Protein AF-A0A0K3CEJ7-F1 (afdb_monomer)

Sequence (654 aa):
MADVEVLADPAAMSTEERTDELLRLITVDDLLGVLLVLYCVQGDEIDGVSRAARQTPLEAAISLPTRHAACRRLIVECLLLRGARFDPVLHDPPRQTLPGFIELLQEWRNGGKEAAREAASLLAMDLEDAESYIAQHGLLPDDTGEHLDPIDTPPIPSTSAHYERSQPSHEQDSRHQHCRPPPPQSGDVALSDAMPAYWTFIGNIPLSISERFIFEKLEEYGIRVADVFLSQASRKDRRFAYVAFHTSQEADSAVSLLHNFWTHGVSLLAKPFTDRETGSPLPRLSEWHPLRRYVGAARQAERPSHLRRIGLFLLHLAHGTTEQYIARFAQQSIPIEVVSHIVARQAGSNVLAFIDCHDEQACRKAILDLDGKILNGAAVRVGWQELSGVRAAAMDIRRDYEARQARLSEADSLNKRRRVEDDRPPALAPPSRRQSLNAKSKGKALATPIPRAEASIDWRQDLHATHNLRQQISPGQHADLQVTASTALPSNGAAVDGSSPHAATHSQLHYSSLSDDLSRLSSLELPSEDVEAVERMWTSFDGPASASADRSVELTAIFGFATQDDAVAALEANRTLPGFPNDQLMQRRYESFLRSQAGMDKEWYMAFLTQLVGFNRTNDLFVSALRNSSPIGLSATMNGHGANSAENGDALAS

Organism: Rhodotorula toruloides (NCBI:txid5286)

Mean predicted aligned error: 21.43 Å

pLDDT: mean 72.64, std 25.53, range [24.91, 98.44]

InterPro domains:
  IPR000504 RNA recognition motif domain [PF00076] (201-262)
  IPR000504 RNA recognition motif domain [PS50102] (198-275)
  IPR000504 RNA recognition motif domain [SM00360] (201-271)
  IPR000504 RNA recognition motif domain [SM00360] (311-383)
  IPR012677 Nucleotide-binding alpha-beta plait domain superfamily [G3DSA:3.30.70.330] (155-280)
  IPR012677 Nucleotide-binding alpha-beta plait domain superfamily [G3DSA:3.30.70.330] (292-395)
  IPR035979 RNA-binding domain superfamily [SSF54928] (201-385)
  IPR050502 Eukaryotic RNA-binding [PTHR48025] (176-388)

Solvent-accessible surface area (backbone atoms only — not comparable to full-atom values): 41508 Å² total; per-residue (Å²): 129,80,81,78,80,74,80,73,64,52,82,78,44,51,72,65,54,46,35,45,48,43,42,54,27,50,67,63,46,30,51,66,58,40,50,58,41,57,75,64,53,55,52,77,52,49,61,36,64,20,86,88,78,71,38,29,46,63,55,46,54,49,45,49,84,69,95,45,66,68,44,45,49,42,49,46,45,38,42,47,74,53,53,39,77,84,64,72,87,85,37,78,72,58,97,60,51,47,73,72,53,57,54,50,56,52,42,42,71,74,60,30,69,75,70,42,50,67,31,55,49,50,76,70,45,56,72,68,58,35,49,52,49,33,56,77,69,70,43,56,56,79,84,68,82,69,74,82,71,81,90,77,81,86,84,84,85,83,87,82,90,80,90,80,92,82,86,83,88,82,89,80,82,91,82,92,74,92,72,79,82,75,77,86,74,85,66,79,74,74,67,69,89,65,78,60,78,26,38,28,33,35,33,64,32,49,40,63,58,25,57,53,56,57,48,52,59,37,44,75,73,70,36,66,66,61,27,39,46,71,47,76,45,96,88,50,87,30,25,34,32,45,38,27,10,79,41,62,68,45,40,54,50,48,27,65,59,39,35,64,37,73,53,98,92,38,51,27,44,35,38,79,35,58,35,88,89,77,66,36,52,61,78,94,66,62,94,67,43,86,82,60,60,42,62,49,56,75,58,51,32,52,76,63,88,84,53,87,60,49,32,34,30,39,40,56,35,32,73,88,66,46,57,68,57,50,50,61,59,46,50,77,52,31,62,68,88,44,53,76,48,73,46,65,42,80,56,87,84,34,27,36,36,41,36,39,36,79,48,64,67,42,51,30,48,27,23,59,71,45,39,36,40,71,45,87,73,12,12,22,44,45,37,69,36,76,56,80,74,51,50,59,61,51,52,48,54,48,53,56,46,54,54,49,50,54,51,51,55,49,51,52,53,51,53,55,51,50,52,58,58,72,68,49,76,82,77,77,79,80,82,90,76,80,89,81,90,83,88,82,90,84,87,84,89,82,90,85,84,88,86,85,89,84,83,92,78,87,92,83,87,90,89,85,87,89,84,89,87,87,85,85,88,87,87,88,83,90,78,93,75,91,78,92,76,91,77,82,84,84,89,83,89,82,92,79,89,83,92,82,90,80,81,86,80,76,80,80,78,81,76,80,52,72,67,58,54,50,54,53,51,59,70,66,71,56,58,66,68,59,55,50,49,52,46,61,73,63,54,78,74,98,60,85,82,62,99,74,76,82,82,84,84,88,86,84,86,86,81,88,84,57,54,43,68,55,14,46,53,48,52,56,48,36,74,77,50,56,90,39,81,90,36,72,66,61,33,51,52,52,51,52,51,30,34,33,42,42,69,75,38,73,62,63,62,51,52,50,52,51,50,51,52,48,50,53,53,51,49,54,53,48,57,50,51,61,71,68,64,65,83,80,80,82,80,81,82,83,86,86,84,87,83,87,80,87,86,84,84,84,89,81,91,133

Nearest PDB structures (foldseek):
  5d77-assembly1_A  TM=8.696E-01  e=1.377E-03  Saccharomyces cerevisiae S288C
  5o2v-assembly1_A  TM=8.249E-01  e=1.532E-03  Homo sapiens
  5d78-assembly1_A  TM=8.554E-01  e=5.214E-03  Saccharomyces cerevisiae S288C
  2n82-assembly1_B  TM=6.922E-01  e=1.797E-03  Homo sapiens
  2cq3-assembly1_A  TM=6.756E-01  e=4.943E-03  Homo sapiens

Foldseek 3Di:
DPPPPPDDQLLPDDLQRLFVQLLVCLLLLALLSNLNSLVNDALVSQQDQHPVPRHGSLLSLQQHDDPDVVSSLLSNLLSVLSNHDDDCPVDPNPPRGDVVVVVVVVCVVVVCNVVSVVSVVLNVDDSVVNVVVCVVQVSHRPPPPPDPDDDDDDDDDDDDDDDDDDDDDDDDDDDDDDDDDDPPPPPPPPVPLAFFDWKKKKWFAALLFAQQNLCVVLVVVVQAWPFKDKDDDQPDSIIMIMTGHNDVVSLVVSQVDQQQPADPRDRMHMDTDADPPPRDSDDPDPPCVSVVGCRHLLVLLDDDPPAPFFKKKKWSAQPPCDQVLVLVLLVVQAPNVQWDDKDWDDDNRIIMMMTGGDDSVSLSRSSNVQASDDGPRGGMHMGGDDDPVCSVVSVVVVVVSVVVVVVVVVVVVVVVVVVVVVPPPPDDDDDDDDDDDDDDDDDDDDDDDDDDDDDDDDDDDDDDDDDDDDDDDDDDDDDDDDDDDDDDDDDDDDDDDDDDDDDDDDPPDDDDDPVNVLVVVVVVVPPPVVSVVVVVVPPDDPDDDDPPDDDDDDDDDDDDADALVRLVVVLVVCVVPNPCPPDPVVSVVSNVVSCCNVVNDVVPVVVVVVVVVVVVVVVVVVVVVVVPPDPPDPPDDDDDDDDDDDDDDDDDDD

Secondary structure (DSSP, 8-state):
-----PPP-TTTS-HHHHHHHHHHHHHTT-HHHHHHHHHH--TTTTTPPPTTT-S-HHHHHHHS--S-HHHHHHHHHHHHHTT----TTT-PPPTT--HHHHHHHHHHHTTGGGT-HHHHHHTTS-HHHHHHHHHHTT-S-----------PPPPPPPP-------------------PPPPP----------PPPSEEEEEEEEETT--HHHHHHHHHTTTPPEEEEEEEE-TTSSEEEEEEEESSHHHHHHHHHHHTT-EETTEE-EEEE---TTT--SS----TTGGGS----HHHHTSPPTT--S-EEEEEEEPTT--HHHHHHHHTTTS-GGGEEEEEEEEETTEEEEEEEES-HHHHHHHHHHHTT-EETTEEPEEEE---TTHHHHHHHHHHHHHHHHHHHHHHHHHHHHHHHHHTSPPPPPPP------------------PPP-------------------------PPP------------------------------PPPHHHHHHHHHTTT--HHHHHHHHHHHSPPSS---TT---------------HHHHHHHHHHHHHS-SSTT-HHHHHHHHHHHHHHTTS--HHHHHHHHHHHHHHHHHHHHHHHHHH--------------------------

Radius of gyration: 39.84 Å; Cα contacts (8 Å, |Δi|>4): 616; chains: 1; bounding box: 147×102×112 Å

Structure (mmCIF, N/CA/C/O backbone):
data_AF-A0A0K3CEJ7-F1
#
_entry.id   AF-A0A0K3CEJ7-F1
#
loop_
_atom_site.group_PDB
_atom_site.id
_atom_site.type_symbol
_atom_site.label_atom_id
_atom_site.label_alt_id
_atom_site.label_comp_id
_atom_site.label_asym_id
_atom_site.label_entity_id
_atom_site.label_seq_id
_atom_site.pdbx_PDB_ins_code
_atom_site.Cartn_x
_atom_site.Cartn_y
_atom_site.Cartn_z
_atom_site.occupancy
_atom_site.B_iso_or_equiv
_atom_site.auth_seq_id
_atom_site.auth_comp_id
_atom_site.auth_asym_id
_atom_site.auth_atom_id
_atom_site.pdbx_PDB_model_num
ATOM 1 N N . MET A 1 1 ? 3.883 35.705 15.358 1.00 40.50 1 MET A N 1
ATOM 2 C CA . MET A 1 1 ? 4.314 35.283 14.015 1.00 40.50 1 MET A CA 1
ATOM 3 C C . MET A 1 1 ? 5.820 35.319 14.084 1.00 40.50 1 MET A C 1
ATOM 5 O O . MET A 1 1 ? 6.339 36.400 14.314 1.00 40.50 1 MET A O 1
ATOM 9 N N . ALA A 1 2 ? 6.481 34.161 14.119 1.00 41.53 2 ALA A N 1
ATOM 10 C CA . ALA A 1 2 ? 7.935 34.149 14.007 1.00 41.53 2 ALA A CA 1
ATOM 11 C C . ALA A 1 2 ? 8.271 34.741 12.634 1.00 41.53 2 ALA A C 1
ATOM 13 O O . ALA A 1 2 ? 7.585 34.411 11.664 1.00 41.53 2 ALA A O 1
ATOM 14 N N . ASP A 1 3 ? 9.222 35.669 12.584 1.00 49.41 3 ASP A N 1
ATOM 15 C CA . ASP A 1 3 ? 9.688 36.232 11.323 1.00 49.41 3 ASP A CA 1
ATOM 16 C C . ASP A 1 3 ? 10.221 35.069 10.483 1.00 49.41 3 ASP A C 1
ATOM 18 O O . ASP A 1 3 ? 11.187 34.412 10.870 1.00 49.41 3 ASP A O 1
ATOM 22 N N . VAL A 1 4 ? 9.525 34.752 9.387 1.00 61.50 4 VAL A N 1
ATOM 23 C CA . VAL A 1 4 ? 10.012 33.789 8.399 1.00 61.50 4 VAL A CA 1
ATOM 24 C C . VAL A 1 4 ? 11.265 34.424 7.823 1.00 61.50 4 VAL A C 1
ATOM 26 O O . VAL A 1 4 ? 11.185 35.424 7.109 1.00 61.50 4 VAL A O 1
ATOM 29 N N . GLU A 1 5 ? 12.418 33.910 8.237 1.00 76.75 5 GLU A N 1
ATOM 30 C CA . GLU A 1 5 ? 13.718 34.402 7.810 1.00 76.75 5 GLU A CA 1
ATOM 31 C C . GLU A 1 5 ? 13.833 34.144 6.306 1.00 76.75 5 GLU A C 1
ATOM 33 O O . GLU A 1 5 ? 14.026 33.016 5.857 1.00 76.75 5 GLU A O 1
ATOM 38 N N . VAL A 1 6 ? 13.589 35.193 5.518 1.00 83.44 6 VAL A N 1
ATOM 39 C CA . VAL A 1 6 ? 13.650 35.128 4.060 1.00 83.44 6 VAL A CA 1
ATOM 40 C C . VAL A 1 6 ? 15.097 34.852 3.679 1.00 83.44 6 VAL A C 1
ATOM 42 O O . VAL A 1 6 ? 15.986 35.635 4.015 1.00 83.44 6 VAL A O 1
ATOM 45 N N . LEU A 1 7 ? 15.314 33.741 2.980 1.00 87.38 7 LEU A N 1
ATOM 46 C CA . LEU A 1 7 ? 16.617 33.364 2.452 1.00 87.38 7 LEU A CA 1
ATOM 47 C C . LEU A 1 7 ? 17.177 34.515 1.602 1.00 87.38 7 LEU A C 1
ATOM 49 O O . LEU A 1 7 ? 16.515 34.992 0.677 1.00 87.38 7 LEU A O 1
ATOM 53 N N . ALA A 1 8 ? 18.376 34.987 1.944 1.00 89.81 8 ALA A N 1
ATOM 54 C CA . ALA A 1 8 ? 19.062 36.006 1.158 1.00 89.81 8 ALA A CA 1
ATOM 55 C C . ALA A 1 8 ? 19.360 35.469 -0.251 1.00 89.81 8 ALA A C 1
ATOM 57 O O . ALA A 1 8 ? 19.643 34.284 -0.406 1.00 89.81 8 ALA A O 1
ATOM 58 N N . ASP A 1 9 ? 19.306 36.333 -1.270 1.00 94.50 9 ASP A N 1
ATOM 59 C CA . ASP A 1 9 ? 19.587 35.952 -2.659 1.00 94.50 9 ASP A CA 1
ATOM 60 C C . ASP A 1 9 ? 21.013 35.370 -2.786 1.00 94.50 9 ASP A C 1
ATOM 62 O O . ASP A 1 9 ? 21.986 36.126 -2.658 1.00 94.50 9 ASP A O 1
ATOM 66 N N . PRO A 1 10 ? 21.176 34.061 -3.075 1.00 94.38 10 PRO A N 1
ATOM 67 C CA . PRO A 1 10 ? 22.492 33.427 -3.115 1.00 94.38 10 PRO A CA 1
ATOM 68 C C . PRO A 1 10 ? 23.411 33.984 -4.206 1.00 94.38 10 PRO A C 1
ATOM 70 O O . PRO A 1 10 ? 24.636 33.868 -4.101 1.00 94.38 10 PRO A O 1
ATOM 73 N N . ALA A 1 11 ? 22.854 34.612 -5.247 1.00 94.81 11 ALA A N 1
ATOM 74 C CA . ALA A 1 11 ? 23.643 35.259 -6.291 1.00 94.81 11 ALA A CA 1
ATOM 75 C C . ALA A 1 11 ? 24.340 36.539 -5.794 1.00 94.81 11 ALA A C 1
ATOM 77 O O . ALA A 1 11 ? 25.390 36.911 -6.322 1.00 94.81 11 ALA A O 1
ATOM 78 N N . ALA A 1 12 ? 23.785 37.194 -4.769 1.00 95.88 12 ALA A N 1
ATOM 79 C CA . ALA A 1 12 ? 24.346 38.399 -4.159 1.00 95.88 12 ALA A CA 1
ATOM 80 C C . ALA A 1 12 ? 25.324 38.101 -3.007 1.00 95.88 12 ALA A C 1
ATOM 82 O O . ALA A 1 12 ? 26.051 38.997 -2.577 1.00 95.88 12 ALA A O 1
ATOM 83 N N . MET A 1 13 ? 25.346 36.861 -2.512 1.00 96.62 13 MET A N 1
ATOM 84 C CA . MET A 1 13 ? 26.208 36.427 -1.413 1.00 96.62 13 MET A CA 1
ATOM 85 C C . MET A 1 13 ? 27.651 36.220 -1.883 1.00 96.62 13 MET A C 1
ATOM 87 O O . MET A 1 13 ? 27.912 35.719 -2.981 1.00 96.62 13 MET A O 1
ATOM 91 N N . SER A 1 14 ? 28.607 36.567 -1.027 1.00 96.12 14 SER A N 1
ATOM 92 C CA . SER A 1 14 ? 30.003 36.167 -1.205 1.00 96.12 14 SER A CA 1
ATOM 93 C C . SER A 1 14 ? 30.161 34.645 -1.096 1.00 96.12 14 SER A C 1
ATOM 95 O O . SER A 1 14 ? 29.327 33.955 -0.513 1.00 96.12 14 SER A O 1
ATOM 97 N N . THR A 1 15 ? 31.258 34.100 -1.625 1.00 95.44 15 THR A N 1
ATOM 98 C CA . THR A 1 15 ? 31.570 32.661 -1.549 1.00 95.44 15 THR A CA 1
ATOM 99 C C . THR A 1 15 ? 31.561 32.130 -0.109 1.00 95.44 15 THR A C 1
ATOM 101 O O . THR A 1 15 ? 31.082 31.027 0.155 1.00 95.44 15 THR A O 1
ATOM 104 N N . GLU A 1 16 ? 32.057 32.927 0.842 1.00 94.69 16 GLU A N 1
ATOM 105 C CA . GLU A 1 16 ? 32.061 32.564 2.263 1.00 94.69 16 GLU A CA 1
ATOM 106 C C . GLU A 1 16 ? 30.644 32.552 2.844 1.00 94.69 16 GLU A C 1
ATOM 108 O O . GLU A 1 16 ? 30.266 31.584 3.499 1.00 94.69 16 GLU A O 1
ATOM 113 N N . GLU A 1 17 ? 29.836 33.574 2.546 1.00 95.25 17 GLU A N 1
ATOM 114 C CA . GLU A 1 17 ? 28.437 33.637 2.984 1.00 95.25 17 GLU A CA 1
ATOM 115 C C . GLU A 1 17 ? 27.618 32.482 2.401 1.00 95.25 17 GLU A C 1
ATOM 117 O O . GLU A 1 17 ? 26.851 31.861 3.130 1.00 95.25 17 GLU A O 1
ATOM 122 N N . ARG A 1 18 ? 27.815 32.131 1.120 1.00 95.88 18 ARG A N 1
ATOM 123 C CA . ARG A 1 18 ? 27.167 30.961 0.504 1.00 95.88 18 ARG A CA 1
ATOM 124 C C . ARG A 1 18 ? 27.539 29.662 1.210 1.00 95.88 18 ARG A C 1
ATOM 126 O O . ARG A 1 18 ? 26.676 28.813 1.403 1.00 95.88 18 ARG A O 1
ATOM 133 N N . THR A 1 19 ? 28.804 29.509 1.598 1.00 95.88 19 THR A N 1
ATOM 134 C CA . THR A 1 19 ? 29.272 28.326 2.332 1.00 95.88 19 THR A CA 1
ATOM 135 C C . THR A 1 19 ? 28.598 28.245 3.702 1.00 95.88 19 THR A C 1
ATOM 137 O O . THR A 1 19 ? 28.044 27.204 4.051 1.00 95.88 19 THR A O 1
ATOM 140 N N . ASP A 1 20 ? 28.598 29.341 4.464 1.00 94.75 20 ASP A N 1
ATOM 141 C CA . ASP A 1 20 ? 27.969 29.394 5.787 1.00 94.75 20 ASP A CA 1
ATOM 142 C C . ASP A 1 20 ? 26.448 29.151 5.707 1.00 94.75 20 ASP A C 1
ATOM 144 O O . ASP A 1 20 ? 25.893 28.412 6.525 1.00 94.75 20 ASP A O 1
ATOM 148 N N . GLU A 1 21 ? 25.785 29.688 4.682 1.00 95.88 21 GLU A N 1
ATOM 149 C CA . GLU A 1 21 ? 24.356 29.477 4.443 1.00 95.88 21 GLU A CA 1
ATOM 150 C C . GLU A 1 21 ? 24.037 28.037 4.041 1.00 95.88 21 GLU A C 1
ATOM 152 O O . GLU A 1 21 ? 23.091 27.439 4.554 1.00 95.88 21 GLU A O 1
ATOM 157 N N . LEU A 1 22 ? 24.872 27.424 3.199 1.00 96.44 22 LEU A N 1
ATOM 158 C CA . LEU A 1 22 ? 24.741 26.016 2.843 1.00 96.44 22 LEU A CA 1
ATOM 159 C C . LEU A 1 22 ? 24.832 25.126 4.093 1.00 96.44 22 LEU A C 1
ATOM 161 O O . LEU A 1 22 ? 24.023 24.215 4.254 1.00 96.44 22 LEU A O 1
ATOM 165 N N . LEU A 1 23 ? 25.747 25.416 5.027 1.00 95.88 23 LEU A N 1
ATOM 166 C CA . LEU A 1 23 ? 25.826 24.700 6.308 1.00 95.88 23 LEU A CA 1
ATOM 167 C C . LEU A 1 23 ? 24.580 24.911 7.180 1.00 95.88 23 LEU A C 1
ATOM 169 O O . LEU A 1 23 ? 24.118 23.962 7.825 1.00 95.88 23 LEU A O 1
ATOM 173 N N . ARG A 1 24 ? 24.023 26.128 7.209 1.00 95.75 24 ARG A N 1
ATOM 174 C CA . ARG A 1 24 ? 22.783 26.431 7.941 1.00 95.75 24 ARG A CA 1
ATOM 175 C C . ARG A 1 24 ? 21.617 25.597 7.406 1.00 95.75 24 ARG A C 1
ATOM 177 O O . ARG A 1 24 ? 20.947 24.924 8.188 1.00 95.75 24 ARG A O 1
ATOM 184 N N . LEU A 1 25 ? 21.436 25.575 6.086 1.00 96.38 25 LEU A N 1
ATOM 185 C CA . LEU A 1 25 ? 20.383 24.825 5.390 1.00 96.38 25 LEU A CA 1
ATOM 186 C C . LEU A 1 25 ? 20.540 23.311 5.563 1.00 96.38 25 LEU A C 1
ATOM 188 O O . LEU A 1 25 ? 19.574 22.607 5.857 1.00 96.38 25 LEU A O 1
ATOM 192 N N . ILE A 1 26 ? 21.777 22.810 5.490 1.00 96.50 26 ILE A N 1
ATOM 193 C CA . ILE A 1 26 ? 22.104 21.425 5.833 1.00 96.50 26 ILE A CA 1
ATOM 194 C C . ILE A 1 26 ? 21.671 21.148 7.276 1.00 96.50 26 ILE A C 1
ATOM 196 O O . ILE A 1 26 ? 20.939 20.194 7.515 1.00 96.50 26 ILE A O 1
ATOM 200 N N . THR A 1 27 ? 22.022 21.987 8.247 1.00 95.12 27 THR A N 1
ATOM 201 C CA . THR A 1 27 ? 21.677 21.761 9.664 1.00 95.12 27 THR A CA 1
ATOM 202 C C . THR A 1 27 ? 20.171 21.577 9.899 1.00 95.12 27 THR A C 1
ATOM 204 O O . THR A 1 27 ? 19.788 20.786 10.762 1.00 95.12 27 THR A O 1
ATOM 207 N N . VAL A 1 28 ? 19.321 22.248 9.117 1.00 95.50 28 VAL A N 1
ATOM 208 C CA . VAL A 1 28 ? 17.854 22.159 9.225 1.00 95.50 28 VAL A CA 1
ATOM 209 C C . VAL A 1 28 ? 17.203 21.157 8.258 1.00 95.50 28 VAL A C 1
ATOM 211 O O . VAL A 1 28 ? 15.981 21.063 8.231 1.00 95.50 28 VAL A O 1
ATOM 214 N N . ASP A 1 29 ? 17.998 20.378 7.515 1.00 96.00 29 ASP A N 1
ATOM 215 C CA . ASP A 1 29 ? 17.535 19.429 6.487 1.00 96.00 29 ASP A CA 1
ATOM 216 C C . ASP A 1 29 ? 16.666 20.091 5.386 1.00 96.00 29 ASP A C 1
ATOM 218 O O . ASP A 1 29 ? 15.739 19.469 4.865 1.00 96.00 29 ASP A O 1
ATOM 222 N N . ASP A 1 30 ? 16.962 21.341 5.008 1.00 96.56 30 ASP A N 1
ATOM 223 C CA . ASP A 1 30 ? 16.237 22.072 3.956 1.00 96.56 30 ASP A CA 1
ATOM 224 C C . ASP A 1 30 ? 16.850 21.819 2.568 1.00 96.56 30 ASP A C 1
ATOM 226 O O . ASP A 1 30 ? 17.751 22.526 2.108 1.00 96.56 30 ASP A O 1
ATOM 230 N N . LEU A 1 31 ? 16.360 20.774 1.895 1.00 97.50 31 LEU A N 1
ATOM 231 C CA . LEU A 1 31 ? 16.830 20.381 0.563 1.00 97.50 31 LEU A CA 1
ATOM 232 C C . LEU A 1 31 ? 16.562 21.450 -0.503 1.00 97.50 31 LEU A C 1
ATOM 234 O O . LEU A 1 31 ? 17.398 21.623 -1.388 1.00 97.50 31 LEU A O 1
ATOM 238 N N . LEU A 1 32 ? 15.438 22.169 -0.433 1.00 97.12 32 LEU A N 1
ATOM 239 C CA . LEU A 1 32 ? 15.100 23.177 -1.440 1.00 97.12 32 LEU A CA 1
ATOM 240 C C . LEU A 1 32 ? 16.050 24.373 -1.340 1.00 97.12 32 LEU A C 1
ATOM 242 O O . LEU A 1 32 ? 16.604 24.804 -2.353 1.00 97.12 32 LEU A O 1
ATOM 246 N N . GLY A 1 33 ? 16.314 24.844 -0.119 1.00 96.94 33 GLY A N 1
ATOM 247 C CA . GLY A 1 33 ? 17.319 25.876 0.114 1.00 96.94 33 GLY A CA 1
ATOM 248 C C . GLY A 1 33 ? 18.715 25.432 -0.331 1.00 96.94 33 GLY A C 1
ATOM 249 O O . GLY A 1 33 ? 19.421 26.194 -0.993 1.00 96.94 33 GLY A O 1
ATOM 250 N N . VAL A 1 34 ? 19.114 24.187 -0.031 1.00 97.88 34 VAL A N 1
ATOM 251 C CA . VAL A 1 34 ? 20.399 23.626 -0.495 1.00 97.88 34 VAL A CA 1
ATOM 252 C C . VAL A 1 34 ? 20.495 23.657 -2.022 1.00 97.88 34 VAL A C 1
ATOM 254 O O . VAL A 1 34 ? 21.518 24.088 -2.554 1.00 97.88 34 VAL A O 1
ATOM 257 N N . LEU A 1 35 ? 19.447 23.234 -2.738 1.00 97.69 35 LEU A N 1
ATOM 258 C CA . LEU A 1 35 ? 19.418 23.272 -4.202 1.00 97.69 35 LEU A CA 1
ATOM 259 C C . LEU A 1 35 ? 19.555 24.703 -4.727 1.00 97.69 35 LEU A C 1
ATOM 261 O O . LEU A 1 35 ? 20.373 24.933 -5.617 1.00 97.69 35 LEU A O 1
ATOM 265 N N . LEU A 1 36 ? 18.826 25.663 -4.145 1.00 97.00 36 LEU A N 1
ATOM 266 C CA . LEU A 1 36 ? 18.907 27.073 -4.531 1.00 97.00 36 LEU A CA 1
ATOM 267 C C . LEU A 1 36 ? 20.342 27.607 -4.424 1.00 97.00 36 LEU A C 1
ATOM 269 O O . LEU A 1 36 ? 20.838 28.234 -5.358 1.00 97.00 36 LEU A O 1
ATOM 273 N N . VAL A 1 37 ? 21.034 27.325 -3.316 1.00 97.19 37 VAL A N 1
ATOM 274 C CA . VAL A 1 37 ? 22.431 27.744 -3.146 1.00 97.19 37 VAL A CA 1
ATOM 275 C C . VAL A 1 37 ? 23.334 27.021 -4.152 1.00 97.19 37 VAL A C 1
ATOM 277 O O . VAL A 1 37 ? 24.136 27.670 -4.819 1.00 97.19 37 VAL A O 1
ATOM 280 N N . LEU A 1 38 ? 23.171 25.708 -4.348 1.00 96.94 38 LEU A N 1
ATOM 281 C CA . LEU A 1 38 ? 23.982 24.927 -5.295 1.00 96.94 38 LEU A CA 1
ATOM 282 C C . LEU A 1 38 ? 23.822 25.345 -6.765 1.00 96.94 38 LEU A C 1
ATOM 284 O O . LEU A 1 38 ? 24.731 25.089 -7.556 1.00 96.94 38 LEU A O 1
ATOM 288 N N . TYR A 1 39 ? 22.724 26.003 -7.146 1.00 96.19 39 TYR A N 1
ATOM 289 C CA . TYR A 1 39 ? 22.584 26.602 -8.479 1.00 96.19 39 TYR A CA 1
ATOM 290 C C . TYR A 1 39 ? 23.512 27.803 -8.705 1.00 96.19 39 TYR A C 1
ATOM 292 O O . TYR A 1 39 ? 23.887 28.073 -9.847 1.00 96.19 39 TYR A O 1
ATOM 300 N N . CYS A 1 40 ? 23.916 28.489 -7.636 1.00 95.88 40 CYS A N 1
ATOM 301 C CA . CYS A 1 40 ? 24.750 29.691 -7.690 1.00 95.88 40 CYS A CA 1
ATOM 302 C C . CYS A 1 40 ? 26.234 29.432 -7.374 1.00 95.88 40 CYS A C 1
ATOM 304 O O . CYS A 1 40 ? 27.061 30.320 -7.578 1.00 95.88 40 CYS A O 1
ATOM 306 N N . VAL A 1 41 ? 26.578 28.245 -6.866 1.00 93.81 41 VAL A N 1
ATOM 307 C CA . VAL A 1 41 ? 27.926 27.895 -6.390 1.00 93.81 41 VAL A CA 1
ATOM 308 C C . VAL A 1 41 ? 28.751 27.227 -7.501 1.00 93.81 41 VAL A C 1
ATOM 310 O O . VAL A 1 41 ? 28.273 26.326 -8.195 1.00 93.81 41 VAL A O 1
ATOM 313 N N . GLN A 1 42 ? 30.008 27.651 -7.673 1.00 90.38 42 GLN A N 1
ATOM 314 C CA . GLN A 1 42 ? 30.958 26.993 -8.587 1.00 90.38 42 GLN A CA 1
ATOM 315 C C . GLN A 1 42 ? 31.628 25.783 -7.913 1.00 90.38 42 GLN A C 1
ATOM 317 O O . GLN A 1 42 ? 31.728 25.717 -6.694 1.00 90.38 42 GLN A O 1
ATOM 322 N N . GLY A 1 43 ? 32.064 24.783 -8.687 1.00 85.06 43 GLY A N 1
ATOM 323 C CA . GLY A 1 43 ? 32.488 23.486 -8.130 1.00 85.06 43 GLY A CA 1
ATOM 324 C C . GLY A 1 43 ? 33.656 23.544 -7.133 1.00 85.06 43 GLY A C 1
ATOM 325 O O . GLY A 1 43 ? 33.762 22.678 -6.273 1.00 85.06 43 GLY A O 1
ATOM 326 N N . ASP A 1 44 ? 34.517 24.558 -7.217 1.00 87.25 44 ASP A N 1
ATOM 327 C CA . ASP A 1 44 ? 35.617 24.818 -6.283 1.00 87.25 44 ASP A CA 1
ATOM 328 C C . ASP A 1 44 ? 35.171 25.490 -4.974 1.00 87.25 44 ASP A C 1
ATOM 330 O O . ASP A 1 44 ? 35.823 25.327 -3.945 1.00 87.25 44 ASP A O 1
ATOM 334 N N . GLU A 1 45 ? 34.041 26.194 -4.986 1.00 90.62 45 GLU A N 1
ATOM 335 C CA . GLU A 1 45 ? 33.464 26.845 -3.807 1.00 90.62 45 GLU A CA 1
ATOM 336 C C . GLU A 1 45 ? 32.799 25.845 -2.842 1.00 90.62 45 GLU A C 1
ATOM 338 O O . GLU A 1 45 ? 32.682 26.120 -1.651 1.00 90.62 45 GLU A O 1
ATOM 343 N N . ILE A 1 46 ? 32.390 24.668 -3.329 1.00 93.94 46 ILE A N 1
ATOM 344 C CA . ILE A 1 46 ? 31.666 23.650 -2.539 1.00 93.94 46 ILE A CA 1
ATOM 345 C C . ILE A 1 46 ? 32.548 23.018 -1.463 1.00 93.94 46 ILE A C 1
ATOM 347 O O . ILE A 1 46 ? 32.053 22.629 -0.407 1.00 93.94 46 ILE A O 1
ATOM 351 N N . ASP A 1 47 ? 33.854 22.954 -1.711 1.00 94.75 47 ASP A N 1
ATOM 352 C CA . ASP A 1 47 ? 34.844 22.486 -0.740 1.00 94.75 47 ASP A CA 1
ATOM 353 C C . ASP A 1 47 ? 35.299 23.608 0.215 1.00 94.75 47 ASP A C 1
ATOM 355 O O . ASP A 1 47 ? 36.231 23.425 1.004 1.00 94.75 47 ASP A O 1
ATOM 359 N N . GLY A 1 48 ? 34.653 24.780 0.159 1.00 93.19 48 GLY A N 1
ATOM 360 C CA . GLY A 1 48 ? 34.878 25.885 1.080 1.00 93.19 48 GLY A CA 1
ATOM 361 C C . GLY A 1 48 ? 34.665 25.459 2.533 1.00 93.19 48 GLY A C 1
ATOM 362 O O . GLY A 1 48 ? 33.694 24.786 2.879 1.00 93.19 48 GLY A O 1
ATOM 363 N N . VAL A 1 49 ? 35.583 25.859 3.413 1.00 92.69 49 VAL A N 1
ATOM 364 C CA . VAL A 1 49 ? 35.466 25.600 4.852 1.00 92.69 49 VAL A CA 1
ATOM 365 C C . VAL A 1 49 ? 34.748 26.777 5.499 1.00 92.69 49 VAL A C 1
ATOM 367 O O . VAL A 1 49 ? 35.251 27.902 5.470 1.00 92.69 49 VAL A O 1
ATOM 370 N N . SER A 1 50 ? 33.603 26.514 6.131 1.00 91.94 50 SER A N 1
ATOM 371 C CA . SER A 1 50 ? 32.879 27.528 6.903 1.00 91.94 50 SER A CA 1
ATOM 372 C C . SER A 1 50 ? 33.774 28.122 7.991 1.00 91.94 50 SER A C 1
ATOM 374 O O . SER A 1 50 ? 34.401 27.389 8.767 1.00 91.94 50 SER A O 1
ATOM 376 N N . ARG A 1 51 ? 33.804 29.456 8.113 1.00 87.75 51 ARG A N 1
ATOM 377 C CA . ARG A 1 51 ? 34.572 30.128 9.178 1.00 87.75 51 ARG A CA 1
ATOM 378 C C . ARG A 1 51 ? 34.016 29.812 10.563 1.00 87.75 51 ARG A C 1
ATOM 380 O O . ARG A 1 51 ? 34.790 29.704 11.517 1.00 87.75 51 ARG A O 1
ATOM 387 N N . ALA A 1 52 ? 32.695 29.677 10.666 1.00 87.88 52 ALA A N 1
ATOM 388 C CA . ALA A 1 52 ? 32.001 29.435 11.923 1.00 87.88 52 ALA A CA 1
ATOM 389 C C . ALA A 1 52 ? 32.170 27.985 12.397 1.00 87.88 52 ALA A C 1
ATOM 391 O O . ALA A 1 52 ? 32.565 27.754 13.541 1.00 87.88 52 ALA A O 1
ATOM 392 N N . ALA A 1 53 ? 31.911 27.014 11.518 1.00 89.56 53 ALA A N 1
ATOM 393 C CA . ALA A 1 53 ? 31.900 25.597 11.883 1.00 89.56 53 ALA A CA 1
ATOM 394 C C . ALA A 1 53 ? 33.255 24.897 11.698 1.00 89.56 53 ALA A C 1
ATOM 396 O O . ALA A 1 53 ? 33.480 23.843 12.291 1.00 89.56 53 ALA A O 1
ATOM 397 N N . ARG A 1 54 ? 34.167 25.474 10.898 1.00 94.25 54 ARG A N 1
ATOM 398 C CA . ARG A 1 54 ? 35.429 24.843 10.462 1.00 94.25 54 ARG A CA 1
ATOM 399 C C . ARG A 1 54 ? 35.219 23.475 9.806 1.00 94.25 54 ARG A C 1
ATOM 401 O O . ARG A 1 54 ? 36.031 22.572 9.992 1.00 94.25 54 ARG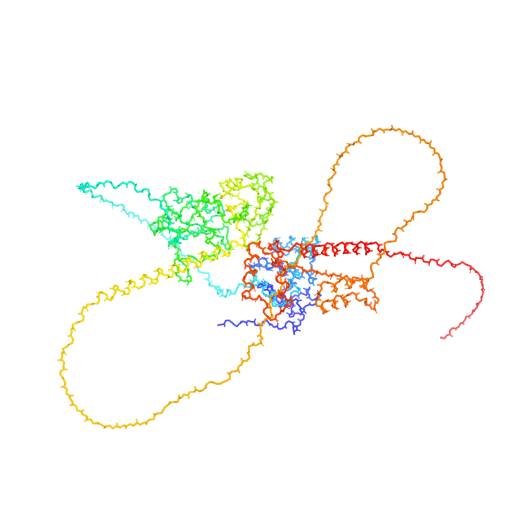 A O 1
ATOM 408 N N . GLN A 1 55 ? 34.121 23.337 9.072 1.00 93.62 55 GLN A N 1
ATOM 409 C CA . GLN A 1 55 ? 33.751 22.134 8.335 1.00 93.62 55 GLN A CA 1
ATOM 410 C C . GLN A 1 55 ? 33.349 22.513 6.914 1.00 93.62 55 GLN A C 1
ATOM 412 O O . GLN A 1 55 ? 32.874 23.632 6.679 1.00 93.62 55 GLN A O 1
ATOM 417 N N . THR A 1 56 ? 33.534 21.585 5.983 1.00 95.44 56 THR A N 1
ATOM 418 C CA . THR A 1 56 ? 32.951 21.699 4.642 1.00 95.44 56 THR A CA 1
ATOM 419 C C . THR A 1 56 ? 31.455 21.350 4.676 1.00 95.44 56 THR A C 1
ATOM 421 O O . THR A 1 56 ? 31.003 20.634 5.579 1.00 95.44 56 THR A O 1
ATOM 424 N N . PRO A 1 57 ? 30.656 21.800 3.693 1.00 96.88 57 PRO A N 1
ATOM 425 C CA . PRO A 1 57 ? 29.257 21.398 3.556 1.00 96.88 57 PRO A CA 1
ATOM 426 C C . PRO A 1 57 ? 29.063 19.874 3.549 1.00 96.88 57 PRO A C 1
ATOM 428 O O . PRO A 1 57 ? 28.151 19.354 4.190 1.00 96.88 57 PRO A O 1
ATOM 431 N N . LEU A 1 58 ? 29.952 19.138 2.874 1.00 96.31 58 LEU A N 1
ATOM 432 C CA . LEU A 1 58 ? 29.887 17.679 2.812 1.00 96.31 58 LEU A CA 1
ATOM 433 C C . LEU A 1 58 ? 30.150 17.037 4.182 1.00 96.31 58 LEU A C 1
ATOM 435 O O . LEU A 1 58 ? 29.401 16.155 4.602 1.00 96.31 58 LEU A O 1
ATOM 439 N N . GLU A 1 59 ? 31.164 17.509 4.912 1.00 94.69 59 GLU A N 1
ATOM 440 C CA . GLU A 1 59 ? 31.440 17.054 6.280 1.00 94.69 59 GLU A CA 1
ATOM 441 C C . GLU A 1 59 ? 30.266 17.330 7.222 1.00 94.69 59 GLU A C 1
ATOM 443 O O . GLU A 1 59 ? 29.890 16.457 8.010 1.00 94.69 59 GLU A O 1
ATOM 448 N N . ALA A 1 60 ? 29.656 18.514 7.125 1.00 95.50 60 ALA A N 1
ATOM 449 C CA . ALA A 1 60 ? 28.487 18.881 7.915 1.00 95.50 60 ALA A CA 1
ATOM 450 C C . ALA A 1 60 ? 27.301 17.952 7.610 1.00 95.50 60 ALA A C 1
ATOM 452 O O . ALA A 1 60 ? 26.684 17.417 8.530 1.00 95.50 60 ALA A O 1
ATOM 453 N N . ALA A 1 61 ? 27.023 17.673 6.334 1.00 96.44 61 ALA A N 1
ATOM 454 C CA . ALA A 1 61 ? 25.937 16.780 5.938 1.00 96.44 61 ALA A CA 1
ATOM 455 C C . ALA A 1 61 ? 26.124 15.345 6.476 1.00 96.44 61 ALA A C 1
ATOM 457 O O . ALA A 1 61 ? 25.168 14.706 6.909 1.00 96.44 61 ALA A O 1
ATOM 458 N N . ILE A 1 62 ? 27.357 14.841 6.502 1.00 95.25 62 ILE A N 1
ATOM 459 C CA . ILE A 1 62 ? 27.655 13.474 6.954 1.00 95.25 62 ILE A CA 1
ATOM 460 C C . ILE A 1 62 ? 27.702 13.355 8.492 1.00 95.25 62 ILE A C 1
ATOM 462 O O . ILE A 1 62 ? 27.423 12.284 9.044 1.00 95.25 62 ILE A O 1
ATOM 466 N N . SER A 1 63 ? 28.091 14.426 9.191 1.00 93.12 63 SER A N 1
ATOM 467 C CA . SER A 1 63 ? 28.351 14.398 10.638 1.00 93.12 63 SER A CA 1
ATOM 468 C C . SER A 1 63 ? 27.213 14.940 11.500 1.00 93.12 63 SER A C 1
ATOM 470 O O . SER A 1 63 ? 27.067 14.503 12.644 1.00 93.12 63 SER A O 1
ATOM 472 N N . LEU A 1 64 ? 26.404 15.871 10.989 1.00 92.88 64 LEU A N 1
ATOM 473 C CA . LEU A 1 64 ? 25.316 16.458 11.761 1.00 92.88 64 LEU A CA 1
ATOM 474 C C . LEU A 1 64 ? 24.139 15.479 11.893 1.00 92.88 64 LEU A C 1
ATOM 476 O O . LEU A 1 64 ? 23.790 14.783 10.932 1.00 92.88 64 LEU A O 1
ATOM 480 N N . PRO A 1 65 ? 23.474 15.438 13.063 1.00 90.88 65 PRO A N 1
ATOM 481 C CA . PRO A 1 65 ? 22.241 14.681 13.215 1.00 90.88 65 PRO A CA 1
ATOM 482 C C . PRO A 1 65 ? 21.193 15.197 12.223 1.00 90.88 65 PRO A C 1
ATOM 484 O O . PRO A 1 65 ? 21.053 16.400 12.017 1.00 90.88 65 PRO A O 1
ATOM 487 N N . THR A 1 66 ? 20.453 14.277 11.615 1.00 92.81 66 THR A N 1
ATOM 488 C CA . THR A 1 66 ? 19.385 14.585 10.659 1.00 92.81 66 THR A CA 1
ATOM 489 C C . THR A 1 66 ? 18.052 14.075 11.188 1.00 92.81 66 THR A C 1
ATOM 491 O O . THR A 1 66 ? 17.979 13.007 11.805 1.00 92.81 66 THR A O 1
ATOM 494 N N . ARG A 1 67 ? 16.990 14.848 10.965 1.00 90.31 67 ARG A N 1
ATOM 495 C CA . ARG A 1 67 ? 15.604 14.444 11.236 1.00 90.31 67 ARG A CA 1
ATOM 496 C C . ARG A 1 67 ? 15.035 13.630 10.079 1.00 90.31 67 ARG A C 1
ATOM 498 O O . ARG A 1 67 ? 14.122 12.831 10.288 1.00 90.31 67 ARG A O 1
ATOM 505 N N . HIS A 1 68 ? 15.591 13.807 8.879 1.00 92.75 68 HIS A N 1
ATOM 506 C CA . HIS A 1 68 ? 15.098 13.217 7.642 1.00 92.75 68 HIS A CA 1
ATOM 507 C C . HIS A 1 68 ? 16.239 12.576 6.848 1.00 92.75 68 HIS A C 1
ATOM 509 O O . HIS A 1 68 ? 16.848 13.179 5.968 1.00 92.75 68 HIS A O 1
ATOM 515 N N . ALA A 1 69 ? 16.531 11.312 7.162 1.00 93.12 69 ALA A N 1
ATOM 516 C CA . ALA A 1 69 ? 17.663 10.589 6.579 1.00 93.12 69 ALA A CA 1
ATOM 517 C C . ALA A 1 69 ? 17.622 10.509 5.040 1.00 93.12 69 ALA A C 1
ATOM 519 O O . ALA A 1 69 ? 18.678 10.516 4.410 1.00 93.12 69 ALA A O 1
ATOM 520 N N . ALA A 1 70 ? 16.429 10.463 4.431 1.00 94.38 70 ALA A N 1
ATOM 521 C CA . ALA A 1 70 ? 16.288 10.458 2.974 1.00 94.38 70 ALA A CA 1
ATOM 522 C C . ALA A 1 70 ? 16.609 11.835 2.368 1.00 94.38 70 ALA A C 1
ATOM 524 O O . ALA A 1 70 ? 17.361 11.909 1.399 1.00 94.38 70 ALA A O 1
ATOM 525 N N . CYS A 1 71 ? 16.127 12.920 2.985 1.00 96.12 71 CYS A N 1
ATOM 526 C CA . CYS A 1 71 ? 16.508 14.284 2.616 1.00 96.12 71 CYS A CA 1
ATOM 527 C C . CYS A 1 71 ? 18.029 14.477 2.724 1.00 96.12 71 CYS A C 1
ATOM 529 O O . CYS A 1 71 ? 18.683 14.890 1.767 1.00 96.12 71 CYS A O 1
ATOM 531 N N . ARG A 1 72 ? 18.626 14.075 3.855 1.00 96.56 72 ARG A N 1
ATOM 532 C CA . ARG A 1 72 ? 20.073 14.184 4.061 1.00 96.56 72 ARG A CA 1
ATOM 533 C C . ARG A 1 72 ? 20.876 13.377 3.046 1.00 96.56 72 ARG A C 1
ATOM 535 O O . ARG A 1 72 ? 21.907 13.855 2.578 1.00 96.56 72 ARG A O 1
ATOM 542 N N . ARG A 1 73 ? 20.415 12.176 2.689 1.00 95.69 73 ARG A N 1
ATOM 543 C CA . ARG A 1 73 ? 21.021 11.368 1.623 1.00 95.69 73 ARG A CA 1
ATOM 544 C C . ARG A 1 73 ? 21.057 12.131 0.297 1.00 95.69 73 ARG A C 1
ATOM 546 O O . ARG A 1 73 ? 22.127 12.226 -0.296 1.00 95.69 73 ARG A O 1
ATOM 553 N N . LEU A 1 74 ? 19.936 12.724 -0.118 1.00 96.94 74 LEU A N 1
ATOM 554 C CA . LEU A 1 74 ? 19.864 13.518 -1.350 1.00 96.94 74 LEU A CA 1
ATOM 555 C C . LEU A 1 74 ? 20.768 14.754 -1.296 1.00 96.94 74 LEU A C 1
ATOM 557 O O . LEU A 1 74 ? 21.460 15.031 -2.268 1.00 96.94 74 LEU A O 1
ATOM 561 N N . ILE A 1 75 ? 20.839 15.448 -0.155 1.00 97.69 75 ILE A N 1
ATOM 562 C CA . ILE A 1 75 ? 21.775 16.566 0.052 1.00 97.69 75 ILE A CA 1
ATOM 563 C C . ILE A 1 75 ? 23.223 16.114 -0.193 1.00 97.69 75 ILE A C 1
ATOM 565 O O . ILE A 1 75 ? 23.952 16.766 -0.940 1.00 97.69 75 ILE A O 1
ATOM 569 N N . VAL A 1 76 ? 23.643 14.992 0.403 1.00 97.00 76 VAL A N 1
ATOM 570 C CA . VAL A 1 76 ? 25.005 14.456 0.232 1.00 97.00 76 VAL A CA 1
ATOM 571 C C . VAL A 1 76 ? 25.272 14.086 -1.228 1.00 97.00 76 VAL A C 1
ATOM 573 O O . VAL A 1 76 ? 26.309 14.460 -1.773 1.00 97.00 76 VAL A O 1
ATOM 576 N N . GLU A 1 77 ? 24.337 13.402 -1.886 1.00 96.94 77 GLU A N 1
ATOM 577 C CA . GLU A 1 77 ? 24.458 13.044 -3.303 1.00 96.94 77 GLU A CA 1
ATOM 578 C C . GLU A 1 77 ? 24.525 14.291 -4.209 1.00 96.94 77 GLU A C 1
ATOM 580 O O . GLU A 1 77 ? 25.367 14.343 -5.107 1.00 96.94 77 GLU A O 1
ATOM 585 N N . CYS A 1 78 ? 23.728 15.333 -3.943 1.00 97.50 78 CYS A N 1
ATOM 586 C CA . CYS A 1 78 ? 23.775 16.609 -4.667 1.00 97.50 78 CYS A CA 1
ATOM 587 C C . CYS A 1 78 ? 25.133 17.313 -4.520 1.00 97.50 78 CYS A C 1
ATOM 589 O O . CYS A 1 78 ? 25.692 17.785 -5.513 1.00 97.50 78 CYS A O 1
ATOM 591 N N . LEU A 1 79 ? 25.689 17.354 -3.304 1.00 97.19 79 LEU A N 1
ATOM 592 C CA . LEU A 1 79 ? 27.016 17.925 -3.043 1.00 97.19 79 LEU A CA 1
ATOM 593 C C . LEU A 1 79 ? 28.103 17.173 -3.822 1.00 97.19 79 LEU A C 1
ATOM 595 O O . LEU A 1 79 ? 28.926 17.787 -4.505 1.00 97.19 79 LEU A O 1
ATOM 599 N N . LEU A 1 80 ? 28.072 15.840 -3.780 1.00 95.88 80 LEU A N 1
ATOM 600 C CA . LEU A 1 80 ? 29.024 14.991 -4.497 1.00 95.88 80 LEU A CA 1
ATOM 601 C C . LEU A 1 80 ? 28.903 15.139 -6.024 1.00 95.88 80 LEU A C 1
ATOM 603 O O . LEU A 1 80 ? 29.921 15.201 -6.717 1.00 95.88 80 LEU A O 1
ATOM 607 N N . LEU A 1 81 ? 27.682 15.244 -6.566 1.00 95.75 81 LEU A N 1
ATOM 608 C CA . LEU A 1 81 ? 27.445 15.498 -7.995 1.00 95.75 81 LEU A CA 1
ATOM 609 C C . LEU A 1 81 ? 28.004 16.843 -8.454 1.00 95.75 81 LEU A C 1
ATOM 611 O O . LEU A 1 81 ? 28.481 16.948 -9.587 1.00 95.75 81 LEU A O 1
ATOM 615 N N . ARG A 1 82 ? 27.966 17.851 -7.581 1.00 95.81 82 ARG A N 1
ATOM 616 C CA . ARG A 1 82 ? 28.502 19.187 -7.852 1.00 95.81 82 ARG A CA 1
ATOM 617 C C . ARG A 1 82 ? 30.013 19.306 -7.629 1.00 95.81 82 ARG A C 1
ATOM 619 O O . ARG A 1 82 ? 30.585 20.344 -7.945 1.00 95.81 82 ARG A O 1
ATOM 626 N N . GLY A 1 83 ? 30.669 18.228 -7.200 1.00 95.19 83 GLY A N 1
ATOM 627 C CA . GLY A 1 83 ? 32.127 18.129 -7.148 1.00 95.19 83 GLY A CA 1
ATOM 628 C C . GLY A 1 83 ? 32.731 18.181 -5.750 1.00 95.19 83 GLY A C 1
ATOM 629 O O . GLY A 1 83 ? 33.958 18.215 -5.667 1.00 95.19 83 GLY A O 1
ATOM 630 N N . ALA A 1 84 ? 31.915 18.134 -4.689 1.00 95.56 84 ALA A N 1
ATOM 631 C CA . ALA A 1 84 ? 32.413 18.068 -3.319 1.00 95.56 84 ALA A CA 1
ATOM 632 C C . ALA A 1 84 ? 33.389 16.894 -3.148 1.00 95.56 84 ALA A C 1
ATOM 634 O O . ALA A 1 84 ? 33.087 15.747 -3.507 1.00 95.56 84 ALA A O 1
ATOM 635 N N . ARG A 1 85 ? 34.569 17.166 -2.597 1.00 93.62 85 ARG A N 1
ATOM 636 C CA . ARG A 1 85 ? 35.625 16.173 -2.408 1.00 93.62 85 ARG A CA 1
ATOM 637 C C . ARG A 1 85 ? 35.529 15.563 -1.021 1.00 93.62 85 ARG A C 1
ATOM 639 O O . ARG A 1 85 ? 35.511 16.252 -0.009 1.00 93.62 85 ARG A O 1
ATOM 646 N N . PHE A 1 86 ? 35.551 14.234 -0.976 1.00 87.25 86 PHE A N 1
ATOM 647 C CA . PHE A 1 86 ? 35.673 13.481 0.268 1.00 87.25 86 PHE A CA 1
ATOM 648 C C . PHE A 1 86 ? 37.043 12.801 0.341 1.00 87.25 86 PHE A C 1
ATOM 650 O O . PHE A 1 86 ? 37.243 11.740 -0.267 1.00 87.25 86 PHE A O 1
ATOM 657 N N . ASP A 1 87 ? 37.980 13.403 1.081 1.00 83.38 87 ASP A N 1
ATOM 658 C CA . ASP A 1 87 ? 39.293 12.810 1.353 1.00 83.38 87 ASP A CA 1
ATOM 659 C C . ASP A 1 87 ? 39.228 11.920 2.612 1.00 83.38 87 ASP A C 1
ATOM 661 O O . ASP A 1 87 ? 39.134 12.424 3.732 1.00 83.38 87 ASP A O 1
ATOM 665 N N . PRO A 1 88 ? 39.275 10.583 2.464 1.00 69.81 88 PRO A N 1
ATOM 666 C CA . PRO A 1 88 ? 39.201 9.658 3.592 1.00 69.81 88 PRO A CA 1
ATOM 667 C C . PRO A 1 88 ? 40.534 9.542 4.339 1.00 69.81 88 PRO A C 1
ATOM 669 O O . PRO A 1 88 ? 40.572 8.941 5.405 1.00 69.81 88 PRO A O 1
ATOM 672 N N . VAL A 1 89 ? 41.641 9.998 3.739 1.00 68.50 89 VAL A N 1
ATOM 673 C CA . VAL A 1 89 ? 42.998 9.815 4.266 1.00 68.50 89 VAL A CA 1
ATOM 674 C C . VAL A 1 89 ? 43.341 10.949 5.224 1.00 68.50 89 VAL A C 1
ATOM 676 O O . VAL A 1 89 ? 44.062 10.736 6.196 1.00 68.50 89 VAL A O 1
ATOM 679 N N . LEU A 1 90 ? 42.808 12.146 4.967 1.00 61.09 90 LEU A N 1
ATOM 680 C CA . LEU A 1 90 ? 43.009 13.317 5.821 1.00 61.09 90 LEU A CA 1
ATOM 681 C C . LEU A 1 90 ? 42.093 13.346 7.048 1.00 61.09 90 LEU A C 1
ATOM 683 O O . LEU A 1 90 ? 42.445 13.966 8.051 1.00 61.09 90 LEU A O 1
ATOM 687 N N . HIS A 1 91 ? 40.958 12.653 6.997 1.00 60.47 91 HIS A N 1
ATOM 688 C CA . HIS A 1 91 ? 39.972 12.670 8.064 1.00 60.47 91 HIS A CA 1
ATOM 689 C C . HIS A 1 91 ? 39.757 11.255 8.594 1.00 60.47 91 HIS A C 1
ATOM 691 O O . HIS A 1 91 ? 39.110 10.434 7.945 1.00 60.47 91 HIS A O 1
ATOM 697 N N . ASP A 1 92 ? 40.241 10.986 9.815 1.00 63.91 92 ASP A N 1
ATOM 698 C CA . ASP A 1 92 ? 39.581 9.982 10.654 1.00 63.91 92 ASP A CA 1
ATOM 699 C C . ASP A 1 92 ? 38.088 10.331 10.605 1.00 63.91 92 ASP A C 1
ATOM 701 O O . ASP A 1 92 ? 37.757 11.484 10.924 1.00 63.91 92 ASP A O 1
ATOM 705 N N . PRO A 1 93 ? 37.201 9.417 10.153 1.00 61.28 93 PRO A N 1
ATOM 706 C CA . PRO A 1 93 ? 35.788 9.732 10.020 1.00 61.28 93 PRO A CA 1
ATOM 707 C C . PRO A 1 93 ? 35.359 10.344 11.348 1.00 61.28 93 PRO A C 1
ATOM 709 O O . PRO A 1 93 ? 35.678 9.758 12.396 1.00 61.28 93 PRO A O 1
ATOM 712 N N . PRO A 1 94 ? 34.736 11.542 11.345 1.00 62.78 94 PRO A N 1
ATOM 713 C CA . PRO A 1 94 ? 34.375 12.204 12.585 1.00 62.78 94 PRO A CA 1
ATOM 714 C C . PRO A 1 94 ? 33.688 11.159 13.453 1.00 62.78 94 PRO A C 1
ATOM 716 O O . PRO A 1 94 ? 32.870 10.391 12.946 1.00 62.78 94 PRO A O 1
ATOM 719 N N . ARG A 1 95 ? 34.061 11.054 14.736 1.00 67.19 95 ARG A N 1
ATOM 720 C CA . ARG A 1 95 ? 33.608 9.959 15.625 1.00 67.19 95 ARG A CA 1
ATOM 721 C C . ARG A 1 95 ? 32.077 9.792 15.681 1.00 67.19 95 ARG A C 1
ATOM 723 O O . ARG A 1 95 ? 31.591 8.825 16.252 1.00 67.19 95 ARG A O 1
ATOM 730 N N . GLN A 1 96 ? 31.344 10.752 15.125 1.00 72.19 96 GLN A N 1
ATOM 731 C CA . GLN A 1 96 ? 29.895 10.851 15.034 1.00 72.19 96 GLN A CA 1
ATOM 732 C C . GLN A 1 96 ? 29.348 10.617 13.612 1.00 72.19 96 GLN A C 1
ATOM 734 O O . GLN A 1 96 ? 28.187 10.913 13.360 1.00 72.19 96 GLN A O 1
ATOM 739 N N . THR A 1 97 ? 30.149 10.090 12.682 1.00 77.19 97 THR A N 1
ATOM 740 C CA . THR A 1 97 ? 29.683 9.758 11.330 1.00 77.19 97 THR A CA 1
ATOM 741 C C . THR A 1 97 ? 28.547 8.749 11.426 1.00 77.19 97 THR A C 1
ATOM 743 O O . THR A 1 97 ? 28.714 7.663 11.987 1.00 77.19 97 THR A O 1
ATOM 746 N N . LEU A 1 98 ? 27.387 9.103 10.881 1.00 78.88 98 LEU A N 1
ATOM 747 C CA . LEU A 1 98 ? 26.226 8.225 10.876 1.00 78.88 98 LEU A CA 1
ATOM 748 C C . LEU A 1 98 ? 26.526 6.982 10.004 1.00 78.88 98 LEU A C 1
ATOM 750 O O . LEU A 1 98 ? 26.934 7.147 8.851 1.00 78.88 98 LEU A O 1
ATOM 754 N N . PRO A 1 99 ? 26.326 5.741 10.504 1.00 78.44 99 PRO A N 1
ATOM 755 C CA . PRO A 1 99 ? 26.778 4.513 9.836 1.00 78.44 99 PRO A CA 1
ATOM 756 C C . PRO A 1 99 ? 26.363 4.374 8.362 1.00 78.44 99 PRO A C 1
ATOM 758 O O . PRO A 1 99 ? 27.165 3.928 7.547 1.00 78.44 99 PRO A O 1
ATOM 761 N N . GLY A 1 100 ? 25.157 4.824 7.997 1.00 84.31 100 GLY A N 1
ATOM 762 C CA . GLY A 1 100 ? 24.650 4.730 6.621 1.00 84.31 100 GLY A CA 1
ATOM 763 C C . GLY A 1 100 ? 25.368 5.624 5.601 1.00 84.31 100 GLY A C 1
ATOM 764 O O . GLY A 1 100 ? 25.336 5.337 4.409 1.00 84.31 100 GLY A O 1
ATOM 765 N N . PHE A 1 101 ? 26.056 6.685 6.035 1.00 88.12 101 PHE A N 1
ATOM 766 C CA . PHE A 1 101 ? 26.758 7.585 5.111 1.00 88.12 101 PHE A CA 1
ATOM 767 C C . PHE A 1 101 ? 28.143 7.069 4.724 1.00 88.12 101 PHE A C 1
ATOM 769 O O . PHE A 1 101 ? 28.635 7.392 3.646 1.00 88.12 101 PHE A O 1
ATOM 776 N N . ILE A 1 102 ? 28.758 6.221 5.554 1.00 86.62 102 ILE A N 1
ATOM 777 C CA . ILE A 1 102 ? 30.015 5.550 5.196 1.00 86.62 102 ILE A CA 1
ATOM 778 C C . ILE A 1 102 ? 29.775 4.612 4.012 1.00 86.62 102 ILE A C 1
ATOM 780 O O . ILE A 1 102 ? 30.550 4.626 3.057 1.00 86.62 102 ILE A O 1
ATOM 784 N N . GLU A 1 103 ? 28.688 3.841 4.059 1.00 88.88 103 GLU A N 1
ATOM 785 C CA . GLU A 1 103 ? 28.273 2.961 2.964 1.00 88.88 103 GLU A CA 1
ATOM 786 C C . GLU A 1 103 ? 27.996 3.772 1.696 1.00 88.88 103 GLU A C 1
ATOM 788 O O . GLU A 1 103 ? 28.554 3.464 0.647 1.00 88.88 103 GLU A O 1
ATOM 793 N N . LEU A 1 104 ? 27.257 4.881 1.807 1.00 90.81 104 LEU A N 1
ATOM 794 C CA . LEU A 1 104 ? 26.979 5.771 0.678 1.00 90.81 104 LEU A CA 1
ATOM 795 C C . LEU A 1 104 ? 28.252 6.334 0.022 1.00 90.81 104 LEU A C 1
ATOM 797 O O . LEU A 1 104 ? 28.362 6.364 -1.201 1.00 90.81 104 LEU A O 1
ATOM 801 N N . LEU A 1 105 ? 29.247 6.753 0.808 1.00 91.19 105 LEU A N 1
ATOM 802 C CA . LEU A 1 105 ? 30.516 7.263 0.269 1.00 91.19 105 LEU A CA 1
ATOM 803 C C . LEU A 1 105 ? 31.359 6.154 -0.374 1.00 91.19 105 LEU A C 1
ATOM 805 O O . LEU A 1 105 ? 32.091 6.406 -1.335 1.00 91.19 105 LEU A O 1
ATOM 809 N N . GLN A 1 106 ? 31.267 4.925 0.135 1.00 88.56 106 GLN A N 1
ATOM 810 C CA . GLN A 1 106 ? 31.890 3.758 -0.489 1.00 88.56 106 GLN A CA 1
ATOM 811 C C . GLN A 1 106 ? 31.194 3.393 -1.806 1.00 88.56 106 GLN A C 1
ATOM 813 O O . GLN A 1 106 ? 31.880 3.177 -2.805 1.00 88.56 106 GLN A O 1
ATOM 818 N N . GLU A 1 107 ? 29.858 3.391 -1.840 1.00 88.56 107 GLU A N 1
ATOM 819 C CA . GLU A 1 107 ? 29.063 3.225 -3.062 1.00 88.56 107 GLU A CA 1
ATOM 820 C C . GLU A 1 107 ? 29.451 4.279 -4.098 1.00 88.56 107 GLU A C 1
ATOM 822 O O . GLU A 1 107 ? 29.753 3.935 -5.241 1.00 88.56 107 GLU A O 1
ATOM 827 N N . TRP A 1 108 ? 29.549 5.547 -3.685 1.00 91.69 108 TRP A N 1
ATOM 828 C CA . TRP A 1 108 ? 29.947 6.654 -4.552 1.00 91.69 108 TRP A CA 1
ATOM 829 C C . TRP A 1 108 ? 31.296 6.410 -5.238 1.00 91.69 108 TRP A C 1
ATOM 831 O O . TRP A 1 108 ? 31.423 6.586 -6.452 1.00 91.69 108 TRP A O 1
ATOM 841 N N . ARG A 1 109 ? 32.301 5.936 -4.487 1.00 87.44 109 ARG A N 1
ATOM 842 C CA . ARG A 1 109 ? 33.628 5.588 -5.032 1.00 87.44 109 ARG A CA 1
ATOM 843 C C . ARG A 1 109 ? 33.597 4.424 -6.008 1.00 87.44 109 ARG A C 1
ATOM 845 O O . ARG A 1 109 ? 34.380 4.409 -6.952 1.00 87.44 109 ARG A O 1
ATOM 852 N N . ASN A 1 110 ? 32.694 3.475 -5.799 1.00 88.19 110 ASN A N 1
ATOM 853 C CA . ASN A 1 110 ? 32.567 2.275 -6.619 1.00 88.19 110 ASN A CA 1
ATOM 854 C C . ASN A 1 110 ? 31.707 2.499 -7.879 1.00 88.19 110 ASN A C 1
ATOM 856 O O . ASN A 1 110 ? 31.167 1.544 -8.429 1.00 88.19 110 ASN A O 1
ATOM 860 N N . GLY A 1 111 ? 31.570 3.748 -8.344 1.00 84.31 111 GLY A N 1
ATOM 861 C CA . GLY A 1 111 ? 30.746 4.098 -9.505 1.00 84.31 111 GLY A CA 1
ATOM 862 C C . GLY A 1 111 ? 29.303 4.482 -9.161 1.00 84.31 111 GLY A C 1
ATOM 863 O O . GLY A 1 111 ? 28.488 4.661 -10.063 1.00 84.31 111 GLY A O 1
ATOM 864 N N . GLY A 1 112 ? 28.983 4.682 -7.878 1.00 84.50 112 GLY A N 1
ATOM 865 C CA . GLY A 1 112 ? 27.653 5.071 -7.391 1.00 84.50 112 GLY A CA 1
ATOM 866 C C . GLY A 1 112 ? 27.131 6.414 -7.909 1.00 84.50 112 GLY A C 1
ATOM 867 O O . GLY A 1 112 ? 25.967 6.735 -7.685 1.00 84.50 112 GLY A O 1
ATOM 868 N N . LYS A 1 113 ? 27.930 7.169 -8.677 1.00 85.50 113 LYS A N 1
ATOM 869 C CA . LYS A 1 113 ? 27.453 8.344 -9.419 1.00 85.50 113 LYS A CA 1
ATOM 870 C C . LYS A 1 113 ? 26.245 8.015 -10.307 1.00 85.50 113 LYS A C 1
ATOM 872 O O . LYS A 1 113 ? 25.341 8.833 -10.424 1.00 85.50 113 LYS A O 1
ATOM 877 N N . GLU A 1 114 ? 26.197 6.816 -10.893 1.00 83.06 114 GLU A N 1
ATOM 878 C CA . GLU A 1 114 ? 25.055 6.366 -11.706 1.00 83.06 114 GLU A CA 1
ATOM 879 C C . GLU A 1 114 ? 23.825 5.962 -10.877 1.00 83.06 114 GLU A C 1
ATOM 881 O O . GLU A 1 114 ? 22.716 5.885 -11.417 1.00 83.06 114 GLU A O 1
ATOM 886 N N . ALA A 1 115 ? 24.011 5.690 -9.580 1.00 84.81 115 ALA A N 1
ATOM 887 C CA . ALA A 1 115 ? 22.945 5.325 -8.652 1.00 84.81 115 ALA A CA 1
ATOM 888 C C . ALA A 1 115 ? 22.214 6.557 -8.091 1.00 84.81 115 ALA A C 1
ATOM 890 O O . ALA A 1 115 ? 21.021 6.474 -7.812 1.00 84.81 115 ALA A O 1
ATOM 891 N N . ALA A 1 116 ? 22.879 7.716 -8.021 1.00 92.00 116 ALA A N 1
ATOM 892 C CA . ALA A 1 116 ? 22.309 8.986 -7.558 1.00 92.00 116 ALA A CA 1
ATOM 893 C C . ALA A 1 116 ? 21.435 9.689 -8.614 1.00 92.00 116 ALA A C 1
ATOM 895 O O . ALA A 1 116 ? 21.574 10.881 -8.896 1.00 92.00 116 ALA A O 1
ATOM 896 N N . ARG A 1 117 ? 20.527 8.927 -9.234 1.00 93.38 117 ARG A N 1
ATOM 897 C CA . ARG A 1 117 ? 19.650 9.407 -10.313 1.00 93.38 117 ARG A CA 1
ATOM 898 C C . ARG A 1 117 ? 18.672 10.465 -9.828 1.00 93.38 117 ARG A C 1
ATOM 900 O O . ARG A 1 117 ? 18.412 11.417 -10.552 1.00 93.38 117 ARG A O 1
ATOM 907 N N . GLU A 1 118 ? 18.156 10.305 -8.613 1.00 94.56 118 GLU A N 1
ATOM 908 C CA . GLU A 1 118 ? 17.212 11.255 -8.020 1.00 94.56 118 GLU A CA 1
ATOM 909 C C . GLU A 1 118 ? 17.882 12.606 -7.759 1.00 94.56 118 GLU A C 1
ATOM 911 O O . GLU A 1 118 ? 17.384 13.630 -8.220 1.00 94.56 118 GLU A O 1
ATOM 916 N N . ALA A 1 119 ? 19.060 12.611 -7.126 1.00 96.56 119 ALA A N 1
ATOM 917 C CA . ALA A 1 119 ? 19.846 13.825 -6.913 1.00 96.56 119 ALA A CA 1
ATOM 918 C C . ALA A 1 119 ? 20.260 14.492 -8.239 1.00 96.56 119 ALA A C 1
ATOM 920 O O . ALA A 1 119 ? 20.174 15.711 -8.379 1.00 96.56 119 ALA A O 1
ATOM 921 N N . ALA A 1 120 ? 20.654 13.703 -9.247 1.00 96.44 120 ALA A N 1
ATOM 922 C CA . ALA A 1 120 ? 20.976 14.225 -10.575 1.00 96.44 120 ALA A CA 1
ATOM 923 C C . ALA A 1 120 ? 19.759 14.849 -11.267 1.00 96.44 120 ALA A C 1
ATOM 925 O O . ALA A 1 120 ? 19.891 15.895 -11.897 1.00 96.44 120 ALA A O 1
ATOM 926 N N . SER A 1 121 ? 18.581 14.236 -11.121 1.00 96.19 121 SER A N 1
ATOM 927 C CA . SER A 1 121 ? 17.332 14.785 -11.642 1.00 96.19 121 SER A CA 1
ATOM 928 C C . SER A 1 121 ? 16.969 16.091 -10.938 1.00 96.19 121 SER A C 1
ATOM 930 O O . SER A 1 121 ? 16.641 17.056 -11.616 1.00 96.19 121 SER A O 1
ATOM 932 N N . LEU A 1 122 ? 17.084 16.153 -9.607 1.00 97.06 122 LEU A N 1
ATOM 933 C CA . LEU A 1 122 ? 16.805 17.361 -8.822 1.00 97.06 122 LEU A CA 1
ATOM 934 C C . LEU A 1 122 ? 17.711 18.539 -9.202 1.00 97.06 122 LEU A C 1
ATOM 936 O O . LEU A 1 122 ? 17.240 19.666 -9.284 1.00 97.06 122 LEU A O 1
ATOM 940 N N . LEU A 1 123 ? 18.993 18.281 -9.478 1.00 96.69 123 LEU A N 1
ATOM 941 C CA . LEU A 1 123 ? 19.944 19.301 -9.940 1.00 96.69 123 LEU A CA 1
ATOM 942 C C . LEU A 1 123 ? 19.725 19.763 -11.392 1.00 96.69 123 LEU A C 1
ATOM 944 O O . LEU A 1 123 ? 20.393 20.708 -11.821 1.00 96.69 123 LEU A O 1
ATOM 948 N N . ALA A 1 124 ? 18.875 19.067 -12.151 1.00 96.38 124 ALA A N 1
ATOM 949 C CA . ALA A 1 124 ? 18.545 19.379 -13.541 1.00 96.38 124 ALA A CA 1
ATOM 950 C C . ALA A 1 124 ? 17.142 19.992 -13.714 1.00 96.38 124 ALA A C 1
ATOM 952 O O . ALA A 1 124 ? 16.865 20.551 -14.773 1.00 96.38 124 ALA A O 1
ATOM 953 N N . MET A 1 125 ? 16.269 19.867 -12.709 1.00 97.38 125 MET A N 1
ATOM 954 C CA . MET A 1 125 ? 14.942 20.491 -12.675 1.00 97.38 125 MET A CA 1
ATOM 955 C C . MET A 1 125 ? 15.053 22.002 -12.472 1.00 97.38 125 MET A C 1
ATOM 957 O O . MET A 1 125 ? 16.014 22.484 -11.875 1.00 97.38 125 MET A O 1
ATOM 961 N N . ASP A 1 126 ? 14.050 22.762 -12.905 1.00 97.06 126 ASP A N 1
ATOM 962 C CA . ASP A 1 126 ? 13.904 24.116 -12.377 1.00 97.06 126 ASP A CA 1
ATOM 963 C C . ASP A 1 126 ? 13.489 24.078 -10.891 1.00 97.06 126 ASP A C 1
ATOM 965 O O . ASP A 1 126 ? 13.207 23.023 -10.313 1.00 97.06 126 ASP A O 1
ATOM 969 N N . LEU A 1 127 ? 13.531 25.234 -10.229 1.00 94.62 127 LEU A N 1
ATOM 970 C CA . LEU A 1 127 ? 13.285 25.300 -8.791 1.00 94.62 127 LEU A CA 1
ATOM 971 C C . LEU A 1 127 ? 11.818 24.992 -8.428 1.00 94.62 127 LEU A C 1
ATOM 973 O O . LEU A 1 127 ? 11.569 24.446 -7.356 1.00 94.62 127 LEU A O 1
ATOM 977 N N . GLU A 1 128 ? 10.868 25.308 -9.313 1.00 95.31 128 GLU A N 1
ATOM 978 C CA . GLU A 1 128 ? 9.427 25.091 -9.104 1.00 95.31 128 GLU A CA 1
ATOM 979 C C . GLU A 1 128 ? 9.074 23.596 -9.209 1.00 95.31 128 GLU A C 1
ATOM 981 O O . GLU A 1 128 ? 8.353 23.041 -8.368 1.00 95.31 128 GLU A O 1
ATOM 986 N N . ASP A 1 129 ? 9.664 22.907 -10.185 1.00 95.56 129 ASP A N 1
ATOM 987 C CA . ASP A 1 129 ? 9.589 21.458 -10.343 1.00 95.56 129 ASP A CA 1
ATOM 988 C C . ASP A 1 129 ? 10.277 20.736 -9.177 1.00 95.56 129 ASP A C 1
ATOM 990 O O . ASP A 1 129 ? 9.741 19.757 -8.644 1.00 95.56 129 ASP A O 1
ATOM 994 N N . ALA A 1 130 ? 11.438 21.231 -8.735 1.00 96.12 130 ALA A N 1
ATOM 995 C CA . ALA A 1 130 ? 12.144 20.680 -7.582 1.00 96.12 130 ALA A CA 1
ATOM 996 C C . ALA A 1 130 ? 11.323 20.826 -6.288 1.00 96.12 130 ALA A C 1
ATOM 998 O O . ALA A 1 130 ? 11.207 19.862 -5.529 1.00 96.12 130 ALA A O 1
ATOM 999 N N . GLU A 1 131 ? 10.700 21.983 -6.049 1.00 96.44 131 GLU A N 1
ATOM 1000 C CA . GLU A 1 131 ? 9.788 22.197 -4.918 1.00 96.44 131 GLU A CA 1
ATOM 1001 C C . GLU A 1 131 ? 8.601 21.225 -4.969 1.00 96.44 131 GLU A C 1
ATOM 1003 O O . GLU A 1 131 ? 8.307 20.536 -3.986 1.00 96.44 131 GLU A O 1
ATOM 1008 N N . SER A 1 132 ? 7.971 21.090 -6.139 1.00 94.56 132 SER A N 1
ATOM 1009 C CA . SER A 1 132 ? 6.868 20.151 -6.361 1.00 94.56 132 SER A CA 1
ATOM 1010 C C . SER A 1 132 ? 7.284 18.702 -6.095 1.00 94.56 132 SER A C 1
ATOM 1012 O O . SER A 1 132 ? 6.543 17.950 -5.451 1.00 94.56 132 SER A O 1
ATOM 1014 N N . TYR A 1 133 ? 8.479 18.300 -6.535 1.00 96.06 133 TYR A N 1
ATOM 1015 C CA . TYR A 1 133 ? 9.037 16.975 -6.266 1.00 96.06 133 TYR A CA 1
ATOM 1016 C C . TYR A 1 133 ? 9.255 16.752 -4.765 1.00 96.06 133 TYR A C 1
ATOM 1018 O O . TYR A 1 133 ? 8.828 15.725 -4.226 1.00 96.06 133 TYR A O 1
ATOM 1026 N N . ILE A 1 134 ? 9.884 17.710 -4.080 1.00 96.06 134 ILE A N 1
ATOM 1027 C CA . ILE A 1 134 ? 10.179 17.656 -2.640 1.00 96.06 134 ILE A CA 1
ATOM 1028 C C . ILE A 1 134 ? 8.878 17.546 -1.835 1.00 96.06 134 ILE A C 1
ATOM 1030 O O . ILE A 1 134 ? 8.774 16.698 -0.942 1.00 96.06 134 ILE A O 1
ATOM 1034 N N . ALA A 1 135 ? 7.855 18.326 -2.189 1.00 93.75 135 ALA A N 1
ATOM 1035 C CA . ALA A 1 135 ? 6.539 18.271 -1.563 1.00 93.75 135 ALA A CA 1
ATOM 1036 C C . ALA A 1 135 ? 5.856 16.908 -1.767 1.00 93.75 135 ALA A C 1
ATOM 1038 O O . ALA A 1 135 ? 5.381 16.300 -0.805 1.00 93.75 135 ALA A O 1
ATOM 1039 N N . GLN A 1 136 ? 5.852 16.383 -2.998 1.00 95.25 136 GLN A N 1
ATOM 1040 C CA . GLN A 1 136 ? 5.234 15.090 -3.324 1.00 95.25 136 GLN A CA 1
ATOM 1041 C C . GLN A 1 136 ? 5.887 13.909 -2.596 1.00 95.25 136 GLN A C 1
ATOM 1043 O O . GLN A 1 136 ? 5.201 12.944 -2.252 1.00 95.25 136 GLN A O 1
ATOM 1048 N N . HIS A 1 137 ? 7.192 13.988 -2.333 1.00 94.31 137 HIS A N 1
ATOM 1049 C CA . HIS A 1 137 ? 7.947 12.936 -1.650 1.00 94.31 137 HIS A CA 1
ATOM 1050 C C . HIS A 1 137 ? 8.027 13.132 -0.127 1.00 94.31 137 HIS A C 1
ATOM 1052 O O . HIS A 1 137 ? 8.647 12.319 0.560 1.00 94.31 137 HIS A O 1
ATOM 1058 N N . GLY A 1 138 ? 7.385 14.171 0.423 1.00 94.06 138 GLY A N 1
ATOM 1059 C CA . GLY A 1 138 ? 7.409 14.456 1.859 1.00 94.06 138 GLY A CA 1
ATOM 1060 C C . GLY A 1 138 ? 8.815 14.779 2.371 1.00 94.06 138 GLY A C 1
ATOM 1061 O O . GLY A 1 138 ? 9.198 14.322 3.448 1.00 94.06 138 GLY A O 1
ATOM 1062 N N . LEU A 1 139 ? 9.595 15.503 1.565 1.00 95.00 139 LEU A N 1
ATOM 1063 C CA . LEU A 1 139 ? 10.964 15.940 1.856 1.00 95.00 139 LEU A CA 1
ATOM 1064 C C . LEU A 1 139 ? 11.032 17.403 2.333 1.00 95.00 139 LEU A C 1
ATOM 1066 O O . LEU A 1 139 ? 12.128 17.915 2.544 1.00 95.00 139 LEU A O 1
ATOM 1070 N N . LEU A 1 140 ? 9.886 18.078 2.482 1.00 91.94 140 LEU A N 1
ATOM 1071 C CA . LEU A 1 140 ? 9.829 19.436 3.024 1.00 91.94 140 LEU A CA 1
ATOM 1072 C C . LEU A 1 140 ? 10.305 19.453 4.488 1.00 91.94 140 LEU A C 1
ATOM 1074 O O . LEU A 1 140 ? 10.070 18.474 5.208 1.00 91.94 140 LEU A O 1
ATOM 1078 N N . PRO A 1 141 ? 10.932 20.552 4.948 1.00 87.38 141 PRO A N 1
ATOM 1079 C CA . PRO A 1 141 ? 11.214 20.746 6.364 1.00 87.38 141 PRO A CA 1
ATOM 1080 C C . PRO A 1 141 ? 9.919 20.574 7.168 1.00 87.38 141 PRO A C 1
ATOM 1082 O O . PRO A 1 141 ? 8.873 21.092 6.774 1.00 87.38 141 PRO A O 1
ATOM 1085 N N . ASP A 1 142 ? 9.965 19.833 8.281 1.00 81.50 142 ASP A N 1
ATOM 1086 C CA . ASP A 1 142 ? 8.820 19.734 9.192 1.00 81.50 142 ASP A CA 1
ATOM 1087 C C . ASP A 1 142 ? 8.542 21.157 9.724 1.00 81.50 142 ASP A C 1
ATOM 1089 O O . ASP A 1 142 ? 9.209 21.625 10.647 1.00 81.50 142 ASP A O 1
ATOM 1093 N N . ASP A 1 143 ? 7.541 21.837 9.154 1.00 65.50 143 ASP A N 1
ATOM 1094 C CA . ASP A 1 143 ? 7.105 23.207 9.494 1.00 65.50 143 ASP A CA 1
ATOM 1095 C C . ASP A 1 143 ? 6.455 23.289 10.895 1.00 65.50 143 ASP A C 1
ATOM 1097 O O . ASP A 1 143 ? 5.754 24.231 11.276 1.00 65.50 143 ASP A O 1
ATOM 1101 N N . THR A 1 144 ? 6.668 22.250 11.702 1.00 50.53 144 THR A N 1
ATOM 1102 C CA . THR A 1 144 ? 6.296 22.204 13.100 1.00 50.53 144 THR A CA 1
ATOM 1103 C C . THR A 1 144 ? 7.192 23.177 13.850 1.00 50.53 144 THR A C 1
ATOM 1105 O O . THR A 1 144 ? 8.252 22.813 14.363 1.00 50.53 144 THR A O 1
ATOM 1108 N N . GLY A 1 145 ? 6.726 24.420 13.963 1.00 46.06 145 GLY A N 1
ATOM 1109 C CA . GLY A 1 145 ? 7.099 25.356 15.019 1.00 46.06 145 GLY A CA 1
ATOM 1110 C C . GLY A 1 145 ? 6.717 24.825 16.406 1.00 46.06 145 GLY A C 1
ATOM 1111 O O . GLY A 1 145 ? 6.055 25.516 17.180 1.00 46.06 145 GLY A O 1
ATOM 1112 N N . GLU A 1 146 ? 7.094 23.584 16.722 1.00 42.16 146 GLU A N 1
ATOM 1113 C CA . GLU A 1 146 ? 7.015 23.034 18.063 1.00 42.16 146 GLU A CA 1
ATOM 1114 C C . GLU A 1 146 ? 8.081 23.725 18.907 1.00 42.16 146 GLU A C 1
ATOM 1116 O O . GLU A 1 146 ? 9.268 23.395 18.915 1.00 42.16 146 GLU A O 1
ATOM 1121 N N . HIS A 1 147 ? 7.597 24.750 19.602 1.00 41.69 147 HIS A N 1
ATOM 1122 C CA . HIS A 1 147 ? 8.117 25.235 20.862 1.00 41.69 147 HIS A CA 1
ATOM 1123 C C . HIS A 1 147 ? 8.542 24.020 21.703 1.00 41.69 147 HIS A C 1
ATOM 1125 O O . HIS A 1 147 ? 7.706 23.228 22.131 1.00 41.69 147 HIS A O 1
ATOM 1131 N N . LEU A 1 148 ? 9.849 23.842 21.904 1.00 36.41 148 LEU A N 1
ATOM 1132 C CA . LEU A 1 148 ? 10.364 22.894 22.887 1.00 36.41 148 LEU A CA 1
ATOM 1133 C C . LEU A 1 148 ? 9.892 23.383 24.262 1.00 36.41 148 LEU A C 1
ATOM 1135 O O . LEU A 1 148 ? 10.460 24.329 24.811 1.00 36.41 148 LEU A O 1
ATOM 1139 N N . ASP A 1 149 ? 8.816 22.797 24.780 1.00 34.88 149 ASP A N 1
ATOM 1140 C CA . ASP A 1 149 ? 8.404 23.001 26.164 1.00 34.88 149 ASP A CA 1
ATOM 1141 C C . ASP A 1 149 ? 9.490 22.442 27.106 1.00 34.88 149 ASP A C 1
ATOM 1143 O O . ASP A 1 149 ? 10.095 21.399 26.820 1.00 34.88 149 ASP A O 1
ATOM 1147 N N . PRO A 1 150 ? 9.785 23.127 28.225 1.00 38.72 150 PRO A N 1
ATOM 1148 C CA . PRO A 1 150 ? 10.782 22.674 29.180 1.00 38.72 150 PRO A CA 1
ATOM 1149 C C . PRO A 1 150 ? 10.356 21.346 29.817 1.00 38.72 150 PRO A C 1
ATOM 1151 O O . PRO A 1 150 ? 9.208 21.145 30.201 1.00 38.72 150 PRO A O 1
ATOM 1154 N N . ILE A 1 151 ? 11.329 20.443 29.926 1.00 35.34 151 ILE A N 1
ATOM 1155 C CA . ILE A 1 151 ? 11.227 19.109 30.519 1.00 35.34 151 ILE A CA 1
ATOM 1156 C C . ILE A 1 151 ? 10.669 19.217 31.946 1.00 35.34 151 ILE A C 1
ATOM 1158 O O . ILE A 1 151 ? 11.398 19.586 32.867 1.00 35.34 151 ILE A O 1
ATOM 1162 N N . ASP A 1 152 ? 9.398 18.854 32.128 1.00 33.84 152 ASP A N 1
ATOM 1163 C CA . ASP A 1 152 ? 8.785 18.691 33.444 1.00 33.84 152 ASP A CA 1
ATOM 1164 C C . ASP A 1 152 ? 8.925 17.247 33.948 1.00 33.84 152 ASP A C 1
ATOM 1166 O O . ASP A 1 152 ? 8.693 16.253 33.256 1.00 33.84 152 ASP A O 1
ATOM 1170 N N . THR A 1 153 ? 9.356 17.165 35.201 1.00 36.41 153 THR A N 1
ATOM 1171 C CA . THR A 1 153 ? 9.729 15.958 35.948 1.00 36.41 153 THR A CA 1
ATOM 1172 C C . THR A 1 153 ? 8.482 15.128 36.303 1.00 36.41 153 THR A C 1
ATOM 1174 O O . THR A 1 153 ? 7.482 15.711 36.726 1.00 36.41 153 THR A O 1
ATOM 1177 N N . PRO A 1 154 ? 8.488 13.782 36.215 1.00 37.88 154 PRO A N 1
ATOM 1178 C CA . PRO A 1 154 ? 7.304 12.989 36.550 1.00 37.88 154 PRO A CA 1
ATOM 1179 C C . PRO A 1 154 ? 7.087 12.886 38.073 1.00 37.88 154 PRO A C 1
ATOM 1181 O O . PRO A 1 154 ? 8.049 12.632 38.807 1.00 37.88 154 PRO A O 1
ATOM 1184 N N . PRO A 1 155 ? 5.841 13.000 38.579 1.00 39.84 155 PRO A N 1
ATOM 1185 C CA . PRO A 1 155 ? 5.541 12.702 39.969 1.00 39.84 155 PRO A CA 1
ATOM 1186 C C . PRO A 1 155 ? 5.352 11.194 40.195 1.00 39.84 155 PRO A C 1
ATOM 1188 O O . PRO A 1 155 ? 4.776 10.460 39.392 1.00 39.84 155 PRO A O 1
ATOM 1191 N N . ILE A 1 156 ? 5.849 10.762 41.348 1.00 36.69 156 ILE A N 1
ATOM 1192 C CA . ILE A 1 156 ? 5.783 9.417 41.926 1.00 36.69 156 ILE A CA 1
ATOM 1193 C C . ILE A 1 156 ? 4.319 9.039 42.231 1.00 36.69 156 ILE A C 1
ATOM 1195 O O . ILE A 1 156 ? 3.636 9.828 42.887 1.00 36.69 156 ILE A O 1
ATOM 1199 N N . PRO A 1 157 ? 3.830 7.833 41.877 1.00 36.44 157 PRO A N 1
ATOM 1200 C CA . PRO A 1 157 ? 2.574 7.334 42.414 1.00 36.44 157 PRO A CA 1
ATOM 1201 C C . PRO A 1 157 ? 2.815 6.530 43.698 1.00 36.44 157 PRO A C 1
ATOM 1203 O O . PRO A 1 157 ? 3.461 5.481 43.701 1.00 36.44 157 PRO A O 1
ATOM 1206 N N . SER A 1 158 ? 2.253 7.040 44.792 1.00 32.69 158 SER A N 1
ATOM 1207 C CA . SER A 1 158 ? 2.154 6.349 46.073 1.00 32.69 158 SER A CA 1
ATOM 1208 C C . SER A 1 158 ? 1.056 5.283 46.060 1.00 32.69 158 SER A C 1
ATOM 1210 O O . SER A 1 158 ? -0.029 5.445 45.508 1.00 32.69 158 SER A O 1
ATOM 1212 N N . THR A 1 159 ? 1.402 4.192 46.725 1.00 32.09 159 THR A N 1
ATOM 1213 C CA . THR A 1 159 ? 0.707 2.938 47.021 1.00 32.09 159 THR A CA 1
ATOM 1214 C C . THR A 1 159 ? -0.614 3.031 47.797 1.00 32.09 159 THR A C 1
ATOM 1216 O O . THR A 1 159 ? -0.764 3.899 48.657 1.00 32.09 159 THR A O 1
ATOM 1219 N N . SER A 1 160 ? -1.405 1.948 47.653 1.00 31.53 160 SER A N 1
ATOM 1220 C CA . SER A 1 160 ? -2.299 1.267 48.637 1.00 31.53 160 SER A CA 1
ATOM 1221 C C . SER A 1 160 ? -3.799 1.339 48.284 1.00 31.53 160 SER A C 1
ATOM 1223 O O . SER A 1 160 ? -4.349 2.426 48.200 1.00 31.53 160 SER A O 1
ATOM 1225 N N . ALA A 1 161 ? -4.431 0.216 47.889 1.00 32.53 161 ALA A N 1
ATOM 1226 C CA . ALA A 1 161 ? -5.139 -0.773 48.745 1.00 32.53 161 ALA A CA 1
ATOM 1227 C C . ALA A 1 161 ? -6.541 -0.267 49.178 1.00 32.53 161 ALA A C 1
ATOM 1229 O O . ALA A 1 161 ? -6.682 0.907 49.467 1.00 32.53 161 ALA A O 1
ATOM 1230 N N . HIS A 1 162 ? -7.639 -1.016 49.314 1.00 31.61 162 HIS A N 1
ATOM 1231 C CA . HIS A 1 162 ? -8.031 -2.429 49.228 1.00 31.61 162 HIS A CA 1
ATOM 1232 C C . HIS A 1 162 ? -9.588 -2.439 49.382 1.00 31.61 162 HIS A C 1
ATOM 1234 O O . HIS A 1 162 ? -10.130 -1.440 49.850 1.00 31.61 162 HIS A O 1
ATOM 1240 N N . TYR A 1 163 ? -10.251 -3.586 49.131 1.00 32.06 163 TYR A N 1
ATOM 1241 C CA . TYR A 1 163 ? -11.634 -3.969 49.556 1.00 32.06 163 TYR A CA 1
ATOM 1242 C C . TYR A 1 163 ? -12.832 -3.349 48.770 1.00 32.06 163 TYR A C 1
ATOM 1244 O O . TYR A 1 163 ? -12.757 -2.212 48.339 1.00 32.06 163 TYR A O 1
ATOM 1252 N N . GLU A 1 164 ? -13.986 -3.984 48.491 1.00 28.12 164 GLU A N 1
ATOM 1253 C CA . GLU A 1 164 ? -14.586 -5.289 48.822 1.00 28.12 164 GLU A CA 1
ATOM 1254 C C . GLU A 1 164 ? -15.835 -5.523 47.936 1.00 28.12 164 GLU A C 1
ATOM 1256 O O . GLU A 1 164 ? -16.766 -4.726 47.900 1.00 28.12 164 GLU A O 1
ATOM 1261 N N . ARG A 1 165 ? -15.842 -6.632 47.196 1.00 29.58 165 ARG A N 1
ATOM 1262 C CA . ARG A 1 165 ? -16.916 -7.636 47.119 1.00 29.58 165 ARG A CA 1
ATOM 1263 C C . ARG A 1 165 ? -18.248 -7.304 47.831 1.00 29.58 165 ARG A C 1
ATOM 1265 O O . ARG A 1 165 ? -18.271 -7.263 49.054 1.00 29.58 165 ARG A O 1
ATOM 1272 N N . SER A 1 166 ? -19.364 -7.279 47.086 1.00 32.84 166 SER A N 1
ATOM 1273 C CA . SER A 1 166 ? -20.658 -7.907 47.453 1.00 32.84 166 SER A CA 1
ATOM 1274 C C . SER A 1 166 ? -21.687 -7.812 46.313 1.00 32.84 166 SER A C 1
ATOM 1276 O O . SER A 1 166 ? -22.122 -6.727 45.945 1.00 32.84 166 SER A O 1
ATOM 1278 N N . GLN A 1 167 ? -22.096 -8.970 45.785 1.00 35.69 167 GLN A N 1
ATOM 1279 C CA . GLN A 1 167 ? -23.440 -9.200 45.231 1.00 35.69 167 GLN A CA 1
ATOM 1280 C C . GLN A 1 167 ? -24.363 -9.631 46.390 1.00 35.69 167 GLN A C 1
ATOM 1282 O O . GLN A 1 167 ? -23.855 -10.133 47.398 1.00 35.69 167 GLN A O 1
ATOM 1287 N N . PRO A 1 168 ? -25.695 -9.505 46.251 1.00 49.59 168 PRO A N 1
ATOM 1288 C CA . PRO A 1 168 ? -26.438 -10.731 45.957 1.00 49.59 168 PRO A CA 1
ATOM 1289 C C . PRO A 1 168 ? -27.624 -10.587 44.985 1.00 49.59 168 PRO A C 1
ATOM 1291 O O . PRO A 1 168 ? -28.297 -9.566 44.878 1.00 49.59 168 PRO A O 1
ATOM 1294 N N . SER A 1 169 ? -27.831 -11.714 44.313 1.00 34.16 169 SER A N 1
ATOM 1295 C CA . SER A 1 169 ? -29.020 -12.310 43.700 1.00 34.16 169 SER A CA 1
ATOM 1296 C C . SER A 1 169 ? -30.411 -11.829 44.140 1.00 34.16 169 SER A C 1
ATOM 1298 O O . SER A 1 169 ? -30.715 -11.775 45.329 1.00 34.16 169 SER A O 1
ATOM 1300 N N . HIS A 1 170 ? -31.301 -11.698 43.149 1.00 40.00 170 HIS A N 1
ATOM 1301 C CA . HIS A 1 170 ? -32.730 -11.961 43.308 1.00 40.00 170 HIS A CA 1
ATOM 1302 C C . HIS A 1 170 ? -33.246 -12.792 42.121 1.00 40.00 170 HIS A C 1
ATOM 1304 O O . HIS A 1 170 ? -33.341 -12.311 40.993 1.00 40.00 170 HIS A O 1
ATOM 1310 N N . GLU A 1 171 ? -33.548 -14.059 42.403 1.00 36.22 171 GLU A N 1
ATOM 1311 C CA . GLU A 1 171 ? -34.443 -14.916 41.624 1.00 36.22 171 GLU A CA 1
ATOM 1312 C C . GLU A 1 171 ? -35.883 -14.408 41.777 1.00 36.22 171 GLU A C 1
ATOM 1314 O O . GLU A 1 171 ? -36.302 -14.093 42.894 1.00 36.22 171 GLU A O 1
ATOM 1319 N N . GLN A 1 172 ? -36.647 -14.373 40.680 1.00 37.97 172 GLN A N 1
ATOM 1320 C CA . GLN A 1 172 ? -38.102 -14.545 40.716 1.00 37.97 172 GLN A CA 1
ATOM 1321 C C . GLN A 1 172 ? -38.667 -14.950 39.342 1.00 37.97 172 GLN A C 1
ATOM 1323 O O . GLN A 1 172 ? -38.714 -14.172 38.395 1.00 37.97 172 GLN A O 1
ATOM 1328 N N . ASP A 1 173 ? -39.055 -16.222 39.289 1.00 34.25 173 ASP A N 1
ATOM 1329 C CA . ASP A 1 173 ? -40.215 -16.840 38.637 1.00 34.25 173 ASP A CA 1
ATOM 1330 C C . ASP A 1 173 ? -40.883 -16.225 37.388 1.00 34.25 173 ASP A C 1
ATOM 1332 O O . ASP A 1 173 ? -41.697 -15.304 37.437 1.00 34.25 173 ASP A O 1
ATOM 1336 N N . SER A 1 174 ? -40.679 -16.933 36.273 1.00 38.03 174 SER A N 1
ATOM 1337 C CA . SER A 1 174 ? -41.689 -17.775 35.608 1.00 38.03 174 SER A CA 1
ATOM 1338 C C . SER A 1 174 ? -43.138 -17.265 35.504 1.00 38.03 174 SER A C 1
ATOM 1340 O O . SER A 1 174 ? -43.982 -17.549 36.354 1.00 38.03 174 SER A O 1
ATOM 1342 N N . ARG A 1 175 ? -43.503 -16.726 34.329 1.00 37.78 175 ARG A N 1
ATOM 1343 C CA . ARG A 1 175 ? -44.828 -16.969 33.726 1.00 37.78 175 ARG A CA 1
ATOM 1344 C C . ARG A 1 175 ? -44.721 -17.267 32.234 1.00 37.78 175 ARG A C 1
ATOM 1346 O O . ARG A 1 175 ? -44.365 -16.418 31.425 1.00 37.78 175 ARG A O 1
ATOM 1353 N N . HIS A 1 176 ? -45.080 -18.503 31.905 1.00 38.66 176 HIS A N 1
ATOM 1354 C CA . HIS A 1 176 ? -45.267 -19.032 30.564 1.00 38.66 176 HIS A CA 1
ATOM 1355 C C . HIS A 1 176 ? -46.357 -18.276 29.794 1.00 38.66 176 HIS A C 1
ATOM 1357 O O . HIS A 1 176 ? -47.511 -18.232 30.221 1.00 38.66 176 HIS A O 1
ATOM 1363 N N . GLN A 1 177 ? -46.019 -17.788 28.601 1.00 37.06 177 GLN A N 1
ATOM 1364 C CA . GLN A 1 177 ? -46.975 -17.636 27.508 1.00 37.06 177 GLN A CA 1
ATOM 1365 C C . GLN A 1 177 ? -46.438 -18.368 26.279 1.00 37.06 177 GLN A C 1
ATOM 1367 O O . GLN A 1 177 ? -45.367 -18.069 25.755 1.00 37.06 177 GLN A O 1
ATOM 1372 N N . HIS A 1 178 ? -47.197 -19.379 25.862 1.00 39.66 178 HIS A N 1
ATOM 1373 C CA . HIS A 1 178 ? -47.004 -20.130 24.634 1.00 39.66 178 HIS A CA 1
ATOM 1374 C C . HIS A 1 178 ? -47.215 -19.221 23.417 1.00 39.66 178 HIS A C 1
ATOM 1376 O O . HIS A 1 178 ? -48.349 -18.996 23.000 1.00 39.66 178 HIS A O 1
ATOM 1382 N N . CYS A 1 179 ? -46.124 -18.764 22.805 1.00 33.59 179 CYS A N 1
ATOM 1383 C CA . CYS A 1 179 ? -46.139 -18.287 21.426 1.00 33.59 179 CYS A CA 1
ATOM 1384 C C . CYS A 1 179 ? -45.676 -19.417 20.503 1.00 33.59 179 CYS A C 1
ATOM 1386 O O . CYS A 1 179 ? -44.583 -19.961 20.655 1.00 33.59 179 CYS A O 1
ATOM 1388 N N . ARG A 1 180 ? -46.550 -19.780 19.558 1.00 36.66 180 ARG A N 1
ATOM 1389 C CA . ARG A 1 180 ? -46.248 -20.662 18.424 1.00 36.66 180 ARG A CA 1
ATOM 1390 C C . ARG A 1 180 ? -44.960 -20.196 17.727 1.00 36.66 180 ARG A C 1
ATOM 1392 O O . ARG A 1 180 ? -44.862 -19.001 17.448 1.00 36.66 180 ARG A O 1
ATOM 1399 N N . PRO A 1 181 ? -44.027 -21.100 17.378 1.00 38.50 181 PRO A N 1
ATOM 1400 C CA . PRO A 1 181 ? -42.912 -20.732 16.520 1.00 38.50 181 PRO A CA 1
ATOM 1401 C C . PRO A 1 181 ? -43.461 -20.369 15.129 1.00 38.50 181 PRO A C 1
ATOM 1403 O O . PRO A 1 181 ? -44.223 -21.159 14.558 1.00 38.50 181 PRO A O 1
ATOM 1406 N N . PRO A 1 182 ? -43.139 -19.187 14.575 1.00 44.47 182 PRO A N 1
ATOM 1407 C CA . PRO A 1 182 ? -43.377 -18.938 13.163 1.00 44.47 182 PRO A CA 1
ATOM 1408 C C . PRO A 1 182 ? -42.532 -19.920 12.332 1.00 44.47 182 PRO A C 1
ATOM 1410 O O . PRO A 1 182 ? -41.470 -20.355 12.789 1.00 44.47 182 PRO A O 1
ATOM 1413 N N . PRO A 1 183 ? -42.998 -20.311 11.133 1.00 44.09 183 PRO A N 1
ATOM 1414 C CA . PRO A 1 183 ? -42.230 -21.181 10.250 1.00 44.09 183 PRO A CA 1
ATOM 1415 C C . PRO A 1 183 ? -40.856 -20.554 9.967 1.00 44.09 183 PRO A C 1
ATOM 1417 O O . PRO A 1 183 ? -40.772 -19.323 9.904 1.00 44.09 183 PRO A O 1
ATOM 1420 N N . PRO A 1 184 ? -39.794 -21.365 9.798 1.00 39.97 184 PRO A N 1
ATOM 1421 C CA . PRO A 1 184 ? -38.476 -20.863 9.443 1.00 39.97 184 PRO A CA 1
ATOM 1422 C C . PRO A 1 184 ? -38.599 -20.134 8.109 1.00 39.97 184 PRO A C 1
ATOM 1424 O O . PRO A 1 184 ? -38.717 -20.744 7.048 1.00 39.97 184 PRO A O 1
ATOM 1427 N N . GLN A 1 185 ? -38.637 -18.806 8.176 1.00 36.62 185 GLN A N 1
ATOM 1428 C CA . GLN A 1 185 ? -38.454 -17.978 7.007 1.00 36.62 185 GLN A CA 1
ATOM 1429 C C . GLN A 1 185 ? -37.004 -18.189 6.600 1.00 36.62 185 GLN A C 1
ATOM 1431 O O . GLN A 1 185 ? -36.085 -17.695 7.251 1.00 36.62 185 GLN A O 1
ATOM 1436 N N . SER A 1 186 ? -36.810 -18.961 5.536 1.00 38.03 186 SER A N 1
ATOM 1437 C CA . SER A 1 186 ? -35.629 -18.911 4.683 1.00 38.03 186 SER A CA 1
ATOM 1438 C C . SER A 1 186 ? -35.571 -17.511 4.072 1.00 38.03 186 SER A C 1
ATOM 1440 O O . SER A 1 186 ? -35.887 -17.301 2.906 1.00 38.03 186 SER A O 1
ATOM 1442 N N . GLY A 1 187 ? -35.290 -16.518 4.912 1.00 36.66 187 GLY A N 1
ATOM 1443 C CA . GLY A 1 187 ? -34.907 -15.202 4.469 1.00 36.66 187 GLY A CA 1
ATOM 1444 C C . GLY A 1 187 ? -33.536 -15.375 3.858 1.00 36.66 187 GLY A C 1
ATOM 1445 O O . GLY A 1 187 ? -32.547 -15.416 4.585 1.00 36.66 187 GLY A O 1
ATOM 1446 N N . ASP A 1 188 ? -33.494 -15.503 2.535 1.00 35.66 188 ASP A N 1
ATOM 1447 C CA . ASP A 1 188 ? -32.359 -15.018 1.770 1.00 35.66 188 ASP A CA 1
ATOM 1448 C C . ASP A 1 188 ? -32.160 -13.575 2.214 1.00 35.66 188 ASP A C 1
ATOM 1450 O O . ASP A 1 188 ? -32.879 -12.653 1.818 1.00 35.66 188 ASP A O 1
ATOM 1454 N N . VAL A 1 189 ? -31.238 -13.406 3.159 1.00 40.34 189 VAL A N 1
ATOM 1455 C CA . VAL A 1 189 ? -30.767 -12.112 3.599 1.00 40.34 189 VAL A CA 1
ATOM 1456 C C . VAL A 1 189 ? -29.995 -11.574 2.404 1.00 40.34 189 VAL A C 1
ATOM 1458 O O . VAL A 1 189 ? -28.776 -11.706 2.318 1.00 40.34 189 VAL A O 1
ATOM 1461 N N . ALA A 1 190 ? -30.716 -10.961 1.468 1.00 39.28 190 ALA A N 1
ATOM 1462 C CA . ALA A 1 190 ? -30.184 -9.889 0.656 1.00 39.28 190 ALA A CA 1
ATOM 1463 C C . ALA A 1 190 ? -29.789 -8.790 1.650 1.00 39.28 190 ALA A C 1
ATOM 1465 O O . ALA A 1 190 ? -30.542 -7.848 1.893 1.00 39.28 190 ALA A O 1
ATOM 1466 N N . LEU A 1 191 ? -28.652 -9.001 2.329 1.00 45.94 191 LEU A N 1
ATOM 1467 C CA . LEU A 1 191 ? -27.942 -8.015 3.122 1.00 45.94 191 LEU A CA 1
ATOM 1468 C C . LEU A 1 191 ? -27.852 -6.830 2.185 1.00 45.94 191 LEU A C 1
ATOM 1470 O O . LEU A 1 191 ? -27.137 -6.896 1.185 1.00 45.94 191 LEU A O 1
ATOM 1474 N N . SER A 1 192 ? -28.676 -5.811 2.435 1.00 46.53 192 SER A N 1
ATOM 1475 C CA . SER A 1 192 ? -28.629 -4.612 1.625 1.00 46.53 192 SER A CA 1
ATOM 1476 C C . SER A 1 192 ? -27.177 -4.179 1.642 1.00 46.53 192 SER A C 1
ATOM 1478 O O . SER A 1 192 ? -26.605 -4.050 2.728 1.00 46.53 192 SER A O 1
ATOM 1480 N N . ASP A 1 193 ? -26.598 -3.969 0.469 1.00 57.66 193 ASP A N 1
ATOM 1481 C CA . ASP A 1 193 ? -25.217 -3.525 0.272 1.00 57.66 193 ASP A CA 1
ATOM 1482 C C . ASP A 1 193 ? -25.004 -2.075 0.773 1.00 57.66 193 ASP A C 1
ATOM 1484 O O . ASP A 1 193 ? -24.190 -1.308 0.268 1.00 57.66 193 ASP A O 1
ATOM 1488 N N . ALA A 1 194 ? -25.814 -1.659 1.751 1.00 66.12 194 ALA A N 1
ATOM 1489 C CA . ALA A 1 194 ? -25.704 -0.421 2.473 1.00 66.12 194 ALA A CA 1
ATOM 1490 C C . ALA A 1 194 ? -24.389 -0.423 3.249 1.00 66.12 194 ALA A C 1
ATOM 1492 O O . ALA A 1 194 ? -24.071 -1.370 3.976 1.00 66.12 194 ALA A O 1
ATOM 1493 N N . MET A 1 195 ? -23.621 0.649 3.075 1.00 67.31 195 MET A N 1
ATOM 1494 C CA . MET A 1 195 ? -22.346 0.826 3.751 1.00 67.31 195 MET A CA 1
ATOM 1495 C C . MET A 1 195 ? -22.571 0.774 5.271 1.00 67.31 195 MET A C 1
ATOM 1497 O O . MET A 1 195 ? -23.549 1.341 5.769 1.00 67.31 195 MET A O 1
ATOM 1501 N N . PRO A 1 196 ? -21.695 0.086 6.012 1.00 77.56 196 PRO A N 1
ATOM 1502 C CA . PRO A 1 196 ? -21.824 -0.060 7.455 1.00 77.56 196 PRO A CA 1
ATOM 1503 C C . PRO A 1 196 ? -21.841 1.293 8.175 1.00 77.56 196 PRO A C 1
ATOM 1505 O O . PRO A 1 196 ? -21.070 2.201 7.853 1.00 77.56 196 PRO A O 1
ATOM 1508 N N . ALA A 1 197 ? -22.732 1.406 9.161 1.00 84.00 197 ALA A N 1
ATOM 1509 C CA . ALA A 1 197 ? -22.988 2.648 9.887 1.00 84.00 197 ALA A CA 1
ATOM 1510 C C . ALA A 1 197 ? -22.080 2.841 11.113 1.00 84.00 197 ALA A C 1
ATOM 1512 O O . ALA A 1 197 ? -21.931 3.967 11.583 1.00 84.00 197 ALA A O 1
ATOM 1513 N N . TYR A 1 198 ? -21.469 1.770 11.632 1.00 95.88 198 TYR A N 1
ATOM 1514 C CA . TYR A 1 198 ? -20.715 1.801 12.887 1.00 95.88 198 TYR A CA 1
ATOM 1515 C C . TYR A 1 198 ? -19.273 1.369 12.661 1.00 95.88 198 TYR A C 1
ATOM 1517 O O . TYR A 1 198 ? -19.029 0.283 12.142 1.00 95.88 198 TYR A O 1
ATOM 1525 N N . TRP A 1 199 ? -18.327 2.215 13.064 1.00 97.06 199 TRP A N 1
ATOM 1526 C CA . TRP A 1 199 ? -16.901 1.991 12.856 1.00 97.06 199 TRP A CA 1
ATOM 1527 C C . TRP A 1 199 ? -16.137 1.991 14.179 1.00 97.06 199 TRP A C 1
ATOM 1529 O O . TRP A 1 199 ? -16.403 2.787 15.080 1.00 97.06 199 TRP A O 1
ATOM 1539 N N . THR A 1 200 ? -15.134 1.125 14.259 1.00 98.12 200 THR A N 1
ATOM 1540 C CA . THR A 1 200 ? -14.204 0.993 15.383 1.00 98.12 200 THR A CA 1
ATOM 1541 C C . THR A 1 200 ? -12.782 1.198 14.884 1.00 98.12 200 THR A C 1
ATOM 1543 O O . THR A 1 200 ? -12.401 0.683 13.835 1.00 98.12 200 THR A O 1
ATOM 1546 N N . PHE A 1 201 ? -11.981 1.935 15.647 1.00 98.00 201 PHE A N 1
ATOM 1547 C CA . PHE A 1 201 ? -10.542 2.044 15.449 1.00 98.00 201 PHE A CA 1
ATOM 1548 C C . PHE A 1 201 ? -9.820 0.985 16.274 1.00 98.00 201 PHE A C 1
ATOM 1550 O O . PHE A 1 201 ? -10.074 0.859 17.472 1.00 98.00 201 PHE A O 1
ATOM 1557 N N . ILE A 1 202 ? -8.866 0.293 15.660 1.00 98.12 202 ILE A N 1
ATOM 1558 C CA . ILE A 1 202 ? -7.947 -0.620 16.337 1.00 98.12 202 ILE A CA 1
ATOM 1559 C C . ILE A 1 202 ? -6.521 -0.136 16.074 1.00 98.12 202 ILE A C 1
ATOM 1561 O O . ILE A 1 202 ? -6.074 -0.103 14.936 1.00 98.12 202 ILE A O 1
ATOM 1565 N N . GLY A 1 203 ? -5.793 0.252 17.113 1.00 97.19 203 GLY A N 1
ATOM 1566 C CA . GLY A 1 203 ? -4.404 0.695 17.040 1.00 97.19 203 GLY A CA 1
ATOM 1567 C C . GLY A 1 203 ? -3.430 -0.291 17.680 1.00 97.19 203 GLY A C 1
ATOM 1568 O O . GLY A 1 203 ? -3.826 -1.285 18.288 1.00 97.19 203 GLY A O 1
ATOM 1569 N N . ASN A 1 204 ? -2.139 0.037 17.575 1.00 96.31 204 ASN A N 1
ATOM 1570 C CA . ASN A 1 204 ? -1.024 -0.758 18.106 1.00 96.31 204 ASN A CA 1
ATOM 1571 C C . ASN A 1 204 ? -0.959 -2.192 17.545 1.00 96.31 204 ASN A C 1
ATOM 1573 O O . ASN A 1 204 ? -0.562 -3.127 18.235 1.00 96.31 204 ASN A O 1
ATOM 1577 N N . ILE A 1 205 ? -1.345 -2.368 16.281 1.00 97.19 205 ILE A N 1
ATOM 1578 C CA . ILE A 1 205 ? -1.367 -3.673 15.620 1.00 97.19 205 ILE A CA 1
ATOM 1579 C C . ILE A 1 205 ? 0.053 -3.997 15.113 1.00 97.19 205 ILE A C 1
ATOM 1581 O O . ILE A 1 205 ? 0.630 -3.178 14.404 1.00 97.19 205 ILE A O 1
ATOM 1585 N N . PRO A 1 206 ? 0.667 -5.144 15.439 1.00 96.38 206 PRO A N 1
ATOM 1586 C CA . PRO A 1 206 ? 1.943 -5.563 14.852 1.00 96.38 206 PRO A CA 1
ATOM 1587 C C . PRO A 1 206 ? 1.872 -5.763 13.337 1.00 96.38 206 PRO A C 1
ATOM 1589 O O . PRO A 1 206 ? 0.828 -6.135 12.807 1.00 96.38 206 PRO A O 1
ATOM 1592 N N . LEU A 1 207 ? 3.010 -5.624 12.646 1.00 95.62 207 LEU A N 1
ATOM 1593 C CA . LEU A 1 207 ? 3.099 -5.947 11.215 1.00 95.62 207 LEU A CA 1
ATOM 1594 C C . LEU A 1 207 ? 2.723 -7.405 10.910 1.00 95.62 207 LEU A C 1
ATOM 1596 O O . LEU A 1 207 ? 2.250 -7.679 9.816 1.00 95.62 207 LEU A O 1
ATOM 1600 N N . SER A 1 208 ? 2.872 -8.324 11.869 1.00 96.50 208 SER A N 1
ATOM 1601 C CA . SER A 1 208 ? 2.508 -9.740 11.734 1.00 96.50 208 SER A CA 1
ATOM 1602 C C . SER A 1 208 ? 1.002 -10.022 11.781 1.00 96.50 208 SER A C 1
ATOM 1604 O O . SER A 1 208 ? 0.614 -11.177 11.636 1.00 96.50 208 SER A O 1
ATOM 1606 N N . ILE A 1 209 ? 0.157 -9.010 12.004 1.00 97.50 209 ILE A N 1
ATOM 1607 C CA . ILE A 1 209 ? -1.302 -9.150 12.029 1.00 97.50 209 ILE A CA 1
ATOM 1608 C C . ILE A 1 209 ? -1.904 -8.556 10.747 1.00 97.50 209 ILE A C 1
ATOM 1610 O O . ILE A 1 209 ? -1.575 -7.436 10.345 1.00 97.50 209 ILE A O 1
ATOM 1614 N N . SER A 1 210 ? -2.793 -9.322 10.113 1.00 97.06 210 SER A N 1
ATOM 1615 C CA . SER A 1 210 ? -3.537 -8.968 8.895 1.00 97.06 210 SER A CA 1
ATOM 1616 C C . SER A 1 210 ? -5.006 -8.648 9.178 1.00 97.06 210 SER A C 1
ATOM 1618 O O . SER A 1 210 ? -5.523 -8.918 10.266 1.00 97.06 210 SER A O 1
ATOM 1620 N N . GLU A 1 211 ? -5.709 -8.139 8.164 1.00 97.56 211 GLU A N 1
ATOM 1621 C CA . GLU A 1 211 ? -7.171 -8.035 8.162 1.00 97.56 211 GLU A CA 1
ATOM 1622 C C . GLU A 1 211 ? -7.841 -9.377 8.465 1.00 97.56 211 GLU A C 1
ATOM 1624 O O . GLU A 1 211 ? -8.791 -9.424 9.247 1.00 97.56 211 GLU A O 1
ATOM 1629 N N . ARG A 1 212 ? -7.305 -10.471 7.904 1.00 97.69 212 ARG A N 1
ATOM 1630 C CA . ARG A 1 212 ? -7.802 -11.832 8.122 1.00 97.69 212 ARG A CA 1
ATOM 1631 C C . ARG A 1 212 ? -7.845 -12.210 9.589 1.00 97.69 212 ARG A C 1
ATOM 1633 O O . ARG A 1 212 ? -8.881 -12.668 10.054 1.00 97.69 212 ARG A O 1
ATOM 1640 N N . PHE A 1 213 ? -6.757 -11.966 10.316 1.00 97.94 213 PHE A N 1
ATOM 1641 C CA . PHE A 1 213 ? -6.694 -12.265 11.743 1.00 97.94 213 PHE A CA 1
ATOM 1642 C C . PHE A 1 213 ? -7.774 -11.507 12.522 1.00 97.94 213 PHE A C 1
ATOM 1644 O O . PHE A 1 213 ? -8.460 -12.096 13.350 1.00 97.94 213 PHE A O 1
ATOM 1651 N N . ILE A 1 214 ? -7.947 -10.208 12.252 1.00 98.19 214 ILE A N 1
ATOM 1652 C CA . ILE A 1 214 ? -8.948 -9.378 12.941 1.00 98.19 214 ILE A CA 1
ATOM 1653 C C . ILE A 1 214 ? -10.362 -9.877 12.626 1.00 98.19 214 ILE A C 1
ATOM 1655 O O . ILE A 1 214 ? -11.183 -10.001 13.533 1.00 98.19 214 ILE A O 1
ATOM 1659 N N . PHE A 1 215 ? -10.632 -10.180 11.355 1.00 98.19 215 PHE A N 1
ATOM 1660 C CA . PHE A 1 215 ? -11.921 -10.687 10.896 1.00 98.19 215 PHE A CA 1
ATOM 1661 C C . PHE A 1 215 ? -12.261 -12.036 11.539 1.00 98.19 215 PHE A C 1
ATOM 1663 O O . PHE A 1 215 ? -13.289 -12.147 12.200 1.00 98.19 215 PHE A O 1
ATOM 1670 N N . GLU A 1 216 ? -11.379 -13.033 11.403 1.00 97.56 216 GLU A N 1
ATOM 1671 C CA . GLU A 1 216 ? -11.583 -14.380 11.951 1.00 97.56 216 GLU A CA 1
ATOM 1672 C C . GLU A 1 216 ? -11.711 -14.334 13.475 1.00 97.56 216 GLU A C 1
ATOM 1674 O O . GLU A 1 216 ? -12.557 -15.019 14.047 1.00 97.56 216 GLU A O 1
ATOM 1679 N N . LYS A 1 217 ? -10.936 -13.469 14.146 1.00 98.06 217 LYS A N 1
ATOM 1680 C CA . LYS A 1 217 ? -11.027 -13.315 15.597 1.00 98.06 217 LYS A CA 1
ATOM 1681 C C . LYS A 1 217 ? -12.357 -12.723 16.041 1.00 98.06 217 LYS A C 1
ATOM 1683 O O . LYS A 1 217 ? -12.830 -13.101 17.098 1.00 98.06 217 LYS A O 1
ATOM 1688 N N . LEU A 1 218 ? -12.963 -11.808 15.289 1.00 98.12 218 LEU A N 1
ATOM 1689 C CA . LEU A 1 218 ? -14.291 -11.271 15.612 1.00 98.12 218 LEU A CA 1
ATOM 1690 C C . LEU A 1 218 ? -15.404 -12.275 15.281 1.00 98.12 218 LEU A C 1
ATOM 1692 O O . LEU A 1 218 ? -16.340 -12.442 16.067 1.00 98.12 218 LEU A O 1
ATOM 1696 N N . GLU A 1 219 ? -15.266 -12.985 14.162 1.00 97.12 219 GLU A N 1
ATOM 1697 C CA . GLU A 1 219 ? -16.198 -14.027 13.730 1.00 97.12 219 GLU A CA 1
ATOM 1698 C C . GLU A 1 219 ? -16.248 -15.205 14.719 1.00 97.12 219 GLU A C 1
ATOM 1700 O O . GLU A 1 219 ? -17.333 -15.706 15.011 1.00 97.12 219 GLU A O 1
ATOM 1705 N N . GLU A 1 220 ? -15.113 -15.579 15.325 1.00 97.50 220 GLU A N 1
ATOM 1706 C CA . GLU A 1 220 ? -15.022 -16.598 16.387 1.00 97.50 220 GLU A CA 1
ATOM 1707 C C . GLU A 1 220 ? -15.963 -16.304 17.575 1.00 97.50 220 GLU A C 1
ATOM 1709 O O . GLU A 1 220 ? -16.491 -17.227 18.193 1.00 97.50 220 GLU A O 1
ATOM 1714 N N . TYR A 1 221 ? -16.229 -15.026 17.870 1.00 97.81 221 TYR A N 1
ATOM 1715 C CA . TYR A 1 221 ? -17.133 -14.595 18.949 1.00 97.81 221 TYR A CA 1
ATOM 1716 C C . TYR A 1 221 ? -18.554 -14.296 18.451 1.00 97.81 221 TYR A C 1
ATOM 1718 O O . TYR A 1 221 ? -19.371 -13.750 19.194 1.00 97.81 221 TYR A O 1
ATOM 1726 N N . GLY A 1 222 ? -18.866 -14.633 17.197 1.00 97.38 222 GLY A N 1
ATOM 1727 C CA . GLY A 1 222 ? -20.167 -14.382 16.582 1.00 97.38 222 GLY A CA 1
ATOM 1728 C C . GLY A 1 222 ? -20.429 -12.908 16.259 1.00 97.38 222 GLY A C 1
ATOM 1729 O O . GLY A 1 222 ? -21.581 -12.530 16.039 1.00 97.38 222 GLY A O 1
ATOM 1730 N N . ILE A 1 223 ? -19.392 -12.065 16.231 1.00 97.88 223 ILE A N 1
ATOM 1731 C CA . ILE A 1 223 ? -19.518 -10.654 15.861 1.00 97.88 223 ILE A CA 1
ATOM 1732 C C . ILE A 1 223 ? -19.426 -10.553 14.339 1.00 97.88 223 ILE A C 1
ATOM 1734 O O . ILE A 1 223 ? -18.397 -10.867 13.743 1.00 97.88 223 ILE A O 1
ATOM 1738 N N . ARG A 1 224 ? -20.502 -10.096 13.693 1.00 96.19 224 ARG A N 1
ATOM 1739 C CA . ARG A 1 224 ? -20.533 -9.958 12.232 1.00 96.19 224 ARG A CA 1
ATOM 1740 C C . ARG A 1 224 ? -19.792 -8.699 11.805 1.00 96.19 224 ARG A C 1
ATOM 1742 O O . ARG A 1 224 ? -20.185 -7.586 12.150 1.00 96.19 224 ARG A O 1
ATOM 1749 N N . VAL A 1 225 ? -18.742 -8.890 11.018 1.00 96.38 225 VAL A N 1
ATOM 1750 C CA . VAL A 1 225 ? -17.914 -7.809 10.486 1.00 96.38 225 VAL A CA 1
ATOM 1751 C C . VAL A 1 225 ? -18.372 -7.465 9.075 1.00 96.38 225 VAL A C 1
ATOM 1753 O O . VAL A 1 225 ? -18.466 -8.336 8.213 1.00 96.38 225 VAL A O 1
ATOM 1756 N N . ALA A 1 226 ? -18.658 -6.188 8.837 1.00 95.00 226 ALA A N 1
ATOM 1757 C CA . ALA A 1 226 ? -19.037 -5.693 7.519 1.00 95.00 226 ALA A CA 1
ATOM 1758 C C . ALA A 1 226 ? -17.811 -5.340 6.667 1.00 95.00 226 ALA A C 1
ATOM 1760 O O . ALA A 1 226 ? -17.872 -5.440 5.440 1.00 95.00 226 ALA A O 1
ATOM 1761 N N . ASP A 1 227 ? -16.728 -4.875 7.294 1.00 95.56 227 ASP A N 1
ATOM 1762 C CA . ASP A 1 227 ? -15.485 -4.522 6.610 1.00 95.56 227 ASP A CA 1
ATOM 1763 C C . ASP A 1 227 ? -14.294 -4.443 7.574 1.00 95.56 227 ASP A C 1
ATOM 1765 O O . ASP A 1 227 ? -14.465 -4.103 8.747 1.00 95.56 227 ASP A O 1
ATOM 1769 N N . VAL A 1 228 ? -13.088 -4.688 7.062 1.00 96.44 228 VAL A N 1
ATOM 1770 C CA . VAL A 1 228 ? -11.820 -4.443 7.756 1.00 96.44 228 VAL A CA 1
ATOM 1771 C C . VAL A 1 228 ? -10.867 -3.732 6.806 1.00 96.44 228 VAL A C 1
ATOM 1773 O O . VAL A 1 228 ? -10.547 -4.225 5.724 1.00 96.44 228 VAL A O 1
ATOM 1776 N N . PHE A 1 229 ? -10.351 -2.595 7.249 1.00 95.12 229 PHE A N 1
ATOM 1777 C CA . PHE A 1 229 ? -9.326 -1.849 6.541 1.00 95.12 229 PHE A CA 1
ATOM 1778 C C . PHE A 1 229 ? -8.124 -1.647 7.427 1.00 95.12 229 PHE A C 1
ATOM 1780 O O . PHE A 1 229 ? -8.224 -0.998 8.463 1.00 95.12 229 PHE A O 1
ATOM 1787 N N . LEU A 1 230 ? -6.988 -2.187 7.007 1.00 95.12 230 LEU A N 1
ATOM 1788 C CA . LEU A 1 230 ? -5.719 -2.044 7.698 1.00 95.12 230 LEU A CA 1
ATOM 1789 C C . LEU A 1 230 ? -4.859 -1.014 6.967 1.00 95.12 230 LEU A C 1
ATOM 1791 O O . LEU A 1 230 ? -4.824 -0.978 5.740 1.00 95.12 230 LEU A O 1
ATOM 1795 N N . SER A 1 231 ? -4.148 -0.187 7.724 1.00 92.50 231 SER A N 1
ATOM 1796 C CA . SER A 1 231 ? -3.173 0.763 7.202 1.00 92.50 231 SER A CA 1
ATOM 1797 C C . SER A 1 231 ? -1.933 0.802 8.090 1.00 92.50 231 SER A C 1
ATOM 1799 O O . SER A 1 231 ? -1.978 0.481 9.283 1.00 92.50 231 SER A O 1
ATOM 1801 N N . GLN A 1 232 ? -0.802 1.178 7.502 1.00 91.06 232 GLN A N 1
ATOM 1802 C CA . GLN A 1 232 ? 0.462 1.317 8.213 1.00 91.06 232 GLN A CA 1
ATOM 1803 C C . GLN A 1 232 ? 0.589 2.726 8.801 1.00 91.06 232 GLN A C 1
ATOM 1805 O O . GLN A 1 232 ? 0.280 3.717 8.143 1.00 91.06 232 GLN A O 1
ATOM 1810 N N . ALA A 1 233 ? 1.057 2.827 10.047 1.00 87.69 233 ALA A N 1
ATOM 1811 C CA . ALA A 1 233 ? 1.370 4.120 10.643 1.00 87.69 233 ALA A CA 1
ATOM 1812 C C . ALA A 1 233 ? 2.692 4.665 10.075 1.00 87.69 233 ALA A C 1
ATOM 1814 O O . ALA A 1 233 ? 3.663 3.923 9.947 1.00 87.69 233 ALA A O 1
ATOM 1815 N N . SER A 1 234 ? 2.762 5.969 9.802 1.00 78.88 234 SER A N 1
ATOM 1816 C CA . SER A 1 234 ? 3.875 6.607 9.077 1.00 78.88 234 SER A CA 1
ATOM 1817 C C . SER A 1 234 ? 5.254 6.453 9.728 1.00 78.88 234 SER A C 1
ATOM 1819 O O . SER A 1 234 ? 6.263 6.568 9.046 1.00 78.88 234 SER A O 1
ATOM 1821 N N . ARG A 1 235 ? 5.321 6.236 11.049 1.00 64.38 235 ARG A N 1
ATOM 1822 C CA . ARG A 1 235 ? 6.583 6.282 11.814 1.00 64.38 235 ARG A CA 1
ATOM 1823 C C . ARG A 1 235 ? 6.791 5.097 12.774 1.00 64.38 235 ARG A C 1
ATOM 1825 O O . ARG A 1 235 ? 7.560 5.224 13.720 1.00 64.38 235 ARG A O 1
ATOM 1832 N N . LYS A 1 236 ? 6.082 3.968 12.617 1.00 68.69 236 LYS A N 1
ATOM 1833 C CA . LYS A 1 236 ? 6.184 2.823 13.554 1.00 68.69 236 LYS A CA 1
ATOM 1834 C C . LYS A 1 236 ? 6.046 1.477 12.835 1.00 68.69 236 LYS A C 1
ATOM 1836 O O . LYS A 1 236 ? 5.253 1.372 11.904 1.00 68.69 236 LYS A O 1
ATOM 1841 N N . ASP A 1 237 ? 6.693 0.429 13.359 1.00 89.00 237 ASP A N 1
ATOM 1842 C CA . ASP A 1 237 ? 6.455 -1.002 13.040 1.00 89.00 237 ASP A CA 1
ATOM 1843 C C . ASP A 1 237 ? 5.075 -1.486 13.532 1.00 89.00 237 ASP A C 1
ATOM 1845 O O . ASP A 1 237 ? 4.893 -2.564 14.112 1.00 89.00 237 ASP A O 1
ATOM 1849 N N . ARG A 1 238 ? 4.080 -0.613 13.386 1.00 94.50 238 ARG A N 1
ATOM 1850 C CA . ARG A 1 238 ? 2.726 -0.743 13.884 1.00 94.50 238 ARG A CA 1
ATOM 1851 C C . ARG A 1 238 ? 1.759 -0.314 12.792 1.00 94.50 238 ARG A C 1
ATOM 1853 O O . ARG A 1 238 ? 1.998 0.612 12.019 1.00 94.50 238 ARG A O 1
ATOM 1860 N N . ARG A 1 239 ? 0.627 -0.989 12.783 1.00 95.69 239 ARG A N 1
ATOM 1861 C CA . ARG A 1 239 ? -0.522 -0.745 11.931 1.00 95.69 239 ARG A CA 1
ATOM 1862 C C . ARG A 1 239 ? -1.676 -0.252 12.790 1.00 95.69 239 ARG A C 1
ATOM 1864 O O . ARG A 1 239 ? -1.665 -0.340 14.026 1.00 95.69 239 ARG A O 1
ATOM 1871 N N . PHE A 1 240 ? -2.682 0.253 12.110 1.00 96.62 240 PHE A N 1
ATOM 1872 C CA . PHE A 1 240 ? -3.993 0.496 12.675 1.00 96.62 240 PHE A CA 1
ATOM 1873 C C . PHE A 1 240 ? -5.049 0.012 11.689 1.00 96.62 240 PHE A C 1
ATOM 1875 O O . PHE A 1 240 ? -4.793 -0.068 10.489 1.00 96.62 240 PHE A O 1
ATOM 1882 N N . ALA A 1 241 ? -6.225 -0.326 12.199 1.00 97.00 241 ALA A N 1
ATOM 1883 C CA . ALA A 1 241 ? -7.350 -0.765 11.404 1.00 97.00 241 ALA A CA 1
ATOM 1884 C C . ALA A 1 241 ? -8.603 0.052 11.708 1.00 97.00 241 ALA A C 1
ATOM 1886 O O . ALA A 1 241 ? -8.819 0.491 12.841 1.00 97.00 241 ALA A O 1
ATOM 1887 N N . TYR A 1 242 ? -9.446 0.192 10.695 1.00 97.38 242 TYR A N 1
ATOM 1888 C CA . TYR A 1 242 ? -10.845 0.554 10.838 1.00 97.38 242 TYR A CA 1
ATOM 1889 C C . TYR A 1 242 ? -11.683 -0.692 10.581 1.00 97.38 242 TYR A C 1
ATOM 1891 O O . TYR A 1 242 ? -11.501 -1.367 9.568 1.00 97.38 242 TYR A O 1
ATOM 1899 N N . VAL A 1 243 ? -12.580 -1.007 11.508 1.00 97.50 243 VAL A N 1
ATOM 1900 C CA . VAL A 1 243 ? -13.483 -2.154 11.393 1.00 97.50 243 VAL A CA 1
ATOM 1901 C C . VAL A 1 243 ? -14.906 -1.652 11.397 1.00 97.50 243 VAL A C 1
ATOM 1903 O O . VAL A 1 243 ? -15.285 -0.876 12.273 1.00 97.50 243 VAL A O 1
ATOM 1906 N N . ALA A 1 244 ? -15.673 -2.091 10.412 1.00 96.56 244 ALA A N 1
ATOM 1907 C CA . ALA A 1 244 ? -17.037 -1.661 10.212 1.00 96.56 244 ALA A CA 1
ATOM 1908 C C . ALA A 1 244 ? -18.027 -2.758 10.611 1.00 96.56 244 ALA A C 1
ATOM 1910 O O . ALA A 1 244 ? -17.805 -3.941 10.344 1.00 96.56 244 ALA A O 1
ATOM 1911 N N . PHE A 1 245 ? -19.150 -2.353 11.197 1.00 96.75 245 PHE A N 1
ATOM 1912 C CA . PHE A 1 245 ? -20.193 -3.232 11.718 1.00 96.75 245 PHE A CA 1
ATOM 1913 C C . PHE A 1 245 ? -21.575 -2.791 11.239 1.00 96.75 245 PHE A C 1
ATOM 1915 O O . PHE A 1 245 ? -21.807 -1.625 10.899 1.00 96.75 245 PHE A O 1
ATOM 1922 N N . HIS A 1 246 ? -22.516 -3.735 11.232 1.00 94.25 246 HIS A N 1
ATOM 1923 C CA . HIS A 1 246 ? -23.902 -3.458 10.858 1.00 94.25 246 HIS A CA 1
ATOM 1924 C C . HIS A 1 246 ? -24.700 -2.839 12.007 1.00 94.25 246 HIS A C 1
ATOM 1926 O O . HIS A 1 246 ? -25.635 -2.079 11.760 1.00 94.25 246 HIS A O 1
ATOM 1932 N N . THR A 1 247 ? -24.330 -3.135 13.255 1.00 95.94 247 THR A N 1
ATOM 1933 C CA . THR A 1 247 ? -25.016 -2.636 14.452 1.00 95.94 247 THR A CA 1
ATOM 1934 C C . THR A 1 247 ? -24.040 -2.008 15.448 1.00 95.94 247 THR A C 1
ATOM 1936 O O . THR A 1 247 ? -22.873 -2.396 15.520 1.00 95.94 247 THR A O 1
ATOM 1939 N N . SER A 1 248 ? -24.518 -1.055 16.254 1.00 96.00 248 SER A N 1
ATOM 1940 C CA . SER A 1 248 ? -23.708 -0.457 17.325 1.00 96.00 248 SER A CA 1
ATOM 1941 C C . SER A 1 248 ? -23.307 -1.494 18.373 1.00 96.00 248 SER A C 1
ATOM 1943 O O . SER A 1 248 ? -22.179 -1.482 18.845 1.00 96.00 248 SER A O 1
ATOM 1945 N N . GLN A 1 249 ? -24.200 -2.440 18.680 1.00 97.25 249 GLN A N 1
ATOM 1946 C CA . GLN A 1 249 ? -23.944 -3.511 19.642 1.00 97.25 249 GLN A CA 1
ATOM 1947 C C . GLN A 1 249 ? -22.760 -4.396 19.223 1.00 97.25 249 GLN A C 1
ATOM 1949 O O . GLN A 1 249 ? -21.942 -4.762 20.067 1.00 97.25 249 GLN A O 1
ATOM 1954 N N . GLU A 1 250 ? -22.651 -4.738 17.934 1.00 97.94 250 GLU A N 1
ATOM 1955 C CA . GLU A 1 250 ? -21.502 -5.477 17.394 1.00 97.94 250 GLU A CA 1
ATOM 1956 C C . GLU A 1 250 ? -20.208 -4.660 17.533 1.00 97.94 250 GLU A C 1
ATOM 1958 O O . GLU A 1 250 ? -19.192 -5.205 17.964 1.00 97.94 250 GLU A O 1
ATOM 1963 N N . ALA A 1 251 ? -20.255 -3.352 17.255 1.00 97.94 251 ALA A N 1
ATOM 1964 C CA . ALA A 1 251 ? -19.105 -2.460 17.408 1.00 97.94 251 ALA A CA 1
ATOM 1965 C C . ALA A 1 251 ? -18.641 -2.341 18.873 1.00 97.94 251 ALA A C 1
ATOM 1967 O O . ALA A 1 251 ? -17.446 -2.468 19.148 1.00 97.94 251 ALA A O 1
ATOM 1968 N N . ASP A 1 252 ? -19.569 -2.175 19.819 1.00 97.88 252 ASP A N 1
ATOM 1969 C CA . ASP A 1 252 ? -19.277 -2.097 21.258 1.00 97.88 252 ASP A CA 1
ATOM 1970 C C . ASP A 1 252 ? -18.710 -3.420 21.797 1.00 97.88 252 ASP A C 1
ATOM 1972 O O . ASP A 1 252 ? -17.759 -3.438 22.590 1.00 97.88 252 ASP A O 1
ATOM 1976 N N . SER A 1 253 ? -19.254 -4.545 21.321 1.00 98.31 253 SER A N 1
ATOM 1977 C CA . SER A 1 253 ? -18.759 -5.887 21.648 1.00 98.31 253 SER A CA 1
ATOM 1978 C C . SER A 1 253 ? -17.342 -6.092 21.111 1.00 98.31 253 SER A C 1
ATOM 1980 O O . SER A 1 253 ? -16.477 -6.592 21.829 1.00 98.31 253 SER A O 1
ATOM 1982 N N . ALA A 1 254 ? -17.071 -5.642 19.882 1.00 98.31 254 ALA A N 1
ATOM 1983 C CA . ALA A 1 254 ? -15.748 -5.712 19.274 1.00 98.31 254 ALA A CA 1
ATOM 1984 C C . ALA A 1 254 ? -14.718 -4.852 20.018 1.00 98.31 254 ALA A C 1
ATOM 1986 O O . ALA A 1 254 ? -13.594 -5.304 20.235 1.00 98.31 254 ALA A O 1
ATOM 1987 N N . VAL A 1 255 ? -15.091 -3.640 20.450 1.00 98.44 255 VAL A N 1
ATOM 1988 C CA . VAL A 1 255 ? -14.230 -2.791 21.291 1.00 98.44 255 VAL A CA 1
ATOM 1989 C C . VAL A 1 255 ? -13.910 -3.499 22.602 1.00 98.44 255 VAL A C 1
ATOM 1991 O O . VAL A 1 255 ? -12.741 -3.603 22.959 1.00 98.44 255 VAL A O 1
ATOM 1994 N N . SER A 1 256 ? -14.926 -4.024 23.286 1.00 98.19 256 SER A N 1
ATOM 1995 C CA . SER A 1 256 ? -14.758 -4.716 24.570 1.00 98.19 256 SER A CA 1
ATOM 1996 C C . SER A 1 256 ? -13.865 -5.954 24.455 1.00 98.19 256 SER A C 1
ATOM 1998 O O . SER A 1 256 ? -13.089 -6.237 25.362 1.00 98.19 256 SER A O 1
ATOM 2000 N N . LEU A 1 257 ? -13.958 -6.675 23.334 1.00 98.19 257 LEU A N 1
ATOM 2001 C CA . LEU A 1 257 ? -13.168 -7.874 23.069 1.00 98.19 257 LEU A CA 1
ATOM 2002 C C . LEU A 1 257 ? -11.714 -7.559 22.692 1.00 98.19 257 LEU A C 1
ATOM 2004 O O . LEU A 1 257 ? -10.793 -8.214 23.178 1.00 98.19 257 LEU A O 1
ATOM 2008 N N . LEU A 1 258 ? -11.505 -6.606 21.780 1.00 98.19 258 LEU A N 1
ATOM 2009 C CA . LEU A 1 258 ? -10.190 -6.342 21.192 1.00 98.19 258 LEU A CA 1
ATOM 2010 C C . LEU A 1 258 ? -9.361 -5.341 22.000 1.00 98.19 258 LEU A C 1
ATOM 2012 O O . LEU A 1 258 ? -8.138 -5.318 21.868 1.00 98.19 258 LEU A O 1
ATOM 2016 N N . HIS A 1 259 ? -9.980 -4.514 22.841 1.00 98.12 259 HIS A N 1
ATOM 2017 C CA . HIS A 1 259 ? -9.244 -3.598 23.704 1.00 98.12 259 HIS A CA 1
ATOM 2018 C C . HIS A 1 259 ? -8.449 -4.381 24.758 1.00 98.12 259 HIS A C 1
ATOM 2020 O O . HIS A 1 259 ? -9.004 -5.189 25.495 1.00 98.12 259 HIS A O 1
ATOM 2026 N N . ASN A 1 260 ? -7.138 -4.141 24.834 1.00 97.19 260 ASN A N 1
ATOM 2027 C CA . ASN A 1 260 ? -6.182 -4.900 25.649 1.00 97.19 260 ASN A CA 1
ATOM 2028 C C . ASN A 1 260 ? -6.036 -6.384 25.279 1.00 97.19 260 ASN A C 1
ATOM 2030 O O . ASN A 1 260 ? -5.415 -7.140 26.030 1.00 97.19 260 ASN A O 1
ATOM 2034 N N . PHE A 1 261 ? -6.528 -6.807 24.112 1.00 97.88 261 PHE A N 1
ATOM 2035 C CA . PHE A 1 261 ? -6.271 -8.155 23.621 1.00 97.88 261 PHE A CA 1
ATOM 2036 C C . PHE A 1 261 ? -4.769 -8.334 23.365 1.00 97.88 261 PHE A C 1
ATOM 2038 O O . PHE A 1 261 ? -4.178 -7.612 22.558 1.00 97.88 261 PHE A O 1
ATOM 2045 N N . TRP A 1 262 ? -4.145 -9.269 24.083 1.00 97.31 262 TRP A N 1
ATOM 2046 C CA . TRP A 1 262 ? -2.703 -9.496 24.035 1.00 97.31 262 TRP A CA 1
ATOM 2047 C C . TRP A 1 262 ? -2.341 -10.507 22.948 1.00 97.31 262 TRP A C 1
ATOM 2049 O O . TRP A 1 262 ? -2.738 -11.669 23.007 1.00 97.31 262 TRP A O 1
ATOM 2059 N N . THR A 1 263 ? -1.559 -10.080 21.961 1.00 95.94 263 THR A N 1
ATOM 2060 C CA . THR A 1 263 ? -1.140 -10.914 20.832 1.00 95.94 263 THR A CA 1
ATOM 2061 C C . THR A 1 263 ? 0.212 -10.457 20.292 1.00 95.94 263 THR A C 1
ATOM 2063 O O . THR A 1 263 ? 0.524 -9.269 20.304 1.00 95.94 263 THR A O 1
ATOM 2066 N N . HIS A 1 264 ? 1.057 -11.401 19.867 1.00 93.25 264 HIS A N 1
ATOM 2067 C CA . HIS A 1 264 ? 2.423 -11.129 19.387 1.00 93.25 264 HIS A CA 1
ATOM 2068 C C . HIS A 1 264 ? 3.235 -10.181 20.300 1.00 93.25 264 HIS A C 1
ATOM 2070 O O . HIS A 1 264 ? 3.993 -9.335 19.830 1.00 93.25 264 HIS A O 1
ATOM 2076 N N . GLY A 1 265 ? 3.061 -10.314 21.621 1.00 94.81 265 GLY A N 1
ATOM 2077 C CA . GLY A 1 265 ? 3.786 -9.523 22.618 1.00 94.81 265 GLY A CA 1
ATOM 2078 C C . GLY A 1 265 ? 3.318 -8.073 22.774 1.00 94.81 265 GLY A C 1
ATOM 2079 O O . GLY A 1 265 ? 4.031 -7.284 23.388 1.00 94.81 265 GLY A O 1
ATOM 2080 N N . VAL A 1 266 ? 2.153 -7.704 22.233 1.00 96.31 266 VAL A N 1
ATOM 2081 C CA . VAL A 1 266 ? 1.556 -6.375 22.423 1.00 96.31 266 VAL A CA 1
ATOM 2082 C C . VAL A 1 266 ? 0.068 -6.462 22.740 1.00 96.31 266 VAL A C 1
ATOM 2084 O O . VAL A 1 266 ? -0.610 -7.406 22.340 1.00 96.31 266 VAL A O 1
ATOM 2087 N N . SER A 1 267 ? -0.459 -5.445 23.416 1.00 97.62 267 SER A N 1
ATOM 2088 C CA . SER A 1 267 ? -1.897 -5.236 23.567 1.00 97.62 267 SER A CA 1
ATOM 2089 C C . SER A 1 267 ? -2.453 -4.388 22.425 1.00 97.62 267 SER A C 1
ATOM 2091 O O . SER A 1 267 ? -1.906 -3.334 22.088 1.00 97.62 267 SER A O 1
ATOM 2093 N N . LEU A 1 268 ? -3.570 -4.822 21.847 1.00 98.00 268 LEU A N 1
ATOM 2094 C CA . LEU A 1 268 ? -4.308 -4.018 20.878 1.00 98.00 268 LEU A CA 1
ATOM 2095 C C . LEU A 1 268 ? -5.076 -2.887 21.579 1.00 98.00 268 LEU A C 1
ATOM 2097 O O . LEU A 1 268 ? -5.557 -3.037 22.704 1.00 98.00 268 LEU A O 1
ATOM 2101 N N . LEU A 1 269 ? -5.219 -1.752 20.894 1.00 97.81 269 LEU A N 1
ATOM 2102 C CA . LEU A 1 269 ? -6.002 -0.610 21.365 1.00 97.81 269 LEU A CA 1
ATOM 2103 C C . LEU A 1 269 ? -7.275 -0.478 20.529 1.00 97.81 269 LEU A C 1
ATOM 2105 O O . LEU A 1 269 ? -7.227 0.128 19.464 1.00 97.81 269 LEU A O 1
ATOM 2109 N N . ALA A 1 270 ? -8.410 -0.986 21.002 1.00 98.38 270 ALA A N 1
ATOM 2110 C CA . ALA A 1 270 ? -9.694 -0.786 20.327 1.00 98.38 270 ALA A CA 1
ATOM 2111 C C . ALA A 1 270 ? -10.490 0.365 20.961 1.00 98.38 270 ALA A C 1
ATOM 2113 O O . ALA A 1 270 ? -10.508 0.506 22.184 1.00 98.38 270 ALA A O 1
ATOM 2114 N N . LYS A 1 271 ? -11.137 1.199 20.145 1.00 98.25 271 LYS A N 1
ATOM 2115 C CA . LYS A 1 271 ? -12.063 2.256 20.588 1.00 98.25 271 LYS A CA 1
ATOM 2116 C C . LYS A 1 271 ? -13.083 2.575 19.489 1.00 98.25 271 LYS A C 1
ATOM 2118 O O . LYS A 1 271 ? -12.741 2.404 18.317 1.00 98.25 271 LYS A O 1
ATOM 2123 N N . PRO A 1 272 ? -14.280 3.091 19.817 1.00 97.94 272 PRO A N 1
ATOM 2124 C CA . PRO A 1 272 ? -15.191 3.617 18.805 1.00 97.94 272 PRO A CA 1
ATOM 2125 C C . PRO A 1 272 ? -14.467 4.626 17.906 1.00 97.94 272 PRO A C 1
ATOM 2127 O O . PRO A 1 272 ? -13.657 5.428 18.387 1.00 97.94 272 PRO A O 1
ATOM 2130 N N . PHE A 1 273 ? -14.695 4.552 16.595 1.00 97.44 273 PHE A N 1
ATOM 2131 C CA . PHE A 1 273 ? -14.061 5.477 15.668 1.00 97.44 273 PHE A CA 1
ATOM 2132 C C . PHE A 1 273 ? -14.767 6.835 15.711 1.00 97.44 273 PHE A C 1
ATOM 2134 O O . PHE A 1 273 ? -15.992 6.942 15.700 1.00 97.44 273 PHE A O 1
ATOM 2141 N N . THR A 1 274 ? -13.970 7.895 15.742 1.00 96.25 274 THR A N 1
ATOM 2142 C CA . THR A 1 274 ? -14.423 9.265 15.527 1.00 96.25 274 THR A CA 1
ATOM 2143 C C . THR A 1 274 ? -13.271 10.008 14.874 1.00 96.25 274 THR A C 1
ATOM 2145 O O . THR A 1 274 ? -12.157 10.028 15.408 1.00 96.25 274 THR A O 1
ATOM 2148 N N . ASP A 1 275 ? -13.521 10.564 13.696 1.00 94.25 275 ASP A N 1
ATOM 2149 C CA . ASP A 1 275 ? -12.553 11.359 12.960 1.00 94.25 275 ASP A CA 1
ATOM 2150 C C . ASP A 1 275 ? -12.201 12.601 13.784 1.00 94.25 275 ASP A C 1
ATOM 2152 O O . ASP A 1 275 ? -13.078 13.354 14.206 1.00 94.25 275 ASP A O 1
ATOM 2156 N N . ARG A 1 276 ? -10.908 12.790 14.059 1.00 93.44 276 ARG A N 1
ATOM 2157 C CA . ARG A 1 276 ? -10.446 13.829 14.988 1.00 93.44 276 ARG A CA 1
ATOM 2158 C C . ARG A 1 276 ? -10.711 15.240 14.464 1.00 93.44 276 ARG A C 1
ATOM 2160 O O . ARG A 1 276 ? -10.917 16.142 15.267 1.00 93.44 276 ARG A O 1
ATOM 2167 N N . GLU A 1 277 ? -10.676 15.428 13.149 1.00 93.06 277 GLU A N 1
ATOM 2168 C CA . GLU A 1 277 ? -10.803 16.746 12.525 1.00 93.06 277 GLU A CA 1
ATOM 2169 C C . GLU A 1 277 ? -12.265 17.147 12.337 1.00 93.06 277 GLU A C 1
ATOM 2171 O O . GLU A 1 277 ? -12.629 18.301 12.536 1.00 93.06 277 GLU A O 1
ATOM 2176 N N . THR A 1 278 ? -13.114 16.195 11.952 1.00 93.38 278 THR A N 1
ATOM 2177 C CA . THR A 1 278 ? -14.512 16.463 11.570 1.00 93.38 278 THR A CA 1
ATOM 2178 C C . THR A 1 278 ? -15.520 16.051 12.628 1.00 93.38 278 THR A C 1
ATOM 2180 O O . THR A 1 278 ? -16.684 16.433 12.538 1.00 93.38 278 THR A O 1
ATOM 2183 N N . GLY A 1 279 ? -15.117 15.225 13.596 1.00 94.50 279 GLY A N 1
ATOM 2184 C CA . GLY A 1 279 ? -16.043 14.536 14.493 1.00 94.50 279 GLY A CA 1
ATOM 2185 C C . GLY A 1 279 ? -16.892 13.469 13.791 1.00 94.50 279 GLY A C 1
ATOM 2186 O O . GLY A 1 279 ? -17.819 12.935 14.397 1.00 94.50 279 GLY A O 1
ATOM 2187 N N . SER A 1 280 ? -16.612 13.159 12.519 1.00 93.69 280 SER A N 1
ATOM 2188 C CA . SER A 1 280 ? -17.369 12.179 11.741 1.00 93.69 280 SER A CA 1
ATOM 2189 C C . SER A 1 280 ? -17.223 10.770 12.334 1.00 93.69 280 SER A C 1
ATOM 2191 O O . SER A 1 280 ? -16.103 10.344 12.622 1.00 93.69 280 SER A O 1
AT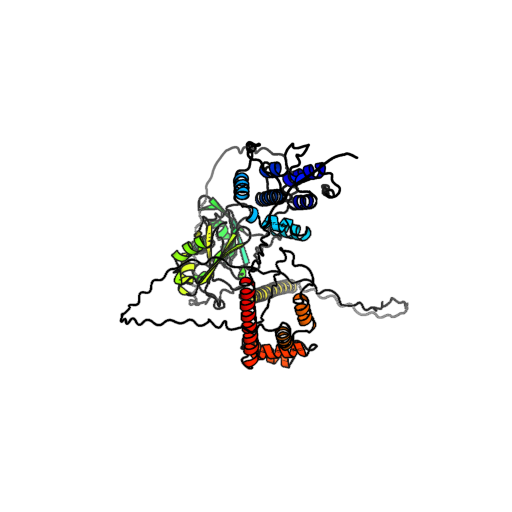OM 2193 N N . PRO A 1 281 ? -18.313 9.991 12.459 1.00 92.88 281 PRO A N 1
ATOM 2194 C CA . PRO A 1 281 ? -18.237 8.577 12.827 1.00 92.88 281 PRO A CA 1
ATOM 2195 C C . PRO A 1 281 ? -17.769 7.685 11.662 1.00 92.88 281 PRO A C 1
ATOM 2197 O O . PRO A 1 281 ? -17.629 6.477 11.834 1.00 92.88 281 PRO A O 1
ATOM 2200 N N . LEU A 1 282 ? -17.551 8.257 10.473 1.00 91.88 282 LEU A N 1
ATOM 2201 C CA . LEU A 1 282 ? -17.084 7.555 9.280 1.00 91.88 282 LEU A CA 1
ATOM 2202 C C . LEU A 1 282 ? -15.611 7.882 9.016 1.00 91.88 282 LEU A C 1
ATOM 2204 O O . LEU A 1 282 ? -15.272 9.071 8.945 1.00 91.88 282 LEU A O 1
ATOM 2208 N N . PRO A 1 283 ? -14.740 6.873 8.849 1.00 92.62 283 PRO A N 1
ATOM 2209 C CA . PRO A 1 283 ? -13.345 7.117 8.528 1.00 92.62 283 PRO A CA 1
ATOM 2210 C C . PRO A 1 283 ? -13.193 7.717 7.133 1.00 92.62 283 PRO A C 1
ATOM 2212 O O . PRO A 1 283 ? -13.933 7.393 6.202 1.00 92.62 283 PRO A O 1
ATOM 2215 N N . ARG A 1 284 ? -12.191 8.588 6.980 1.00 90.00 284 ARG A N 1
ATOM 2216 C CA . ARG A 1 284 ? -11.768 9.108 5.678 1.00 90.00 284 ARG A CA 1
ATOM 2217 C C . ARG A 1 284 ? -10.969 8.038 4.951 1.00 90.00 284 ARG A C 1
ATOM 2219 O O . ARG A 1 284 ? -9.748 7.955 5.045 1.00 90.00 284 ARG A O 1
ATOM 2226 N N . LEU A 1 285 ? -11.695 7.170 4.273 1.00 85.25 285 LEU A N 1
ATOM 2227 C CA . LEU A 1 285 ? -11.120 6.087 3.501 1.00 85.25 285 LEU A CA 1
ATOM 2228 C C . LEU A 1 285 ? -10.757 6.595 2.105 1.00 85.25 285 LEU A C 1
ATOM 2230 O O . LEU A 1 285 ? -11.462 7.427 1.536 1.00 85.25 285 LEU A O 1
ATOM 2234 N N . SER A 1 286 ? -9.656 6.088 1.545 1.00 76.94 286 SER A N 1
ATOM 2235 C CA . SER A 1 286 ? -9.280 6.410 0.164 1.00 76.94 286 SER A CA 1
ATOM 2236 C C . SER A 1 286 ? -10.409 6.040 -0.800 1.00 76.94 286 SER A C 1
ATOM 2238 O O . SER A 1 286 ? -11.142 5.080 -0.546 1.00 76.94 286 SER A O 1
ATOM 2240 N N . GLU A 1 287 ? -10.490 6.720 -1.943 1.00 67.75 287 GLU A N 1
ATOM 2241 C CA . GLU A 1 287 ? -11.524 6.470 -2.961 1.00 67.75 287 GLU A CA 1
ATOM 2242 C C . GLU A 1 287 ? -11.610 5.006 -3.423 1.00 67.75 287 GLU A C 1
ATOM 2244 O O . GLU A 1 287 ? -12.655 4.557 -3.884 1.00 67.75 287 GLU A O 1
ATOM 2249 N N . TRP A 1 288 ? -10.525 4.252 -3.251 1.00 63.44 288 TRP A N 1
ATOM 2250 C CA . TRP A 1 288 ? -10.359 2.858 -3.657 1.00 63.44 288 TRP A CA 1
ATOM 2251 C C . TRP A 1 288 ? -10.875 1.834 -2.649 1.00 63.44 288 TRP A C 1
ATOM 2253 O O . TRP A 1 288 ? -10.884 0.637 -2.926 1.00 63.44 288 TRP A O 1
ATOM 2263 N N . HIS A 1 289 ? -11.268 2.278 -1.459 1.00 64.62 289 HIS A N 1
ATOM 2264 C CA . HIS A 1 289 ? -11.649 1.376 -0.384 1.00 64.62 289 HIS A CA 1
ATOM 2265 C C . HIS A 1 289 ? -12.929 0.576 -0.661 1.00 64.62 289 HIS A C 1
ATOM 2267 O O . HIS A 1 289 ? -12.920 -0.620 -0.365 1.00 64.62 289 HIS A O 1
ATOM 2273 N N . PRO A 1 290 ? -14.020 1.142 -1.219 1.00 60.38 290 PRO A N 1
ATOM 2274 C CA . PRO A 1 290 ? -15.260 0.385 -1.405 1.00 60.38 290 PRO A CA 1
ATOM 2275 C C . PRO A 1 290 ? -15.099 -0.853 -2.292 1.00 60.38 290 PRO A C 1
ATOM 2277 O O . PRO A 1 290 ? -15.871 -1.795 -2.168 1.00 60.38 290 PRO A O 1
ATOM 2280 N N . LEU A 1 291 ? -14.083 -0.870 -3.155 1.00 65.44 291 LEU A N 1
ATOM 2281 C CA . LEU A 1 291 ? -13.756 -2.027 -3.985 1.00 65.44 291 LEU A CA 1
ATOM 2282 C C . LEU A 1 291 ? -12.990 -3.109 -3.224 1.00 65.44 291 LEU A C 1
ATOM 2284 O O . LEU A 1 291 ? -13.072 -4.293 -3.520 1.00 65.44 291 LEU A O 1
ATOM 2288 N N . ARG A 1 292 ? -12.275 -2.711 -2.175 1.00 78.94 292 ARG A N 1
ATOM 2289 C CA . ARG A 1 292 ? -11.338 -3.559 -1.441 1.00 78.94 292 ARG A CA 1
ATOM 2290 C C . ARG A 1 292 ? -11.844 -3.863 -0.041 1.00 78.94 292 ARG A C 1
ATOM 2292 O O . ARG A 1 292 ? -11.056 -3.905 0.906 1.00 78.94 292 ARG A O 1
ATOM 2299 N N . ARG A 1 293 ? -13.146 -4.102 0.101 1.00 89.94 293 ARG A N 1
ATOM 2300 C CA . ARG A 1 293 ? -13.735 -4.489 1.389 1.00 89.94 293 ARG A CA 1
ATOM 2301 C C . ARG A 1 293 ? -13.209 -5.849 1.815 1.00 89.94 293 ARG A C 1
ATOM 2303 O O . ARG A 1 293 ? -13.218 -6.793 1.025 1.00 89.94 293 ARG A O 1
ATOM 2310 N N . TYR A 1 294 ? -12.732 -5.973 3.045 1.00 95.00 294 TYR A N 1
ATOM 2311 C CA . TYR A 1 294 ? -12.324 -7.272 3.568 1.00 95.00 294 TYR A CA 1
ATOM 2312 C C . TYR A 1 294 ? -13.520 -7.949 4.247 1.00 95.00 294 TYR A C 1
ATOM 2314 O O . TYR A 1 294 ? -13.933 -7.566 5.337 1.00 95.00 294 TYR A O 1
ATOM 2322 N N . VAL A 1 295 ? -14.080 -8.960 3.579 1.00 92.12 295 VAL A N 1
ATOM 2323 C CA . VAL A 1 295 ? -15.320 -9.661 3.972 1.00 92.12 295 VAL A CA 1
ATOM 2324 C C . VAL A 1 295 ? -15.077 -11.140 4.310 1.00 92.12 295 VAL A C 1
ATOM 2326 O O . VAL A 1 295 ? -15.965 -11.978 4.157 1.00 92.12 295 VAL A O 1
ATOM 2329 N N . GLY A 1 296 ? -13.853 -11.463 4.734 1.00 95.06 296 GLY A N 1
ATOM 2330 C CA . GLY A 1 296 ? -13.413 -12.824 5.038 1.00 95.06 296 GLY A CA 1
ATOM 2331 C C . GLY A 1 296 ? -12.772 -13.536 3.845 1.00 95.06 296 GLY A C 1
ATOM 2332 O O . GLY A 1 296 ? -13.085 -13.255 2.686 1.00 95.06 296 GLY A O 1
ATOM 2333 N N . ALA A 1 297 ? -11.876 -14.483 4.137 1.00 93.69 297 ALA A N 1
ATOM 2334 C CA . ALA A 1 297 ? -11.044 -15.148 3.132 1.00 93.69 297 ALA A CA 1
ATOM 2335 C C . ALA A 1 297 ? -11.871 -15.937 2.101 1.00 93.69 297 ALA A C 1
ATOM 2337 O O . ALA A 1 297 ? -11.582 -15.893 0.909 1.00 93.69 297 ALA A O 1
ATOM 2338 N N . ALA A 1 298 ? -12.941 -16.612 2.539 1.00 95.62 298 ALA A N 1
ATOM 2339 C CA . ALA A 1 298 ? -13.803 -17.393 1.651 1.00 95.62 298 ALA A CA 1
ATOM 2340 C C . ALA A 1 298 ? -14.486 -16.522 0.586 1.00 95.62 298 ALA A C 1
ATOM 2342 O O .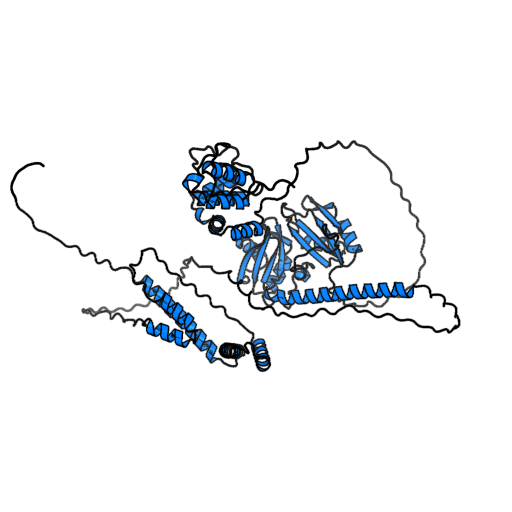 ALA A 1 298 ? -14.455 -16.864 -0.594 1.00 95.62 298 ALA A O 1
ATOM 2343 N N . ARG A 1 299 ? -15.042 -15.375 0.997 1.00 94.00 299 ARG A N 1
ATOM 2344 C CA . ARG A 1 299 ? -15.681 -14.413 0.089 1.00 94.00 299 ARG A CA 1
ATOM 2345 C C . ARG A 1 299 ? -14.661 -13.659 -0.757 1.00 94.00 299 ARG A C 1
ATOM 2347 O O . ARG A 1 299 ? -14.900 -13.450 -1.935 1.00 94.00 299 ARG A O 1
ATOM 2354 N N . GLN A 1 300 ? -13.509 -13.296 -0.190 1.00 93.38 300 GLN A N 1
ATOM 2355 C CA . GLN A 1 300 ? -12.400 -12.701 -0.949 1.00 93.38 300 GLN A CA 1
ATOM 2356 C C . GLN A 1 300 ? -11.883 -13.633 -2.054 1.00 93.38 300 GLN A C 1
ATOM 2358 O O . GLN A 1 300 ? -11.457 -13.166 -3.105 1.00 93.38 300 GLN A O 1
ATOM 2363 N N . ALA A 1 301 ? -11.951 -14.950 -1.849 1.00 96.12 301 ALA A N 1
ATOM 2364 C CA . ALA A 1 301 ? -11.554 -15.932 -2.849 1.00 96.12 301 ALA A CA 1
ATOM 2365 C C . ALA A 1 301 ? -12.581 -16.091 -3.987 1.00 96.12 301 ALA A C 1
ATOM 2367 O O . ALA A 1 301 ? -12.245 -16.642 -5.035 1.00 96.12 301 ALA A O 1
ATOM 2368 N N . GLU A 1 302 ? -13.814 -15.603 -3.835 1.00 95.06 302 GLU A N 1
ATOM 2369 C CA . GLU A 1 302 ? -14.803 -15.586 -4.915 1.00 95.06 302 GLU A CA 1
ATOM 2370 C C . GLU A 1 302 ? -14.496 -14.440 -5.879 1.00 95.06 302 GLU A C 1
ATOM 2372 O O . GLU A 1 302 ? -14.511 -13.268 -5.505 1.00 95.06 302 GLU A O 1
ATOM 2377 N N . ARG A 1 303 ? -14.188 -14.778 -7.135 1.00 93.31 303 ARG A N 1
ATOM 2378 C CA . ARG A 1 303 ? -13.852 -13.775 -8.143 1.00 93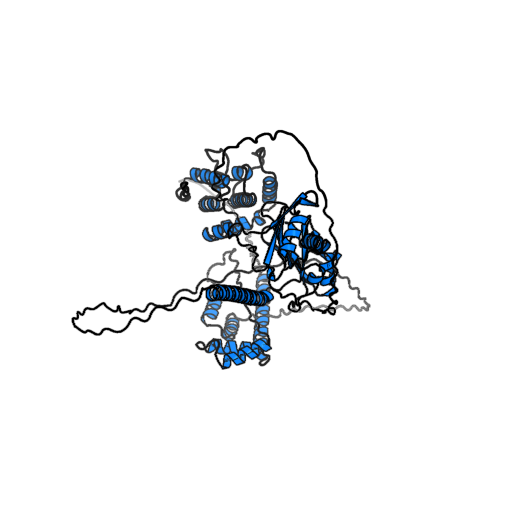.31 303 ARG A CA 1
ATOM 2379 C C . ARG A 1 303 ? -15.093 -12.956 -8.505 1.00 93.31 303 ARG A C 1
ATOM 2381 O O . ARG A 1 303 ? -16.086 -13.535 -8.954 1.00 93.31 303 ARG A O 1
ATOM 2388 N N . PRO A 1 304 ? -15.042 -11.617 -8.413 1.00 89.12 304 PRO A N 1
ATOM 2389 C CA . PRO A 1 304 ? -16.108 -10.786 -8.946 1.00 89.12 304 PRO A CA 1
ATOM 2390 C C . PRO A 1 304 ? -16.266 -10.997 -10.458 1.00 89.12 304 PRO A C 1
ATOM 2392 O O . PRO A 1 304 ? -15.296 -10.951 -11.216 1.00 89.12 304 PRO A O 1
ATOM 2395 N N . SER A 1 305 ? -17.506 -11.180 -10.916 1.00 85.25 305 SER A N 1
ATOM 2396 C CA . SER A 1 305 ? -17.827 -11.494 -12.319 1.00 85.25 305 SER A CA 1
ATOM 2397 C C . SER A 1 305 ? -17.362 -10.435 -13.326 1.00 85.25 305 SER A C 1
ATOM 2399 O O . SER A 1 305 ? -17.150 -10.743 -14.497 1.00 85.25 305 SER A O 1
ATOM 2401 N N . HIS A 1 306 ? -17.174 -9.192 -12.880 1.00 80.50 306 HIS A N 1
ATOM 2402 C CA . HIS A 1 306 ? -16.734 -8.075 -13.714 1.00 80.50 306 HIS A CA 1
ATOM 2403 C C . HIS A 1 306 ? -15.213 -8.050 -13.967 1.00 80.50 306 HIS A C 1
ATOM 2405 O O . HIS A 1 306 ? -14.749 -7.309 -14.838 1.00 80.50 306 HIS A O 1
ATOM 2411 N N . LEU A 1 307 ? -14.417 -8.843 -13.239 1.00 82.69 307 LEU A N 1
ATOM 2412 C CA . LEU A 1 307 ? -12.969 -8.902 -13.437 1.00 82.69 307 LEU A CA 1
ATOM 2413 C C . LEU A 1 307 ? -12.629 -9.746 -14.661 1.00 82.69 307 LEU A C 1
ATOM 2415 O O . LEU A 1 307 ? -12.716 -10.967 -14.627 1.00 82.69 307 LEU A O 1
ATOM 2419 N N . ARG A 1 308 ? -12.218 -9.099 -15.755 1.00 83.56 308 ARG A N 1
ATOM 2420 C CA . ARG A 1 308 ? -11.864 -9.803 -17.001 1.00 83.56 308 ARG A CA 1
ATOM 2421 C C . ARG A 1 308 ? -10.519 -10.526 -16.940 1.00 83.56 308 ARG A C 1
ATOM 2423 O O . ARG A 1 308 ? -10.350 -11.527 -17.626 1.00 83.56 308 ARG A O 1
ATOM 2430 N N . ARG A 1 309 ? -9.557 -10.008 -16.172 1.00 87.19 309 ARG A N 1
ATOM 2431 C CA . ARG A 1 309 ? -8.235 -10.628 -16.017 1.00 87.19 309 ARG A CA 1
ATOM 2432 C C . ARG A 1 309 ? -8.187 -11.490 -14.767 1.00 87.19 309 ARG A C 1
ATOM 2434 O O . ARG A 1 309 ? -8.744 -11.126 -13.736 1.00 87.19 309 ARG A O 1
ATOM 2441 N N . ILE A 1 310 ? -7.490 -12.611 -14.892 1.00 94.00 310 ILE A N 1
ATOM 2442 C CA . ILE A 1 310 ? -7.161 -13.496 -13.784 1.00 94.00 310 ILE A CA 1
ATOM 2443 C C . ILE A 1 310 ? -5.813 -13.019 -13.245 1.00 94.00 310 ILE A C 1
ATOM 2445 O O . ILE A 1 310 ? -4.827 -12.943 -13.970 1.00 94.00 310 ILE A O 1
ATOM 2449 N N . GLY A 1 311 ? -5.782 -12.632 -11.981 1.00 96.00 311 GLY A N 1
ATOM 2450 C CA . GLY A 1 311 ? -4.571 -12.132 -11.353 1.00 96.00 311 GLY A CA 1
ATOM 2451 C C . GLY A 1 311 ? -4.804 -11.829 -9.887 1.00 96.00 311 GLY A C 1
ATOM 2452 O O . GLY A 1 311 ? -5.948 -11.748 -9.428 1.00 96.00 311 GLY A O 1
ATOM 2453 N N . LEU A 1 312 ? -3.714 -11.670 -9.151 1.00 96.81 312 LEU A N 1
ATOM 2454 C CA . LEU A 1 312 ? -3.722 -11.378 -7.726 1.00 96.81 312 LEU A CA 1
ATOM 2455 C C . LEU A 1 312 ? -3.109 -10.012 -7.458 1.00 96.81 312 LEU A C 1
ATOM 2457 O O . LEU A 1 312 ? -2.127 -9.625 -8.087 1.00 96.81 312 LEU A O 1
ATOM 2461 N N . PHE A 1 313 ? -3.657 -9.304 -6.479 1.00 95.31 313 PHE A N 1
ATOM 2462 C CA . PHE A 1 313 ? -2.980 -8.190 -5.835 1.00 95.31 313 PHE A CA 1
ATOM 2463 C C . PHE A 1 313 ? -2.516 -8.611 -4.444 1.00 95.31 313 PHE A C 1
ATOM 2465 O O . PHE A 1 313 ? -3.205 -9.349 -3.735 1.00 95.31 313 PHE A O 1
ATOM 2472 N N . LEU A 1 314 ? -1.355 -8.105 -4.046 1.00 96.44 314 LEU A N 1
ATOM 2473 C CA . LEU A 1 314 ? -0.806 -8.253 -2.708 1.00 96.44 314 LEU A CA 1
ATOM 2474 C C . LEU A 1 314 ? -0.647 -6.858 -2.088 1.00 96.44 314 LEU A C 1
ATOM 2476 O O . LEU A 1 314 ? -0.029 -5.972 -2.684 1.00 96.44 314 LEU A O 1
ATOM 2480 N N . LEU A 1 315 ? -1.217 -6.667 -0.898 1.00 95.25 315 LEU A N 1
ATOM 2481 C CA . LEU A 1 315 ? -1.111 -5.454 -0.079 1.00 95.25 315 LEU A CA 1
ATOM 2482 C C . LEU A 1 315 ? -0.269 -5.725 1.175 1.00 95.25 315 LEU A C 1
ATOM 2484 O O . LEU A 1 315 ? -0.117 -6.870 1.608 1.00 95.25 315 LEU A O 1
ATOM 2488 N N . HIS A 1 316 ? 0.201 -4.642 1.795 1.00 94.25 316 HIS A N 1
ATOM 2489 C CA . HIS A 1 316 ? 0.926 -4.648 3.074 1.00 94.25 316 HIS A CA 1
ATOM 2490 C C . HIS A 1 316 ? 2.254 -5.408 3.045 1.00 94.25 316 HIS A C 1
ATOM 2492 O O . HIS A 1 316 ? 2.671 -5.976 4.059 1.00 94.25 316 HIS A O 1
ATOM 2498 N N . LEU A 1 317 ? 2.922 -5.421 1.890 1.00 95.25 317 LEU A N 1
ATOM 2499 C CA . LEU A 1 317 ? 4.260 -5.988 1.765 1.00 95.25 317 LEU A CA 1
ATOM 2500 C C . LEU A 1 317 ? 5.269 -5.080 2.478 1.00 95.25 317 LEU A C 1
ATOM 2502 O O . LEU A 1 317 ? 5.202 -3.852 2.368 1.00 95.25 317 LEU A O 1
ATOM 2506 N N . ALA A 1 318 ? 6.214 -5.693 3.195 1.00 93.56 318 ALA A N 1
ATOM 2507 C CA . ALA A 1 318 ? 7.288 -4.970 3.866 1.00 93.56 318 ALA A CA 1
ATOM 2508 C C . ALA A 1 318 ? 8.158 -4.198 2.861 1.00 93.56 318 ALA A C 1
ATOM 2510 O O . ALA A 1 318 ? 8.316 -4.612 1.705 1.00 93.56 318 ALA A O 1
ATOM 2511 N N . HIS A 1 319 ? 8.768 -3.107 3.322 1.00 91.25 319 HIS A N 1
ATOM 2512 C CA . HIS A 1 319 ? 9.713 -2.335 2.522 1.00 91.25 319 HIS A CA 1
ATOM 2513 C C . HIS A 1 319 ? 10.883 -3.216 2.042 1.00 91.25 319 HIS A C 1
ATOM 2515 O O . HIS A 1 319 ? 11.320 -4.120 2.754 1.00 91.25 319 HIS A O 1
ATOM 2521 N N . GLY A 1 320 ? 11.353 -2.994 0.812 1.00 91.25 320 GLY A N 1
ATOM 2522 C CA .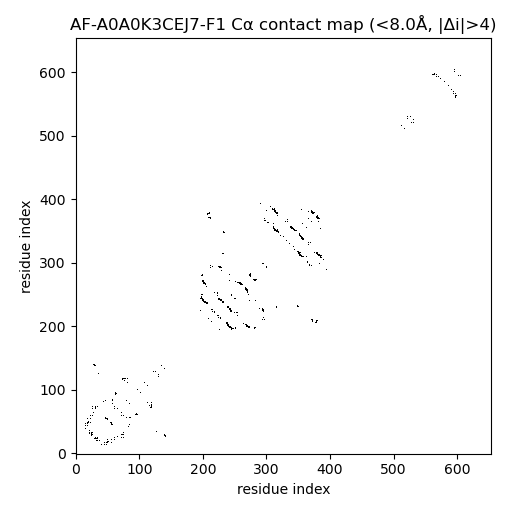 GLY A 1 320 ? 12.409 -3.809 0.194 1.00 91.25 320 GLY A CA 1
ATOM 2523 C C . GLY A 1 320 ? 11.972 -5.204 -0.283 1.00 91.25 320 GLY A C 1
ATOM 2524 O O . GLY A 1 320 ? 12.807 -5.989 -0.730 1.00 91.25 320 GLY A O 1
ATOM 2525 N N . THR A 1 321 ? 10.678 -5.545 -0.219 1.00 95.88 321 THR A N 1
ATOM 2526 C CA . THR A 1 321 ? 10.179 -6.811 -0.780 1.00 95.88 321 THR A CA 1
ATOM 2527 C C . THR A 1 321 ? 10.304 -6.806 -2.306 1.00 95.88 321 THR A C 1
ATOM 2529 O O . THR A 1 321 ? 9.584 -6.089 -2.994 1.00 95.88 321 THR A O 1
ATOM 2532 N N . THR A 1 322 ? 11.214 -7.628 -2.832 1.00 96.38 322 THR A N 1
ATOM 2533 C CA . THR A 1 322 ? 11.472 -7.770 -4.273 1.00 96.38 322 THR A CA 1
ATOM 2534 C C . THR A 1 322 ? 10.507 -8.744 -4.953 1.00 96.38 322 THR A C 1
ATOM 2536 O O . THR A 1 322 ? 9.911 -9.617 -4.315 1.00 96.38 322 THR A O 1
ATOM 2539 N N . GLU A 1 323 ? 10.414 -8.659 -6.281 1.00 97.00 323 GLU A N 1
ATOM 2540 C CA . GLU A 1 323 ? 9.632 -9.587 -7.112 1.00 97.00 323 GLU A CA 1
ATOM 2541 C C . GLU A 1 323 ? 10.066 -11.047 -6.931 1.00 97.00 323 GLU A C 1
ATOM 2543 O O . GLU A 1 323 ? 9.229 -11.945 -6.953 1.00 97.00 323 GLU A O 1
ATOM 2548 N N . GLN A 1 324 ? 11.348 -11.299 -6.649 1.00 96.94 324 GLN A N 1
ATOM 2549 C CA . GLN A 1 324 ? 11.848 -12.647 -6.375 1.00 96.94 324 GLN A CA 1
ATOM 2550 C C . GLN A 1 324 ? 11.295 -13.219 -5.059 1.00 96.94 324 GLN A C 1
ATOM 2552 O O . GLN A 1 324 ? 10.961 -14.405 -4.996 1.00 96.94 324 GLN A O 1
ATOM 2557 N N . TYR A 1 325 ? 11.169 -12.395 -4.011 1.00 97.69 325 TYR A N 1
ATOM 2558 C CA . TYR A 1 325 ? 10.519 -12.813 -2.764 1.00 97.69 325 TYR A CA 1
ATOM 2559 C C . TYR A 1 325 ? 9.029 -13.083 -2.981 1.00 97.69 325 TYR A C 1
ATOM 2561 O O . TYR A 1 325 ? 8.518 -14.086 -2.484 1.00 97.69 325 TYR A O 1
ATOM 2569 N N . ILE A 1 326 ? 8.357 -12.241 -3.772 1.00 98.00 326 ILE A N 1
ATOM 2570 C CA . ILE A 1 326 ? 6.944 -12.415 -4.133 1.00 98.00 326 ILE A CA 1
ATOM 2571 C C . ILE A 1 326 ? 6.740 -13.706 -4.933 1.00 98.00 326 ILE A C 1
ATOM 2573 O O . ILE A 1 326 ? 5.843 -14.480 -4.610 1.00 98.00 326 ILE A O 1
ATOM 2577 N N . ALA A 1 327 ? 7.599 -13.991 -5.915 1.00 97.69 327 ALA A N 1
ATOM 2578 C CA . ALA A 1 327 ? 7.546 -15.216 -6.709 1.00 97.69 327 ALA A CA 1
ATOM 2579 C C . ALA A 1 327 ? 7.675 -16.467 -5.829 1.00 97.69 327 ALA A C 1
ATOM 2581 O O . ALA A 1 327 ? 6.842 -17.369 -5.906 1.00 97.69 327 ALA A O 1
ATOM 2582 N N . ARG A 1 328 ? 8.674 -16.502 -4.933 1.00 97.94 328 ARG A N 1
ATOM 2583 C CA . ARG A 1 328 ? 8.865 -17.617 -3.986 1.00 97.94 328 ARG A CA 1
ATOM 2584 C C . ARG A 1 328 ? 7.692 -17.774 -3.020 1.00 97.94 328 ARG A C 1
ATOM 2586 O O . ARG A 1 328 ? 7.332 -18.894 -2.671 1.00 97.94 328 ARG A O 1
ATOM 2593 N N . PHE A 1 329 ? 7.102 -16.665 -2.578 1.00 98.25 329 PHE A N 1
ATOM 2594 C CA . PHE A 1 329 ? 5.925 -16.680 -1.715 1.00 98.25 329 PHE A CA 1
ATOM 2595 C C . PHE A 1 329 ? 4.692 -17.230 -2.448 1.00 98.25 329 PHE A C 1
ATOM 2597 O O . PHE A 1 329 ? 4.026 -18.127 -1.936 1.00 98.25 329 PHE A O 1
ATOM 2604 N N . ALA A 1 330 ? 4.433 -16.768 -3.675 1.00 97.69 330 ALA A N 1
ATOM 2605 C CA . ALA A 1 330 ? 3.319 -17.224 -4.504 1.00 97.69 330 ALA A CA 1
ATOM 2606 C C . ALA A 1 330 ? 3.433 -18.710 -4.889 1.00 97.69 330 ALA A C 1
ATOM 2608 O O . ALA A 1 330 ? 2.428 -19.423 -4.887 1.00 97.69 330 ALA A O 1
ATOM 2609 N N . GLN A 1 331 ? 4.655 -19.205 -5.124 1.00 97.44 331 GLN A N 1
ATOM 2610 C CA . GLN A 1 331 ? 4.943 -20.610 -5.452 1.00 97.44 331 GLN A CA 1
ATOM 2611 C C . GLN A 1 331 ? 4.498 -21.621 -4.385 1.00 97.44 331 GLN A C 1
ATOM 2613 O O . GLN A 1 331 ? 4.362 -22.806 -4.678 1.00 97.44 331 GLN A O 1
ATOM 2618 N N . GLN A 1 332 ? 4.219 -21.180 -3.154 1.00 97.81 332 GLN A N 1
ATOM 2619 C CA . GLN A 1 332 ? 3.650 -22.044 -2.114 1.00 97.81 332 GLN A CA 1
ATOM 2620 C C . GLN A 1 332 ? 2.227 -22.521 -2.447 1.00 97.81 332 GLN A C 1
ATOM 2622 O O . GLN A 1 332 ? 1.750 -23.499 -1.866 1.00 97.81 332 GLN A O 1
ATOM 2627 N N . SER A 1 333 ? 1.519 -21.815 -3.334 1.00 97.56 333 SER A N 1
ATOM 2628 C CA . SER A 1 333 ? 0.114 -22.098 -3.648 1.00 97.56 333 SER A CA 1
ATOM 2629 C C . SER A 1 333 ? -0.219 -22.042 -5.136 1.00 97.56 333 SER A C 1
ATOM 2631 O O . SER A 1 333 ? -1.206 -22.662 -5.530 1.00 97.56 333 SER A O 1
ATOM 2633 N N . ILE A 1 334 ? 0.598 -21.362 -5.946 1.00 96.94 334 ILE A N 1
ATOM 2634 C CA . ILE A 1 334 ? 0.430 -21.205 -7.394 1.00 96.94 334 ILE A CA 1
ATOM 2635 C C . ILE A 1 334 ? 1.618 -21.870 -8.101 1.00 96.94 334 ILE A C 1
ATOM 2637 O O . ILE A 1 334 ? 2.757 -21.489 -7.829 1.00 96.94 334 ILE A O 1
ATOM 2641 N N . PRO A 1 335 ? 1.400 -22.832 -9.013 1.00 96.75 335 PRO A N 1
ATOM 2642 C CA . PRO A 1 335 ? 2.477 -23.375 -9.837 1.00 96.75 335 PRO A CA 1
ATOM 2643 C C . PRO A 1 335 ? 3.145 -22.272 -10.670 1.00 96.75 335 PRO A C 1
ATOM 2645 O O . PRO A 1 335 ? 2.462 -21.368 -11.152 1.00 96.75 335 PRO A O 1
ATOM 2648 N N . ILE A 1 336 ? 4.468 -22.325 -10.855 1.00 94.75 336 ILE A N 1
ATOM 2649 C CA . ILE A 1 336 ? 5.197 -21.248 -11.550 1.00 94.75 336 ILE A CA 1
ATOM 2650 C C . ILE A 1 336 ? 4.725 -21.090 -12.997 1.00 94.75 336 ILE A C 1
ATOM 2652 O O . ILE A 1 336 ? 4.634 -19.974 -13.493 1.00 94.75 336 ILE A O 1
ATOM 2656 N N . GLU A 1 337 ? 4.341 -22.193 -13.633 1.00 96.75 337 GLU A N 1
ATOM 2657 C CA . GLU A 1 337 ? 3.769 -22.230 -14.971 1.00 96.75 337 GLU A CA 1
ATOM 2658 C C . GLU A 1 337 ? 2.471 -21.430 -15.094 1.00 96.75 337 GLU A C 1
ATOM 2660 O O . GLU A 1 337 ? 2.203 -20.945 -16.182 1.00 96.75 337 GLU A O 1
ATOM 2665 N N . VAL A 1 338 ? 1.703 -21.236 -14.014 1.00 96.50 338 VAL A N 1
ATOM 2666 C CA . VAL A 1 338 ? 0.459 -20.442 -14.016 1.00 96.50 338 VAL A CA 1
ATOM 2667 C C . VAL A 1 338 ? 0.735 -18.934 -13.984 1.00 96.50 338 VAL A C 1
ATOM 2669 O O . VAL A 1 338 ? -0.111 -18.137 -14.403 1.00 96.50 338 VAL A O 1
ATOM 2672 N N . VAL A 1 339 ? 1.905 -18.534 -13.481 1.00 96.88 339 VAL A N 1
ATOM 2673 C CA . VAL A 1 339 ? 2.282 -17.130 -13.306 1.00 96.88 339 VAL A CA 1
ATOM 2674 C C . VAL A 1 339 ? 2.854 -16.585 -14.609 1.00 96.88 339 VAL A C 1
ATOM 2676 O O . VAL A 1 339 ? 3.912 -17.008 -15.066 1.00 96.88 339 VAL A O 1
ATOM 2679 N N . SER A 1 340 ? 2.173 -15.600 -15.189 1.00 94.81 340 SER A N 1
ATOM 2680 C CA . SER A 1 340 ? 2.603 -14.949 -16.428 1.00 94.81 340 SER A CA 1
ATOM 2681 C C . SER A 1 340 ? 3.579 -13.806 -16.157 1.00 94.81 340 SER A C 1
ATOM 2683 O O . SER A 1 340 ? 4.553 -13.628 -16.884 1.00 94.81 340 SER A O 1
ATOM 2685 N N . HIS A 1 341 ? 3.298 -12.995 -15.136 1.00 95.38 341 HIS A N 1
ATOM 2686 C CA . HIS A 1 341 ? 4.057 -11.781 -14.856 1.00 95.38 341 HIS A CA 1
ATOM 2687 C C . HIS A 1 341 ? 3.874 -11.341 -13.401 1.00 95.38 341 HIS A C 1
ATOM 2689 O O . HIS A 1 341 ? 2.786 -11.479 -12.843 1.00 95.38 341 HIS A O 1
ATOM 2695 N N . ILE A 1 342 ? 4.928 -10.794 -12.792 1.00 96.62 342 ILE A N 1
ATOM 2696 C CA . ILE A 1 342 ? 4.906 -10.231 -11.437 1.00 96.62 342 ILE A CA 1
ATOM 2697 C C . ILE A 1 342 ? 5.417 -8.798 -11.525 1.00 96.62 342 ILE A C 1
ATOM 2699 O O . ILE A 1 342 ? 6.437 -8.559 -12.155 1.00 96.62 342 ILE A O 1
ATOM 2703 N N . VAL A 1 343 ? 4.716 -7.863 -10.883 1.00 95.06 343 VAL A N 1
ATOM 2704 C CA . VAL A 1 343 ? 5.151 -6.466 -10.759 1.00 95.06 343 VAL A CA 1
ATOM 2705 C C . VAL A 1 343 ? 5.067 -6.038 -9.312 1.00 95.06 343 VAL A C 1
ATOM 2707 O O . VAL A 1 343 ? 3.975 -6.050 -8.741 1.00 95.06 343 VAL A O 1
ATOM 2710 N N . ALA A 1 344 ? 6.179 -5.582 -8.747 1.00 94.62 344 ALA A N 1
ATOM 2711 C CA . ALA A 1 344 ? 6.187 -4.868 -7.474 1.00 94.62 344 ALA A CA 1
ATOM 2712 C C . ALA A 1 344 ? 6.188 -3.347 -7.707 1.00 94.62 344 ALA A C 1
ATOM 2714 O O . ALA A 1 344 ? 6.847 -2.839 -8.612 1.00 94.62 344 ALA A O 1
ATOM 2715 N N . ARG A 1 345 ? 5.435 -2.594 -6.900 1.00 92.75 345 ARG A N 1
ATOM 2716 C CA . ARG A 1 345 ? 5.391 -1.126 -6.941 1.00 92.75 345 ARG A CA 1
ATOM 2717 C C . ARG A 1 345 ? 5.483 -0.548 -5.542 1.00 92.75 345 ARG A C 1
ATOM 2719 O O . ARG A 1 345 ? 4.738 -0.954 -4.652 1.00 92.75 345 ARG A O 1
ATOM 2726 N N . GLN A 1 346 ? 6.345 0.448 -5.376 1.00 89.56 346 GLN A N 1
ATOM 2727 C CA . GLN A 1 346 ? 6.382 1.256 -4.165 1.00 89.56 346 GLN A CA 1
ATOM 2728 C C . GLN A 1 346 ? 5.165 2.197 -4.143 1.00 89.56 346 GLN A C 1
ATOM 2730 O O . GLN A 1 346 ? 4.855 2.845 -5.141 1.00 89.56 346 GLN A O 1
ATOM 2735 N N . ALA A 1 347 ? 4.460 2.253 -3.015 1.00 83.62 347 ALA A N 1
ATOM 2736 C CA . ALA A 1 347 ? 3.312 3.123 -2.779 1.00 83.62 347 ALA A CA 1
ATOM 2737 C C . ALA A 1 347 ? 3.437 3.756 -1.383 1.00 83.62 347 ALA A C 1
ATOM 2739 O O . ALA A 1 347 ? 2.956 3.215 -0.381 1.00 83.62 347 ALA A O 1
ATOM 2740 N N . GLY A 1 348 ? 4.132 4.894 -1.310 1.00 83.69 348 GLY A N 1
ATOM 2741 C CA . GLY A 1 348 ? 4.518 5.505 -0.037 1.00 83.69 348 GLY A CA 1
ATOM 2742 C C . GLY A 1 348 ? 5.449 4.579 0.749 1.00 83.69 348 GLY A C 1
ATOM 2743 O O . GLY A 1 348 ? 6.426 4.077 0.203 1.00 83.69 348 GLY A O 1
ATOM 2744 N N . SER A 1 349 ? 5.126 4.295 2.012 1.00 80.31 349 SER A N 1
ATOM 2745 C CA . SER A 1 349 ? 5.880 3.354 2.857 1.00 80.31 349 SER A CA 1
ATOM 2746 C C . SER A 1 349 ? 5.601 1.874 2.566 1.00 80.31 349 SER A C 1
ATOM 2748 O O . SER A 1 349 ? 6.345 1.011 3.031 1.00 80.31 349 SER A O 1
ATOM 2750 N N . ASN A 1 350 ? 4.564 1.567 1.783 1.00 82.94 350 ASN A N 1
ATOM 2751 C CA . ASN A 1 350 ? 4.157 0.197 1.481 1.00 82.94 350 ASN A CA 1
ATOM 2752 C C . ASN A 1 350 ? 4.667 -0.252 0.113 1.00 82.94 350 ASN A C 1
ATOM 2754 O O . ASN A 1 350 ? 4.785 0.549 -0.813 1.00 82.94 350 ASN A O 1
ATOM 2758 N N . VAL A 1 351 ? 4.891 -1.555 -0.038 1.00 91.19 351 VAL A N 1
ATOM 2759 C CA . VAL A 1 351 ? 5.036 -2.183 -1.355 1.00 91.19 351 VAL A CA 1
ATOM 2760 C C . VAL A 1 351 ? 3.713 -2.862 -1.710 1.00 91.19 351 VAL A C 1
ATOM 2762 O O . VAL A 1 351 ? 3.072 -3.504 -0.875 1.00 91.19 351 VAL A O 1
ATOM 2765 N N . LEU A 1 352 ? 3.283 -2.697 -2.956 1.00 94.81 352 LEU A N 1
ATOM 2766 C CA . LEU A 1 352 ? 2.160 -3.416 -3.549 1.00 94.81 352 LEU A CA 1
ATOM 2767 C C . LEU A 1 352 ? 2.700 -4.354 -4.618 1.00 94.81 352 LEU A C 1
ATOM 2769 O O . LEU A 1 352 ? 3.665 -4.007 -5.297 1.00 94.81 352 LEU A O 1
ATOM 2773 N N . ALA A 1 353 ? 2.070 -5.507 -4.811 1.00 96.50 353 ALA A N 1
ATOM 2774 C CA . ALA A 1 353 ? 2.416 -6.369 -5.933 1.00 96.50 353 ALA A CA 1
ATOM 2775 C C . ALA A 1 353 ? 1.196 -6.837 -6.709 1.00 96.50 353 ALA A C 1
ATOM 2777 O O . ALA A 1 353 ? 0.097 -6.951 -6.169 1.00 96.50 353 ALA A O 1
ATOM 2778 N N . PHE A 1 354 ? 1.424 -7.109 -7.985 1.00 96.38 354 PHE A N 1
ATOM 2779 C CA . PHE A 1 354 ? 0.448 -7.631 -8.925 1.00 96.38 354 PHE A CA 1
ATOM 2780 C C . PHE A 1 354 ? 1.026 -8.889 -9.561 1.00 96.38 354 PHE A C 1
ATOM 2782 O O . PHE A 1 354 ? 2.192 -8.892 -9.955 1.00 96.38 354 PHE A O 1
ATOM 2789 N N . ILE A 1 355 ? 0.226 -9.946 -9.631 1.00 96.81 355 ILE A N 1
ATOM 2790 C CA . ILE A 1 355 ? 0.603 -11.232 -10.212 1.00 96.81 355 ILE A CA 1
ATOM 2791 C C . ILE A 1 355 ? -0.437 -11.562 -11.274 1.00 96.81 355 ILE A C 1
ATOM 2793 O O . ILE A 1 355 ? -1.565 -11.918 -10.938 1.00 96.81 355 ILE A O 1
ATOM 2797 N N . ASP A 1 356 ? -0.064 -11.454 -12.545 1.00 96.12 356 ASP A N 1
ATOM 2798 C CA . ASP A 1 356 ? -0.920 -11.892 -13.642 1.00 96.12 356 ASP A CA 1
ATOM 2799 C C . ASP A 1 356 ? -0.851 -13.425 -13.736 1.00 96.12 356 ASP A C 1
ATOM 2801 O O . ASP A 1 356 ? 0.233 -14.008 -13.836 1.00 96.12 356 ASP A O 1
ATOM 2805 N N . CYS A 1 357 ? -2.014 -14.074 -13.732 1.00 96.44 357 CYS A N 1
ATOM 2806 C CA . CYS A 1 357 ? -2.156 -15.528 -13.784 1.00 96.44 357 CYS A CA 1
ATOM 2807 C C . CYS A 1 357 ? -3.099 -15.928 -14.926 1.00 96.44 357 CYS A C 1
ATOM 2809 O O . CYS A 1 357 ? -3.828 -15.100 -15.470 1.00 96.44 357 CYS A O 1
ATOM 2811 N N . HIS A 1 358 ? -3.135 -17.211 -15.281 1.00 95.69 358 HIS A N 1
ATOM 2812 C CA . HIS A 1 358 ? -4.102 -17.716 -16.267 1.00 95.69 358 HIS A CA 1
ATOM 2813 C C . HIS A 1 358 ? -5.013 -18.843 -15.760 1.00 95.69 358 HIS A C 1
ATOM 2815 O O . HIS A 1 358 ? -5.877 -19.292 -16.509 1.00 95.69 358 HIS A O 1
ATOM 2821 N N . ASP A 1 359 ? -4.873 -19.267 -14.500 1.00 97.19 359 ASP A N 1
ATOM 2822 C CA . ASP A 1 359 ? -5.771 -20.234 -13.858 1.00 97.19 359 ASP A CA 1
ATOM 2823 C C . ASP A 1 359 ? -6.491 -19.610 -12.652 1.00 97.19 359 ASP A C 1
ATOM 2825 O O . ASP A 1 359 ? -5.885 -19.228 -11.648 1.00 97.19 359 ASP A O 1
ATOM 2829 N N . GLU A 1 360 ? -7.817 -19.527 -12.757 1.00 96.56 360 GLU A N 1
ATOM 2830 C CA . GLU A 1 360 ? -8.696 -19.000 -11.717 1.00 96.56 360 GLU A CA 1
ATOM 2831 C C . GLU A 1 360 ? -8.696 -19.876 -10.454 1.00 96.56 360 GLU A C 1
ATOM 2833 O O . GLU A 1 360 ? -8.730 -19.343 -9.344 1.00 96.56 360 GLU A O 1
ATOM 2838 N N . GLN A 1 361 ? -8.623 -21.206 -10.583 1.00 97.50 361 GLN A N 1
ATOM 2839 C CA . GLN A 1 361 ? -8.649 -22.096 -9.416 1.00 97.50 361 GLN A CA 1
ATOM 2840 C C . GLN A 1 361 ? -7.359 -21.984 -8.602 1.00 97.50 361 GLN A C 1
ATOM 2842 O O . GLN A 1 361 ? -7.416 -21.928 -7.370 1.00 97.50 361 GLN A O 1
ATOM 2847 N N . ALA A 1 362 ? -6.208 -21.871 -9.271 1.00 97.81 362 ALA A N 1
ATOM 2848 C CA . ALA A 1 362 ? -4.935 -21.589 -8.615 1.00 97.81 362 ALA A CA 1
ATOM 2849 C C . ALA A 1 362 ? -4.963 -20.248 -7.862 1.00 97.81 362 ALA A C 1
ATOM 2851 O O . ALA A 1 362 ? -4.560 -20.195 -6.700 1.00 97.81 362 ALA A O 1
ATOM 2852 N N . CYS A 1 363 ? -5.502 -19.182 -8.467 1.00 97.62 363 CYS A N 1
ATOM 2853 C CA . CYS A 1 363 ? -5.672 -17.889 -7.797 1.00 97.62 363 CYS A CA 1
ATOM 2854 C C . CYS A 1 363 ? -6.610 -17.969 -6.587 1.00 97.62 363 CYS A C 1
ATOM 2856 O O . CYS A 1 363 ? -6.270 -17.470 -5.515 1.00 97.62 363 CYS A O 1
ATOM 2858 N N . ARG A 1 364 ? -7.760 -18.641 -6.724 1.00 97.69 364 ARG A N 1
ATOM 2859 C CA . ARG A 1 364 ? -8.707 -18.855 -5.622 1.00 97.69 364 ARG A CA 1
ATOM 2860 C C . ARG A 1 364 ? -8.039 -19.570 -4.448 1.00 97.69 364 ARG A C 1
ATOM 2862 O O . ARG A 1 364 ? -8.150 -19.124 -3.308 1.00 97.69 364 ARG A O 1
ATOM 2869 N N . LYS A 1 365 ? -7.324 -20.663 -4.729 1.00 97.94 365 LYS A N 1
ATOM 2870 C CA . LYS A 1 365 ? -6.561 -21.414 -3.726 1.00 97.94 365 LYS A CA 1
ATOM 2871 C C . LYS A 1 365 ? -5.483 -20.543 -3.084 1.00 97.94 365 LYS A C 1
ATOM 2873 O O . LYS A 1 365 ? -5.330 -20.567 -1.870 1.00 97.94 365 LYS A O 1
ATOM 2878 N N . ALA A 1 366 ? -4.775 -19.741 -3.873 1.00 98.06 366 ALA A N 1
ATOM 2879 C CA . ALA A 1 366 ? -3.752 -18.839 -3.366 1.00 98.06 366 ALA A CA 1
ATOM 2880 C C . ALA A 1 366 ? -4.312 -17.758 -2.440 1.00 98.06 366 ALA A C 1
ATOM 2882 O O . ALA A 1 366 ? -3.693 -17.485 -1.421 1.00 98.06 366 ALA A O 1
ATOM 2883 N N . ILE A 1 367 ? -5.485 -17.185 -2.724 1.00 97.62 367 ILE A N 1
ATOM 2884 C CA . ILE A 1 367 ? -6.140 -16.251 -1.795 1.00 97.62 367 ILE A CA 1
ATOM 2885 C C . ILE A 1 367 ? -6.431 -16.960 -0.467 1.00 97.62 367 ILE A C 1
ATOM 2887 O O . ILE A 1 367 ? -6.059 -16.462 0.589 1.00 97.62 367 ILE A O 1
ATOM 2891 N N . LEU A 1 368 ? -7.006 -18.165 -0.502 1.00 97.81 368 LEU A N 1
ATOM 2892 C CA . LEU A 1 368 ? -7.303 -18.933 0.714 1.00 97.81 368 LEU A CA 1
ATOM 2893 C C . LEU A 1 368 ? -6.047 -19.318 1.512 1.00 97.81 368 LEU A C 1
ATOM 2895 O O . LEU A 1 368 ? -6.078 -19.295 2.744 1.00 97.81 368 LEU A O 1
ATOM 2899 N N . ASP A 1 369 ? -4.960 -19.665 0.827 1.00 98.12 369 ASP A N 1
ATOM 2900 C CA . ASP A 1 369 ? -3.742 -20.194 1.442 1.00 98.12 369 ASP A CA 1
ATOM 2901 C C . ASP A 1 369 ? -2.738 -19.111 1.849 1.00 98.12 369 ASP A C 1
ATOM 2903 O O . ASP A 1 369 ? -1.953 -19.333 2.773 1.00 98.12 369 ASP A O 1
ATOM 2907 N N . LEU A 1 370 ? -2.679 -17.990 1.128 1.00 98.25 370 LEU A N 1
ATOM 2908 C CA . LEU A 1 370 ? -1.652 -16.956 1.291 1.00 98.25 370 LEU A CA 1
ATOM 2909 C C . LEU A 1 370 ? -2.163 -15.710 2.010 1.00 98.25 370 LEU A C 1
ATOM 2911 O O . LEU A 1 370 ? -1.356 -15.009 2.623 1.00 98.25 370 LEU A O 1
ATOM 2915 N N . ASP A 1 371 ? -3.466 -15.428 1.972 1.00 98.19 371 ASP A N 1
ATOM 2916 C CA . ASP A 1 371 ? -4.020 -14.270 2.667 1.00 98.19 371 ASP A CA 1
ATOM 2917 C C . ASP A 1 371 ? -3.815 -14.386 4.182 1.00 98.19 371 ASP A C 1
ATOM 2919 O O . ASP A 1 371 ? -4.185 -15.381 4.812 1.00 98.19 371 ASP A O 1
ATOM 2923 N N . GLY A 1 372 ? -3.177 -13.368 4.760 1.00 97.38 372 GLY A N 1
ATOM 2924 C CA . GLY A 1 372 ? -2.772 -13.310 6.158 1.00 97.38 372 GLY A CA 1
ATOM 2925 C C . GLY A 1 372 ? -1.424 -13.956 6.489 1.00 97.38 372 GLY A C 1
ATOM 2926 O O . GLY A 1 372 ? -0.979 -13.828 7.630 1.00 97.38 372 GLY A O 1
ATOM 2927 N N . LYS A 1 373 ? -0.738 -14.607 5.539 1.00 98.19 373 LYS A N 1
ATOM 2928 C CA . LYS A 1 373 ? 0.608 -15.150 5.784 1.00 98.19 373 LYS A CA 1
ATOM 2929 C C . LYS A 1 373 ? 1.661 -14.049 5.880 1.00 98.19 373 LYS A C 1
ATOM 2931 O O . LYS A 1 373 ? 1.526 -12.969 5.311 1.00 98.19 373 LYS A O 1
ATOM 2936 N N . ILE A 1 374 ? 2.742 -14.358 6.593 1.00 97.75 374 ILE A N 1
ATOM 2937 C CA . ILE A 1 374 ? 3.861 -13.442 6.817 1.00 97.75 374 ILE A CA 1
ATOM 2938 C C . ILE A 1 374 ? 4.875 -13.561 5.671 1.00 97.75 374 ILE A C 1
ATOM 2940 O O . ILE A 1 374 ? 5.378 -14.649 5.394 1.00 97.75 374 ILE A O 1
ATOM 2944 N N . LEU A 1 375 ? 5.224 -12.427 5.064 1.00 97.38 375 LEU A N 1
ATOM 2945 C CA . LEU A 1 375 ? 6.320 -12.258 4.113 1.00 97.38 375 LEU A CA 1
ATOM 2946 C C . LEU A 1 375 ? 7.208 -11.111 4.605 1.00 97.38 375 LEU A C 1
ATOM 2948 O O . LEU A 1 375 ? 6.728 -10.003 4.833 1.00 97.38 375 LEU A O 1
ATOM 2952 N N . ASN A 1 376 ? 8.502 -11.380 4.803 1.00 95.56 376 ASN A N 1
ATOM 2953 C CA . ASN A 1 376 ? 9.479 -10.393 5.288 1.00 95.56 376 ASN A CA 1
ATOM 2954 C C . ASN A 1 376 ? 9.041 -9.675 6.586 1.00 95.56 376 ASN A C 1
ATOM 2956 O O . ASN A 1 376 ? 9.188 -8.467 6.728 1.00 95.56 376 ASN A O 1
ATOM 2960 N N . GLY A 1 377 ? 8.462 -10.422 7.535 1.00 95.12 377 GLY A N 1
ATOM 2961 C CA . GLY A 1 377 ? 8.018 -9.893 8.835 1.00 95.12 377 GLY A CA 1
ATOM 2962 C C . GLY A 1 377 ? 6.669 -9.161 8.822 1.00 95.12 377 GLY A C 1
ATOM 2963 O O . GLY A 1 377 ? 6.173 -8.783 9.883 1.00 95.12 377 GLY A O 1
ATOM 2964 N N . ALA A 1 378 ? 6.042 -9.012 7.655 1.00 96.12 378 ALA A N 1
ATOM 2965 C CA . ALA A 1 378 ? 4.746 -8.372 7.482 1.00 96.12 378 ALA A CA 1
ATOM 2966 C C . ALA A 1 378 ? 3.687 -9.385 7.031 1.00 96.12 378 ALA A C 1
ATOM 2968 O O . ALA A 1 378 ? 3.912 -10.158 6.104 1.00 96.12 378 ALA A O 1
ATOM 2969 N N . ALA A 1 379 ? 2.518 -9.385 7.667 1.00 97.38 379 ALA A N 1
ATOM 2970 C CA . ALA A 1 379 ? 1.371 -10.141 7.194 1.00 97.38 379 ALA A CA 1
ATOM 2971 C C . ALA A 1 379 ? 0.805 -9.472 5.940 1.00 97.38 379 ALA A C 1
ATOM 2973 O O . ALA A 1 379 ? 0.529 -8.265 5.948 1.00 97.38 379 ALA A O 1
ATOM 2974 N N . VAL A 1 380 ? 0.668 -10.269 4.886 1.00 97.12 380 VAL A N 1
ATOM 2975 C CA . VAL A 1 380 ? 0.259 -9.852 3.546 1.00 97.12 380 VAL A CA 1
ATOM 2976 C C . VAL A 1 380 ? -1.234 -10.059 3.390 1.00 97.12 380 VAL A C 1
ATOM 2978 O O . VAL A 1 380 ? -1.776 -11.066 3.847 1.00 97.12 380 VAL A O 1
ATOM 2981 N N . ARG A 1 381 ? -1.887 -9.127 2.702 1.00 96.81 381 ARG A N 1
ATOM 2982 C CA . ARG A 1 381 ? -3.251 -9.327 2.221 1.00 96.81 381 ARG A CA 1
ATOM 2983 C C . ARG A 1 381 ? -3.231 -9.715 0.750 1.00 96.81 381 ARG A C 1
ATOM 2985 O O . ARG A 1 381 ? -2.579 -9.033 -0.038 1.00 96.81 381 ARG A O 1
ATOM 2992 N N . VAL A 1 382 ? -3.958 -10.767 0.384 1.00 97.12 382 VAL A N 1
ATOM 2993 C CA . VAL A 1 382 ? -4.031 -11.290 -0.988 1.00 97.12 382 VAL A CA 1
ATOM 2994 C C . VAL A 1 382 ? -5.476 -11.239 -1.479 1.00 97.12 382 VAL A C 1
ATOM 2996 O O . VAL A 1 382 ? -6.383 -11.686 -0.784 1.00 97.12 382 VAL A O 1
ATOM 2999 N N . GLY A 1 383 ? -5.704 -10.707 -2.678 1.00 96.12 383 GLY A N 1
ATOM 3000 C CA . GLY A 1 383 ? -7.033 -10.681 -3.296 1.00 96.12 383 GLY A CA 1
ATOM 3001 C C . GLY A 1 383 ? -6.974 -10.596 -4.819 1.00 96.12 383 GLY A C 1
ATOM 3002 O O . GLY A 1 383 ? -5.895 -10.625 -5.409 1.00 96.12 383 GLY A O 1
ATOM 3003 N N . TRP A 1 384 ? -8.132 -10.501 -5.471 1.00 95.69 384 TRP A N 1
ATOM 3004 C CA . TRP A 1 384 ? -8.239 -10.465 -6.935 1.00 95.69 384 TRP A CA 1
ATOM 3005 C C . TRP A 1 384 ? -7.818 -9.133 -7.547 1.00 95.69 384 TRP A C 1
ATOM 3007 O O . TRP A 1 384 ? -8.358 -8.089 -7.191 1.00 95.69 384 TRP A O 1
ATOM 3017 N N . GLN A 1 385 ? -6.899 -9.162 -8.513 1.00 92.19 385 GLN A N 1
ATOM 3018 C CA . GLN A 1 385 ? -6.410 -7.966 -9.198 1.00 92.19 385 GLN A CA 1
ATOM 3019 C C . GLN A 1 385 ? -7.523 -7.251 -9.974 1.00 92.19 385 GLN A C 1
ATOM 3021 O O . GLN A 1 385 ? -8.016 -7.729 -10.996 1.00 92.19 385 GLN A O 1
ATOM 3026 N N . GLU A 1 386 ? -7.864 -6.049 -9.521 1.00 82.69 386 GLU A N 1
ATOM 3027 C CA . GLU A 1 386 ? -8.820 -5.180 -10.199 1.00 82.69 386 GLU A CA 1
ATOM 3028 C C . GLU A 1 386 ? -8.118 -4.345 -11.277 1.00 82.69 386 GLU A C 1
ATOM 3030 O O . GLU A 1 386 ? -7.086 -3.713 -11.036 1.00 82.69 386 GLU A O 1
ATOM 3035 N N . LEU A 1 387 ? -8.672 -4.335 -12.491 1.00 63.66 387 LEU A N 1
ATOM 3036 C CA . LEU A 1 387 ? -8.151 -3.516 -13.585 1.00 63.66 387 LEU A CA 1
ATOM 3037 C C . LEU A 1 387 ? -8.469 -2.036 -13.363 1.00 63.66 387 LEU A C 1
ATOM 3039 O O . LEU A 1 387 ? -9.559 -1.677 -12.927 1.00 63.66 387 LEU A O 1
ATOM 3043 N N . SER A 1 388 ? -7.574 -1.159 -13.815 1.00 57.06 388 SER A N 1
ATOM 3044 C CA . SER A 1 388 ? -7.806 0.290 -13.861 1.00 57.06 388 SER A CA 1
ATOM 3045 C C . SER A 1 388 ? -9.074 0.688 -14.634 1.00 57.06 388 SER A C 1
ATOM 3047 O O . SER A 1 388 ? -9.645 1.726 -14.332 1.00 57.06 388 SER A O 1
ATOM 3049 N N . GLY A 1 389 ? -9.556 -0.131 -15.579 1.00 54.34 389 GLY A N 1
ATOM 3050 C CA . GLY A 1 389 ? -10.835 0.091 -16.274 1.00 54.34 389 GLY A CA 1
ATOM 3051 C C . GLY A 1 389 ? -12.080 -0.160 -15.408 1.00 54.34 389 GLY A C 1
ATOM 3052 O O . GLY A 1 389 ? -13.106 0.482 -15.607 1.00 54.34 389 GLY A O 1
ATOM 3053 N N . VAL A 1 390 ? -11.980 -1.021 -14.389 1.00 52.22 390 VAL A N 1
ATOM 3054 C CA . VAL A 1 390 ? -13.049 -1.272 -13.399 1.00 52.22 390 VAL A CA 1
ATOM 3055 C C . VAL A 1 390 ? -13.243 -0.059 -12.480 1.00 52.22 390 VAL A C 1
ATOM 3057 O O . VAL A 1 390 ? -14.318 0.119 -11.915 1.00 52.22 390 VAL A O 1
ATOM 3060 N N . ARG A 1 391 ? -12.252 0.846 -12.414 1.00 56.53 391 ARG A N 1
ATOM 3061 C CA . ARG A 1 391 ? -12.330 2.133 -11.707 1.00 56.53 391 ARG A CA 1
ATOM 3062 C C . ARG A 1 391 ? -13.559 2.946 -12.107 1.00 56.53 391 ARG A C 1
ATOM 3064 O O . ARG A 1 391 ? -14.192 3.521 -11.234 1.00 56.53 391 ARG A O 1
ATOM 3071 N N . ALA A 1 392 ? -13.891 3.005 -13.397 1.00 54.91 392 ALA A N 1
ATOM 3072 C CA . ALA A 1 392 ? -15.031 3.790 -13.868 1.00 54.91 392 ALA A CA 1
ATOM 3073 C C . ALA A 1 392 ? -16.353 3.208 -13.339 1.00 54.91 392 ALA A C 1
ATOM 3075 O O . ALA A 1 392 ? -17.110 3.909 -12.674 1.00 54.91 392 ALA A O 1
ATOM 3076 N N . ALA A 1 393 ? -16.553 1.897 -13.508 1.00 55.53 393 ALA A N 1
ATOM 3077 C CA . ALA A 1 393 ? -17.745 1.201 -13.022 1.00 55.53 393 ALA A CA 1
ATOM 3078 C C . ALA A 1 393 ? -17.880 1.257 -11.487 1.00 55.53 393 ALA A C 1
ATOM 3080 O O . ALA A 1 393 ? -18.971 1.436 -10.954 1.00 55.53 393 ALA A O 1
ATOM 3081 N N . ALA A 1 394 ? -16.767 1.154 -10.762 1.00 54.22 394 ALA A N 1
ATOM 3082 C CA . ALA A 1 394 ? -16.723 1.300 -9.312 1.00 54.22 394 ALA A CA 1
ATOM 3083 C C . ALA A 1 394 ? -17.111 2.700 -8.823 1.00 54.22 394 ALA A C 1
ATOM 3085 O O . ALA A 1 394 ? -17.832 2.846 -7.834 1.00 54.22 394 ALA A O 1
ATOM 3086 N N . MET A 1 395 ? -16.622 3.732 -9.516 1.00 60.62 395 MET A N 1
ATOM 3087 C CA . MET A 1 395 ? -16.961 5.123 -9.223 1.00 60.62 395 MET A CA 1
ATOM 3088 C C . MET A 1 395 ? -18.448 5.384 -9.466 1.00 60.62 395 MET A C 1
ATOM 3090 O O . MET A 1 395 ? -19.065 6.108 -8.686 1.00 60.62 395 MET A O 1
ATOM 3094 N N . ASP A 1 396 ? -19.042 4.744 -10.473 1.00 66.00 396 ASP A N 1
ATOM 3095 C CA . ASP A 1 396 ? -20.482 4.822 -10.716 1.00 66.00 396 ASP A CA 1
ATOM 3096 C C . ASP A 1 396 ? -21.286 4.131 -9.600 1.00 66.00 396 ASP A C 1
ATOM 3098 O O . ASP A 1 396 ? -22.211 4.738 -9.060 1.00 66.00 396 ASP A O 1
ATOM 3102 N N . ILE A 1 397 ? -20.872 2.940 -9.140 1.00 62.00 397 ILE A N 1
ATOM 3103 C CA . ILE A 1 397 ? -21.497 2.255 -7.987 1.00 62.00 397 ILE A CA 1
ATOM 3104 C C . ILE A 1 397 ? -21.451 3.133 -6.727 1.00 62.00 397 ILE A C 1
ATOM 3106 O O . ILE A 1 397 ? -22.445 3.244 -6.001 1.00 62.00 397 ILE A O 1
ATOM 3110 N N . ARG A 1 398 ? -20.310 3.782 -6.461 1.00 65.19 398 ARG A N 1
ATOM 3111 C CA . ARG A 1 398 ? -20.153 4.699 -5.325 1.00 65.19 398 ARG A CA 1
ATOM 3112 C C . ARG A 1 398 ? -21.049 5.930 -5.464 1.00 65.19 398 ARG A C 1
ATOM 3114 O O . ARG A 1 398 ? -21.720 6.286 -4.498 1.00 65.19 398 ARG A O 1
ATOM 3121 N N . ARG A 1 399 ? -21.094 6.556 -6.643 1.00 69.38 399 ARG A N 1
ATOM 3122 C CA . ARG A 1 399 ? -21.944 7.728 -6.902 1.00 69.38 399 ARG A CA 1
ATOM 3123 C C . ARG A 1 399 ? -23.423 7.385 -6.697 1.00 69.38 399 ARG A C 1
ATOM 3125 O O . ARG A 1 399 ? -24.144 8.137 -6.042 1.00 69.38 399 ARG A O 1
ATOM 3132 N N . ASP A 1 400 ? -23.853 6.214 -7.162 1.00 66.06 400 ASP A N 1
ATOM 3133 C CA . ASP A 1 400 ? -25.209 5.698 -6.951 1.00 66.06 400 ASP A CA 1
ATOM 3134 C C . ASP A 1 400 ? -25.511 5.403 -5.478 1.00 66.06 400 ASP A C 1
ATOM 3136 O O . ASP A 1 400 ? -26.647 5.547 -5.012 1.00 66.06 400 ASP A O 1
ATOM 3140 N N . TYR A 1 401 ? -24.506 4.962 -4.724 1.00 65.19 401 TYR A N 1
ATOM 3141 C CA . TYR A 1 401 ? -24.622 4.748 -3.289 1.00 65.19 401 TYR A CA 1
ATOM 3142 C C . TYR A 1 401 ? -24.755 6.068 -2.518 1.00 65.19 401 TYR A C 1
ATOM 3144 O O . TYR A 1 401 ? -25.694 6.233 -1.738 1.00 65.19 401 TYR A O 1
ATOM 3152 N N . GLU A 1 402 ? -23.862 7.026 -2.766 1.00 67.56 402 GLU A N 1
ATOM 3153 C CA . GLU A 1 402 ? -23.888 8.354 -2.143 1.00 67.56 402 GLU A CA 1
ATOM 3154 C C . GLU A 1 402 ? -25.202 9.084 -2.462 1.00 67.56 402 GLU A C 1
ATOM 3156 O O . GLU A 1 402 ? -25.840 9.640 -1.565 1.00 67.56 402 GLU A O 1
ATOM 3161 N N . ALA A 1 403 ? -25.690 8.981 -3.704 1.00 71.50 403 ALA A N 1
ATOM 3162 C CA . ALA A 1 403 ? -26.995 9.505 -4.098 1.00 71.50 403 ALA A CA 1
ATOM 3163 C C . ALA A 1 403 ? -28.157 8.840 -3.338 1.00 71.50 403 ALA A C 1
ATOM 3165 O O . ALA A 1 403 ? -29.115 9.516 -2.952 1.00 71.50 403 ALA A O 1
ATOM 3166 N N . ARG A 1 404 ? -28.095 7.523 -3.088 1.00 70.25 404 ARG A N 1
ATOM 3167 C CA . ARG A 1 404 ? -29.098 6.816 -2.271 1.00 70.25 404 ARG A CA 1
ATOM 3168 C C . ARG A 1 404 ? -29.056 7.247 -0.806 1.00 70.25 404 ARG A C 1
ATOM 3170 O O . ARG A 1 404 ? -30.116 7.473 -0.228 1.00 70.25 404 ARG A O 1
ATOM 3177 N N . GLN A 1 405 ? -27.870 7.407 -0.225 1.00 63.75 405 GLN A N 1
ATOM 3178 C CA . GLN A 1 405 ? -27.713 7.886 1.152 1.00 63.75 405 GLN A CA 1
ATOM 3179 C C . GLN A 1 405 ? -28.232 9.315 1.333 1.00 63.75 405 GLN A C 1
ATOM 3181 O O . GLN A 1 405 ? -28.965 9.584 2.284 1.00 63.75 405 GLN A O 1
ATOM 3186 N N . ALA A 1 406 ? -27.940 10.211 0.387 1.00 71.38 406 ALA A N 1
ATOM 3187 C CA . ALA A 1 406 ? -28.477 11.570 0.402 1.00 71.38 406 ALA A CA 1
ATOM 3188 C C . ALA A 1 406 ? -30.017 11.573 0.409 1.00 71.38 406 ALA A C 1
ATOM 3190 O O . ALA A 1 406 ? -30.627 12.273 1.216 1.00 71.38 406 ALA A O 1
ATOM 3191 N N . ARG A 1 407 ? -30.651 10.720 -0.412 1.00 79.88 407 ARG A N 1
ATOM 3192 C CA . ARG A 1 407 ? -32.118 10.572 -0.455 1.00 79.88 407 ARG A CA 1
ATOM 3193 C C . ARG A 1 407 ? -32.705 10.018 0.845 1.00 79.88 407 ARG A C 1
ATOM 3195 O O . ARG A 1 407 ? -33.770 10.467 1.258 1.00 79.88 407 ARG A O 1
ATOM 3202 N N . LEU A 1 408 ? -32.038 9.056 1.488 1.00 72.12 408 LEU A N 1
ATOM 3203 C CA . LEU A 1 408 ? -32.481 8.508 2.778 1.00 72.12 408 LEU A CA 1
ATOM 3204 C C . LEU A 1 408 ? -32.397 9.561 3.891 1.00 72.12 408 LEU A C 1
ATOM 3206 O O . LEU A 1 408 ? -33.362 9.750 4.626 1.00 72.12 408 LEU A O 1
ATOM 3210 N N . SER A 1 409 ? -31.291 10.306 3.955 1.00 73.56 409 SER A N 1
ATOM 3211 C CA . SER A 1 409 ? -31.111 11.407 4.912 1.00 73.56 409 SER A CA 1
ATOM 3212 C C . SER A 1 409 ? -32.137 12.534 4.712 1.00 73.56 409 SER A C 1
ATOM 3214 O O . SER A 1 409 ? -32.691 13.079 5.675 1.00 73.56 409 SER A O 1
ATOM 3216 N N . GLU A 1 410 ? -32.459 12.859 3.457 1.00 86.38 410 GLU A N 1
ATOM 3217 C CA . GLU A 1 410 ? -33.505 13.826 3.120 1.00 86.38 410 GLU A CA 1
ATOM 3218 C C . GLU A 1 410 ? -34.901 13.323 3.526 1.00 86.38 410 GLU A C 1
ATOM 3220 O O . GLU A 1 410 ? -35.673 14.067 4.138 1.00 86.38 410 GLU A O 1
ATOM 3225 N N . ALA A 1 411 ? -35.211 12.048 3.267 1.00 80.69 411 ALA A N 1
ATOM 3226 C CA . ALA A 1 411 ? -36.471 11.426 3.669 1.00 80.69 411 ALA A CA 1
ATOM 3227 C C . ALA A 1 411 ? -36.650 11.406 5.198 1.00 80.69 411 ALA A C 1
ATOM 3229 O O . ALA A 1 411 ? -37.726 11.748 5.696 1.00 80.69 411 ALA A O 1
ATOM 3230 N N . ASP A 1 412 ? -35.597 11.087 5.953 1.00 77.69 412 ASP A N 1
ATOM 3231 C CA . ASP A 1 412 ? -35.618 11.133 7.418 1.00 77.69 412 ASP A CA 1
ATOM 3232 C C . ASP A 1 412 ? -35.803 12.560 7.944 1.00 77.69 412 ASP A C 1
ATOM 3234 O O . ASP A 1 412 ? -36.583 12.796 8.873 1.00 77.69 412 ASP A O 1
ATOM 3238 N N . SER A 1 413 ? -35.163 13.541 7.304 1.00 82.12 413 SER A N 1
ATOM 3239 C CA . SER A 1 413 ? -35.336 14.959 7.630 1.00 82.12 413 SER A CA 1
ATOM 3240 C C . SER A 1 413 ? -36.772 15.439 7.375 1.00 82.12 413 SER A C 1
ATOM 3242 O O . SER A 1 413 ? -37.339 16.163 8.200 1.00 82.12 413 SER A O 1
ATOM 3244 N N . LEU A 1 414 ? -37.399 15.007 6.274 1.00 85.75 414 LEU A N 1
ATOM 3245 C CA . LEU A 1 414 ? -38.801 15.302 5.955 1.00 85.75 414 LEU A CA 1
ATOM 3246 C C . LEU A 1 414 ? -39.769 14.629 6.936 1.00 85.75 414 LEU A C 1
ATOM 3248 O O . LEU A 1 414 ? -40.710 15.272 7.407 1.00 85.75 414 LEU A O 1
ATOM 3252 N N . ASN A 1 415 ? -39.520 13.371 7.301 1.00 82.75 415 ASN A N 1
ATOM 3253 C CA . ASN A 1 415 ? -40.317 12.656 8.298 1.00 82.75 415 ASN A CA 1
ATOM 3254 C C . ASN A 1 415 ? -40.217 13.311 9.681 1.00 82.75 415 ASN A C 1
ATOM 3256 O O . ASN A 1 415 ? -41.223 13.436 10.384 1.00 82.75 415 ASN A O 1
ATOM 3260 N N . LYS A 1 416 ? -39.028 13.794 10.059 1.00 82.31 416 LYS A N 1
ATOM 3261 C CA . LYS A 1 416 ? -38.825 14.542 11.303 1.00 82.31 416 LYS A CA 1
ATOM 3262 C C . LYS A 1 416 ? -39.570 15.879 11.290 1.00 82.31 416 LYS A C 1
ATOM 3264 O O . LYS A 1 416 ? -40.180 16.226 12.296 1.00 82.31 416 LYS A O 1
ATOM 3269 N N . ARG A 1 417 ? -39.590 16.598 10.157 1.00 81.69 417 ARG A N 1
ATOM 3270 C CA . ARG A 1 417 ? -40.392 17.829 9.998 1.00 81.69 417 ARG A CA 1
ATOM 3271 C C . ARG A 1 417 ? -41.892 17.563 10.113 1.00 81.69 417 ARG A C 1
ATOM 3273 O O . ARG A 1 417 ? -42.553 18.283 10.850 1.00 81.69 417 ARG A O 1
ATOM 3280 N N . ARG A 1 418 ? -42.407 16.508 9.469 1.00 82.31 418 ARG A N 1
ATOM 3281 C CA . ARG A 1 418 ? -43.830 16.134 9.567 1.00 82.31 418 ARG A CA 1
ATOM 3282 C C . ARG A 1 418 ? -44.252 15.805 10.996 1.00 82.31 418 ARG A C 1
ATOM 3284 O O . ARG A 1 418 ? -45.274 16.306 11.438 1.00 82.31 418 ARG A O 1
ATOM 3291 N N . ARG A 1 419 ? -43.441 15.053 11.751 1.00 80.81 419 ARG A N 1
ATOM 3292 C CA . ARG A 1 419 ? -43.739 14.769 13.168 1.00 80.81 419 ARG A CA 1
ATOM 3293 C C . ARG A 1 419 ? -43.820 16.035 14.023 1.00 80.81 419 ARG A C 1
ATOM 3295 O O . ARG A 1 419 ? -44.705 16.142 14.856 1.00 80.81 419 ARG A O 1
ATOM 3302 N N . VAL A 1 420 ? -42.938 17.009 13.790 1.00 83.12 420 VAL A N 1
ATOM 3303 C CA . VAL A 1 420 ? -42.975 18.297 14.508 1.00 83.12 420 VAL A CA 1
ATOM 3304 C C . VAL A 1 420 ? -44.209 19.129 14.130 1.00 83.12 420 VAL A C 1
ATOM 3306 O O . VAL A 1 420 ? -44.697 19.908 14.946 1.00 83.12 420 VAL A O 1
ATOM 3309 N N . GLU A 1 421 ? -44.715 18.980 12.906 1.00 78.00 421 GLU A N 1
ATOM 3310 C CA . GLU A 1 421 ? -45.901 19.694 12.431 1.00 78.00 421 GLU A CA 1
ATOM 3311 C C . GLU A 1 421 ? -47.208 19.054 12.930 1.00 78.00 421 GLU A C 1
ATOM 3313 O O . GLU A 1 421 ? -48.117 19.785 13.322 1.00 78.00 421 GLU A O 1
ATOM 3318 N N . ASP A 1 422 ? -47.264 17.720 13.019 1.00 78.44 422 ASP A N 1
ATOM 3319 C CA . ASP A 1 422 ? -48.399 16.973 13.586 1.00 78.44 422 ASP A CA 1
ATOM 3320 C C . ASP A 1 422 ? -48.484 17.084 15.122 1.00 78.44 422 ASP A C 1
ATOM 3322 O O . ASP A 1 422 ? -49.583 17.109 15.674 1.00 78.44 422 ASP A O 1
ATOM 3326 N N . ASP A 1 423 ? -47.353 17.240 15.821 1.00 78.12 423 ASP A N 1
ATOM 3327 C CA . ASP A 1 423 ? -47.325 17.509 17.270 1.00 78.12 423 ASP A CA 1
ATOM 3328 C C . ASP A 1 423 ? -47.607 18.985 17.616 1.00 78.12 423 ASP A C 1
ATOM 3330 O O . ASP A 1 423 ? -47.585 19.379 18.789 1.00 78.12 423 ASP A O 1
ATOM 3334 N N . ARG A 1 424 ? -47.893 19.839 16.622 1.00 72.25 424 ARG A N 1
ATOM 3335 C CA . ARG A 1 424 ? -48.290 21.225 16.875 1.00 72.25 424 ARG A CA 1
ATOM 3336 C C . ARG A 1 424 ? -49.715 21.230 17.444 1.00 72.25 424 ARG A C 1
ATOM 3338 O O . ARG A 1 424 ? -50.652 20.873 16.730 1.00 72.25 424 ARG A O 1
ATOM 3345 N N . PRO A 1 425 ? -49.927 21.662 18.704 1.00 68.12 425 PRO A N 1
ATOM 3346 C CA . PRO A 1 425 ? -51.258 21.663 19.296 1.00 68.12 425 PRO A CA 1
ATOM 3347 C C . PRO A 1 425 ? -52.205 22.524 18.445 1.00 68.12 425 PRO A C 1
ATOM 3349 O O . PRO A 1 425 ? -51.799 23.605 17.999 1.00 68.12 425 PRO A O 1
ATOM 3352 N N . PRO A 1 426 ? -53.450 22.071 18.199 1.00 67.38 426 PRO A N 1
ATOM 3353 C CA . PRO A 1 426 ? -54.380 22.764 17.319 1.00 67.38 426 PRO A CA 1
ATOM 3354 C C . PRO A 1 426 ? -54.590 24.194 17.815 1.00 67.38 426 PRO A C 1
ATOM 3356 O O . PRO A 1 426 ? -55.056 24.428 18.932 1.00 67.38 426 PRO A O 1
ATOM 3359 N N . ALA A 1 427 ? -54.204 25.159 16.978 1.00 55.41 427 ALA A N 1
ATOM 3360 C CA . ALA A 1 427 ? -54.345 26.571 17.279 1.00 55.41 427 ALA A CA 1
ATOM 3361 C C . ALA A 1 427 ? -55.832 26.904 17.471 1.00 55.41 427 ALA A C 1
ATOM 3363 O O . ALA A 1 427 ? -56.647 26.739 16.562 1.00 55.41 427 ALA A O 1
ATOM 3364 N N . LEU A 1 428 ? -56.172 27.370 18.674 1.00 60.28 428 LEU A N 1
ATOM 3365 C CA . LEU A 1 428 ? -57.487 27.903 19.009 1.00 60.28 428 LEU A CA 1
ATOM 3366 C C . LEU A 1 428 ? -57.872 28.997 18.003 1.00 60.28 428 LEU A C 1
ATOM 3368 O O . LEU A 1 428 ? -57.121 29.948 17.779 1.00 60.28 428 LEU A O 1
ATOM 3372 N N . ALA A 1 429 ? -59.045 28.834 17.392 1.00 54.81 429 ALA A N 1
ATOM 3373 C CA . ALA A 1 429 ? -59.581 29.729 16.377 1.00 54.81 429 ALA A CA 1
ATOM 3374 C C . ALA A 1 429 ? -59.646 31.190 16.876 1.00 54.81 429 ALA A C 1
ATOM 3376 O O . ALA A 1 429 ? -60.097 31.434 18.000 1.00 54.81 429 ALA A O 1
ATOM 3377 N N . PRO A 1 430 ? -59.243 32.182 16.060 1.00 54.31 430 PRO A N 1
ATOM 3378 C CA . PRO A 1 430 ? -59.339 33.582 16.445 1.00 54.31 430 PRO A CA 1
ATOM 3379 C C . PRO A 1 430 ? -60.800 34.066 16.402 1.00 54.31 430 PRO A C 1
ATOM 3381 O O . PRO A 1 430 ? -61.562 33.665 15.516 1.00 54.31 430 PRO A O 1
ATOM 3384 N N . PRO A 1 431 ? -61.212 34.951 17.327 1.00 49.78 431 PRO A N 1
ATOM 3385 C CA . PRO A 1 431 ? -62.580 35.435 17.380 1.00 49.78 431 PRO A CA 1
ATOM 3386 C C . PRO A 1 431 ? -62.876 36.409 16.235 1.00 49.78 431 PRO A C 1
ATOM 3388 O O . PRO A 1 431 ? -62.123 37.338 15.938 1.00 49.78 431 PRO A O 1
ATOM 3391 N N . SER A 1 432 ? -64.036 36.199 15.628 1.00 49.72 432 SER A N 1
ATOM 3392 C CA . SER A 1 432 ? -64.632 36.983 14.554 1.00 49.72 432 SER A CA 1
ATOM 3393 C C . SER A 1 432 ? -64.798 38.447 14.971 1.00 49.72 432 SER A C 1
ATOM 3395 O O . SER A 1 432 ? -65.627 38.761 15.829 1.00 49.72 432 SER A O 1
ATOM 3397 N N . ARG A 1 433 ? -64.064 39.375 14.341 1.00 43.16 433 ARG A N 1
ATOM 3398 C CA . ARG A 1 433 ? -64.276 40.817 14.535 1.00 43.16 433 ARG A CA 1
ATOM 3399 C C . ARG A 1 433 ? -64.844 41.464 13.275 1.00 43.16 433 ARG A C 1
ATOM 3401 O O . ARG A 1 433 ? -64.234 41.466 12.212 1.00 43.16 433 ARG A O 1
ATOM 3408 N N . ARG A 1 434 ? -66.065 41.973 13.449 1.00 38.69 434 ARG A N 1
ATOM 3409 C CA . ARG A 1 434 ? -66.914 42.657 12.473 1.00 38.69 434 ARG A CA 1
ATOM 3410 C C . ARG A 1 434 ? -66.273 43.916 11.877 1.00 38.69 434 ARG A C 1
ATOM 3412 O O . ARG A 1 434 ? -65.540 44.641 12.540 1.00 38.69 434 ARG A O 1
ATOM 3419 N N . GLN A 1 435 ? -66.688 44.144 10.634 1.00 43.03 435 GLN A N 1
ATOM 3420 C CA . GLN A 1 435 ? -66.615 45.330 9.781 1.00 43.03 435 GLN A CA 1
ATOM 3421 C C . GLN A 1 435 ? -66.629 46.695 10.497 1.00 43.03 435 GLN A C 1
ATOM 3423 O O . GLN A 1 435 ? -67.453 46.935 11.375 1.00 43.03 435 GLN A O 1
ATOM 3428 N N . SER A 1 436 ? -65.840 47.637 9.970 1.00 35.28 436 SER A N 1
ATOM 3429 C CA . SER A 1 436 ? -66.227 49.050 9.872 1.00 35.28 436 SER A CA 1
ATOM 3430 C C . SER A 1 436 ? -65.508 49.708 8.694 1.00 35.28 436 SER A C 1
ATOM 3432 O O . SER A 1 436 ? -64.282 49.769 8.647 1.00 35.28 436 SER A O 1
ATOM 3434 N N . LEU A 1 437 ? -66.306 50.206 7.754 1.00 45.44 437 LEU A N 1
ATOM 3435 C CA . LEU A 1 437 ? -65.927 51.092 6.657 1.00 45.44 437 LEU A CA 1
ATOM 3436 C C . LEU A 1 437 ? -65.412 52.435 7.204 1.00 45.44 437 LEU A C 1
ATOM 3438 O O . LEU A 1 437 ? -66.006 52.964 8.141 1.00 45.44 437 LEU A O 1
ATOM 3442 N N . ASN A 1 438 ? -64.380 53.018 6.584 1.00 34.81 438 ASN A N 1
ATOM 3443 C CA . ASN A 1 438 ? -64.426 54.410 6.118 1.00 34.81 438 ASN A CA 1
ATOM 3444 C C . ASN A 1 438 ? -63.186 54.812 5.308 1.00 34.81 438 ASN A C 1
ATOM 3446 O O . ASN A 1 438 ? -62.048 54.497 5.641 1.00 34.81 438 ASN A O 1
ATOM 3450 N N . ALA A 1 439 ? -63.457 55.542 4.230 1.00 42.75 439 ALA A N 1
ATOM 3451 C CA . ALA A 1 439 ? -62.509 56.092 3.274 1.00 42.75 439 ALA A CA 1
ATOM 3452 C C . ALA A 1 439 ? -61.898 57.426 3.743 1.00 42.75 439 ALA A C 1
ATOM 3454 O O . ALA A 1 439 ? -62.606 58.225 4.354 1.00 42.75 439 ALA A O 1
ATOM 3455 N N . LYS A 1 440 ? -60.645 57.715 3.342 1.00 36.22 440 LYS A N 1
ATOM 3456 C CA . LYS A 1 440 ? -60.227 58.971 2.665 1.00 36.22 440 LYS A CA 1
ATOM 3457 C C . LYS A 1 440 ? -58.706 59.068 2.434 1.00 36.22 440 LYS A C 1
ATOM 3459 O O . LYS A 1 440 ? -57.924 59.112 3.371 1.00 36.22 440 LYS A O 1
ATOM 3464 N N . SER A 1 441 ? -58.350 59.181 1.151 1.00 39.94 441 SER A N 1
ATOM 3465 C CA . SER A 1 441 ? -57.343 60.063 0.523 1.00 39.94 441 SER A CA 1
ATOM 3466 C C . SER A 1 441 ? -56.065 60.482 1.279 1.00 39.94 441 SER A C 1
ATOM 3468 O O . SER A 1 441 ? -56.142 61.269 2.220 1.00 39.94 441 SER A O 1
ATOM 3470 N N . LYS A 1 442 ? -54.894 60.210 0.683 1.00 35.19 442 LYS A N 1
ATOM 3471 C CA . LYS A 1 442 ? -53.994 61.201 0.036 1.00 35.19 442 LYS A CA 1
ATOM 3472 C C . LYS A 1 442 ? -52.684 60.518 -0.377 1.00 35.19 442 LYS A C 1
ATOM 3474 O O . LYS A 1 442 ? -52.143 59.715 0.369 1.00 35.19 442 LYS A O 1
ATOM 3479 N N . GLY A 1 443 ? -52.216 60.823 -1.587 1.00 33.88 443 GLY A N 1
ATOM 3480 C CA . GLY A 1 443 ? -51.070 60.162 -2.208 1.00 33.88 443 GLY A CA 1
ATOM 3481 C C . GLY A 1 443 ? -49.704 60.754 -1.875 1.00 33.88 443 GLY A C 1
ATOM 3482 O O . GLY A 1 443 ? -49.600 61.787 -1.218 1.00 33.88 443 GLY A O 1
ATOM 3483 N N . LYS A 1 444 ? -48.666 60.115 -2.421 1.00 36.12 444 LYS A N 1
ATOM 3484 C CA . LYS A 1 444 ? -47.445 60.750 -2.936 1.00 36.12 444 LYS A CA 1
ATOM 3485 C C . LYS A 1 444 ? -46.615 59.723 -3.709 1.00 36.12 444 LYS A C 1
ATOM 3487 O O . LYS A 1 444 ? -46.465 58.588 -3.273 1.00 36.12 444 LYS A O 1
ATOM 3492 N N . ALA A 1 445 ? -46.127 60.155 -4.865 1.00 34.62 445 ALA A N 1
ATOM 3493 C CA . ALA A 1 445 ? -45.218 59.447 -5.755 1.00 34.62 445 ALA A CA 1
ATOM 3494 C C . ALA A 1 445 ? -43.746 59.699 -5.378 1.00 34.62 445 ALA A C 1
ATOM 3496 O O . ALA A 1 445 ? -43.457 60.740 -4.789 1.00 34.62 445 ALA A O 1
ATOM 3497 N N . LEU A 1 446 ? -42.870 58.762 -5.766 1.00 32.75 446 LEU A N 1
ATOM 3498 C CA . LEU A 1 446 ? -41.505 58.873 -6.338 1.00 32.75 446 LEU A CA 1
ATOM 3499 C C . LEU A 1 446 ? -40.771 57.546 -6.030 1.00 32.75 446 LEU A C 1
ATOM 3501 O O . LEU A 1 446 ? -40.601 57.193 -4.872 1.00 32.75 446 LEU A O 1
ATOM 3505 N N . ALA A 1 447 ? -40.575 56.671 -7.019 1.00 34.06 447 ALA A N 1
ATOM 3506 C CA . ALA A 1 447 ? -39.414 56.600 -7.921 1.00 34.06 447 ALA A CA 1
ATOM 3507 C C . ALA A 1 447 ? -38.156 56.000 -7.259 1.00 34.06 447 ALA A C 1
ATOM 3509 O O . ALA A 1 447 ? -37.556 56.611 -6.382 1.00 34.06 447 ALA A O 1
ATOM 3510 N N . THR A 1 448 ? -37.734 54.824 -7.730 1.00 34.12 448 THR A N 1
ATOM 3511 C CA . THR A 1 448 ? -36.355 54.307 -7.626 1.00 34.12 448 THR A CA 1
ATOM 3512 C C . THR A 1 448 ? -36.099 53.286 -8.750 1.00 34.12 448 THR A C 1
ATOM 3514 O O . THR A 1 448 ? -37.059 52.706 -9.261 1.00 34.12 448 THR A O 1
ATOM 3517 N N . PRO A 1 449 ? -34.842 53.145 -9.214 1.00 41.44 449 PRO A N 1
ATOM 3518 C CA . PRO A 1 449 ? -34.540 52.888 -10.618 1.00 41.44 449 PRO A CA 1
ATOM 3519 C C . PRO A 1 449 ? -34.042 51.468 -10.922 1.00 41.44 449 PRO A C 1
ATOM 3521 O O . PRO A 1 449 ? -33.531 50.754 -10.065 1.00 41.44 449 PRO A O 1
ATOM 3524 N N . ILE A 1 450 ? -34.139 51.126 -12.206 1.00 39.81 450 ILE A N 1
ATOM 3525 C CA . ILE A 1 450 ? -33.488 49.997 -12.878 1.00 39.81 450 ILE A CA 1
ATOM 3526 C C . ILE A 1 450 ? -32.030 50.377 -13.186 1.00 39.81 450 ILE A C 1
ATOM 3528 O O . ILE A 1 450 ? -31.821 51.462 -13.738 1.00 39.81 450 ILE A O 1
ATOM 3532 N N . PRO A 1 451 ? -31.041 49.491 -12.969 1.00 44.09 451 PRO A N 1
ATOM 3533 C CA . PRO A 1 451 ? -29.801 49.530 -13.715 1.00 44.09 451 PRO A CA 1
ATOM 3534 C C . PRO A 1 451 ? -29.749 48.450 -14.802 1.00 44.09 451 PRO A C 1
ATOM 3536 O O . PRO A 1 451 ? -30.237 47.329 -14.681 1.00 44.09 451 PRO A O 1
ATOM 3539 N N . ARG A 1 452 ? -29.145 48.912 -15.887 1.00 31.83 452 ARG A N 1
ATOM 3540 C CA . ARG A 1 452 ? -28.921 48.364 -17.217 1.00 31.83 452 ARG A CA 1
ATOM 3541 C C . ARG A 1 452 ? -27.640 47.521 -17.203 1.00 31.83 452 ARG A C 1
ATOM 3543 O O . ARG A 1 452 ? -26.658 47.961 -16.613 1.00 31.83 452 ARG A O 1
ATOM 3550 N N . ALA A 1 453 ? -27.639 46.367 -17.864 1.00 31.94 453 ALA A N 1
ATOM 3551 C CA . ALA A 1 453 ? -26.439 45.566 -18.100 1.00 31.94 453 ALA A CA 1
ATOM 3552 C C . ALA A 1 453 ? -26.142 45.526 -19.608 1.00 31.94 453 ALA A C 1
ATOM 3554 O O . ALA A 1 453 ? -26.950 45.031 -20.391 1.00 31.94 453 ALA A O 1
ATOM 3555 N N . GLU A 1 454 ? -24.993 46.080 -19.989 1.00 31.77 454 GLU A N 1
ATOM 3556 C CA . GLU A 1 454 ? -24.324 45.943 -21.288 1.00 31.77 454 GLU A CA 1
ATOM 3557 C C . GLU A 1 454 ? -22.844 45.591 -21.025 1.00 31.77 454 GLU A C 1
ATOM 3559 O O . GLU A 1 454 ? -22.325 45.910 -19.954 1.00 31.77 454 GLU A O 1
ATOM 3564 N N . ALA A 1 455 ? -22.202 45.005 -22.048 1.00 30.75 455 ALA A N 1
ATOM 3565 C CA . ALA A 1 455 ? -20.822 44.496 -22.179 1.00 30.75 455 ALA A CA 1
ATOM 3566 C C . ALA A 1 455 ? -20.631 43.037 -21.702 1.00 30.75 455 ALA A C 1
ATOM 3568 O O . ALA A 1 455 ? -20.695 42.753 -20.514 1.00 30.75 455 ALA A O 1
ATOM 3569 N N . SER A 1 456 ? -20.547 42.018 -22.571 1.00 32.94 456 SER A N 1
ATOM 3570 C CA . SER A 1 456 ? -19.619 41.777 -23.700 1.00 32.94 456 SER A CA 1
ATOM 3571 C C . SER A 1 456 ? -18.159 41.734 -23.257 1.00 32.94 456 SER A C 1
ATOM 3573 O O . SER A 1 456 ? -17.476 42.751 -23.331 1.00 32.94 456 SER A O 1
ATOM 3575 N N . ILE A 1 457 ? -17.689 40.550 -22.848 1.00 32.22 457 ILE A N 1
ATOM 3576 C CA . ILE A 1 457 ? -16.265 40.204 -22.775 1.00 32.22 457 ILE A CA 1
ATOM 3577 C C . ILE A 1 457 ? -16.066 38.781 -23.318 1.00 32.22 457 ILE A C 1
ATOM 3579 O O . ILE A 1 457 ? -16.816 37.858 -23.002 1.00 32.22 457 ILE A O 1
ATOM 3583 N N . ASP A 1 458 ? -15.064 38.709 -24.186 1.00 28.70 458 ASP A N 1
ATOM 3584 C CA . ASP A 1 458 ? -14.412 37.582 -24.845 1.00 28.70 458 ASP A CA 1
ATOM 3585 C C . ASP A 1 458 ? -14.241 36.317 -23.991 1.00 28.70 458 ASP A C 1
ATOM 3587 O O . ASP A 1 458 ? -13.796 36.376 -22.848 1.00 28.70 458 ASP A O 1
ATOM 3591 N N . TRP A 1 459 ? -14.486 35.157 -24.602 1.00 28.64 459 TRP A N 1
ATOM 3592 C CA . TRP A 1 459 ? -14.093 33.839 -24.095 1.00 28.64 459 TRP A CA 1
ATOM 3593 C C . TRP A 1 459 ? -13.172 33.165 -25.117 1.00 28.64 459 TRP A C 1
ATOM 3595 O O . TRP A 1 459 ? -13.558 32.257 -25.845 1.00 28.64 459 TRP A O 1
ATOM 3605 N N . ARG A 1 460 ? -11.925 33.626 -25.209 1.00 30.94 460 ARG A N 1
ATOM 3606 C CA . ARG A 1 460 ? -10.842 32.890 -25.875 1.00 30.94 460 ARG A CA 1
ATOM 3607 C C . ARG A 1 460 ? -9.527 33.172 -25.171 1.00 30.94 460 ARG A C 1
ATOM 3609 O O . ARG A 1 460 ? -8.861 34.134 -25.523 1.00 30.94 460 ARG A O 1
ATOM 3616 N N . GLN A 1 461 ? -9.181 32.317 -24.215 1.00 31.28 461 GLN A N 1
ATOM 3617 C CA . GLN A 1 461 ? -7.820 31.919 -23.834 1.00 31.28 461 GLN A CA 1
ATOM 3618 C C . GLN A 1 461 ? -7.948 31.041 -22.586 1.00 31.28 461 GLN A C 1
ATOM 3620 O O . GLN A 1 461 ? -8.454 31.513 -21.578 1.00 31.28 461 GLN A O 1
ATOM 3625 N N . ASP A 1 462 ? -7.641 29.748 -22.741 1.00 27.83 462 ASP A N 1
ATOM 3626 C CA . ASP A 1 462 ? -7.051 28.842 -21.734 1.00 27.83 462 ASP A CA 1
ATOM 3627 C C . ASP A 1 462 ? -7.326 27.382 -22.116 1.00 27.83 462 ASP A C 1
ATOM 3629 O O . ASP A 1 462 ? -8.249 26.735 -21.632 1.00 27.83 462 ASP A O 1
ATOM 3633 N N . LEU A 1 463 ? -6.503 26.869 -23.034 1.00 28.52 463 LEU A N 1
ATOM 3634 C CA . LEU A 1 463 ? -6.285 25.439 -23.263 1.00 28.52 463 LEU A CA 1
ATOM 3635 C C . LEU A 1 463 ? -4.840 25.252 -23.751 1.00 28.52 463 LEU A C 1
ATOM 3637 O O . LEU A 1 463 ? -4.592 24.967 -24.916 1.00 28.52 463 LEU A O 1
ATOM 3641 N N . HIS A 1 464 ? -3.874 25.440 -22.853 1.00 31.67 464 HIS A N 1
ATOM 3642 C CA . HIS A 1 464 ? -2.516 24.921 -23.017 1.00 31.67 464 HIS A CA 1
ATOM 3643 C C . HIS A 1 464 ? -1.948 24.556 -21.648 1.00 31.67 464 HIS A C 1
ATOM 3645 O O . HIS A 1 464 ? -1.407 25.411 -20.964 1.00 31.67 464 HIS A O 1
ATOM 3651 N N . ALA A 1 465 ? -2.106 23.290 -21.259 1.00 31.31 465 ALA A N 1
ATOM 3652 C CA . ALA A 1 465 ? -1.182 22.538 -20.404 1.00 31.31 465 ALA A CA 1
ATOM 3653 C C . ALA A 1 465 ? -1.829 21.190 -20.072 1.00 31.31 465 ALA A C 1
ATOM 3655 O O . ALA A 1 465 ? -2.656 21.098 -19.174 1.00 31.31 465 ALA A O 1
ATOM 3656 N N . THR A 1 466 ? -1.507 20.145 -20.831 1.00 28.73 466 THR A N 1
ATOM 3657 C CA . THR A 1 466 ? -1.550 18.744 -20.368 1.00 28.73 466 THR A CA 1
ATOM 3658 C C . THR A 1 466 ? -0.954 17.859 -21.457 1.00 28.73 466 THR A C 1
ATOM 3660 O O . THR A 1 466 ? -1.667 17.283 -22.268 1.00 28.73 466 THR A O 1
ATOM 3663 N N . HIS A 1 467 ? 0.375 17.768 -21.491 1.00 26.52 467 HIS A N 1
ATOM 3664 C CA . HIS A 1 467 ? 1.072 16.557 -21.924 1.00 26.52 467 HIS A CA 1
ATOM 3665 C C . HIS A 1 467 ? 2.552 16.660 -21.543 1.00 26.52 467 HIS A C 1
ATOM 3667 O O . HIS A 1 467 ? 3.280 17.453 -22.126 1.00 26.52 467 HIS A O 1
ATOM 3673 N N . ASN A 1 468 ? 2.988 15.865 -20.562 1.00 26.47 468 ASN A N 1
ATOM 3674 C CA . ASN A 1 468 ? 4.021 14.852 -20.784 1.00 26.47 468 ASN A CA 1
ATOM 3675 C C . ASN A 1 468 ? 4.303 14.060 -19.505 1.00 26.47 468 ASN A C 1
ATOM 3677 O O . ASN A 1 468 ? 4.961 14.521 -18.582 1.00 26.47 468 ASN A O 1
ATOM 3681 N N . LEU A 1 469 ? 3.857 12.805 -19.504 1.00 27.09 469 LEU A N 1
ATOM 3682 C CA . LEU A 1 469 ? 4.588 11.745 -18.834 1.00 27.09 469 LEU A CA 1
ATOM 3683 C C . LEU A 1 469 ? 4.590 10.532 -19.765 1.00 27.09 469 LEU A C 1
ATOM 3685 O O . LEU A 1 469 ? 3.518 10.055 -20.146 1.00 27.09 469 LEU A O 1
ATOM 3689 N N . ARG A 1 470 ? 5.803 10.015 -20.010 1.00 27.06 470 ARG A N 1
ATOM 3690 C CA . ARG A 1 470 ? 6.150 8.596 -20.207 1.00 27.06 470 ARG A CA 1
ATOM 3691 C C . ARG A 1 470 ? 6.639 8.175 -21.602 1.00 27.06 470 ARG A C 1
ATOM 3693 O O . ARG A 1 470 ? 5.874 7.620 -22.379 1.00 27.06 470 ARG A O 1
ATOM 3700 N N . GLN A 1 471 ? 7.960 8.234 -21.779 1.00 32.09 471 GLN A N 1
ATOM 3701 C CA . GLN A 1 471 ? 8.821 7.078 -22.103 1.00 32.09 471 GLN A CA 1
ATOM 3702 C C . GLN A 1 471 ? 10.105 7.221 -21.234 1.00 32.09 471 GLN A C 1
ATOM 3704 O O . GLN A 1 471 ? 10.368 8.311 -20.745 1.00 32.09 471 GLN A O 1
ATOM 3709 N N . GLN A 1 472 ? 10.896 6.210 -20.860 1.00 31.06 472 GLN A N 1
ATOM 3710 C CA . GLN A 1 472 ? 11.347 5.048 -21.619 1.00 31.06 472 GLN A CA 1
ATOM 3711 C C . GLN A 1 472 ? 11.696 3.852 -20.709 1.00 31.06 472 GLN A C 1
ATOM 3713 O O . GLN A 1 472 ? 12.191 4.000 -19.592 1.00 31.06 472 GLN A O 1
ATOM 3718 N N . ILE A 1 473 ? 11.495 2.652 -21.257 1.00 29.16 473 ILE A N 1
ATOM 3719 C CA . ILE A 1 473 ? 12.303 1.458 -20.984 1.00 29.16 473 ILE A CA 1
ATOM 3720 C C . ILE A 1 473 ? 13.077 1.190 -22.279 1.00 29.16 473 ILE A C 1
ATOM 3722 O O . ILE A 1 473 ? 12.490 1.241 -23.359 1.00 29.16 473 ILE A O 1
ATOM 3726 N N . SER A 1 474 ? 14.368 0.871 -22.177 1.00 34.00 474 SER A N 1
ATOM 3727 C CA . SER A 1 474 ? 15.121 0.229 -23.257 1.00 34.00 474 SER A CA 1
ATOM 3728 C C . SER A 1 474 ? 16.112 -0.815 -22.726 1.00 34.00 474 SER A C 1
ATOM 3730 O O . SER A 1 474 ? 16.421 -0.809 -21.533 1.00 34.00 474 SER A O 1
ATOM 3732 N N . PRO A 1 475 ? 16.524 -1.771 -23.584 1.00 34.91 475 PRO A N 1
ATOM 3733 C CA . PRO A 1 475 ? 16.777 -3.151 -23.191 1.00 34.91 475 PRO A CA 1
ATOM 3734 C C . PRO A 1 475 ? 18.262 -3.529 -23.201 1.00 34.91 475 PRO A C 1
ATOM 3736 O O . PRO A 1 475 ? 19.053 -3.016 -23.988 1.00 34.91 475 PRO A O 1
ATOM 3739 N N . GLY A 1 476 ? 18.619 -4.533 -22.402 1.00 26.64 476 GLY A N 1
ATOM 3740 C CA . GLY A 1 476 ? 19.888 -5.233 -22.547 1.00 26.64 476 GLY A CA 1
ATOM 3741 C C . GLY A 1 476 ? 20.047 -6.359 -21.535 1.00 26.64 476 GLY A C 1
ATOM 3742 O O . GLY A 1 476 ? 20.271 -6.090 -20.364 1.00 26.64 476 GLY A O 1
ATOM 3743 N N . GLN A 1 477 ? 19.942 -7.609 -21.992 1.00 30.31 477 GLN A N 1
ATOM 3744 C CA . GLN A 1 477 ? 21.037 -8.592 -21.957 1.00 30.31 477 GLN A CA 1
ATOM 3745 C C . GLN A 1 477 ? 20.530 -9.967 -22.423 1.00 30.31 477 GLN A C 1
ATOM 3747 O O . GLN A 1 477 ? 19.657 -10.583 -21.816 1.00 30.31 477 GLN A O 1
ATOM 3752 N N . HIS A 1 478 ? 21.096 -10.424 -23.543 1.00 26.44 478 HIS A N 1
ATOM 3753 C CA . HIS A 1 478 ? 20.986 -11.790 -24.040 1.00 26.44 478 HIS A CA 1
ATOM 3754 C C . HIS A 1 478 ? 21.750 -12.733 -23.104 1.00 26.44 478 HIS A C 1
ATOM 3756 O O . HIS A 1 478 ? 22.934 -12.521 -22.852 1.00 26.44 478 HIS A O 1
ATOM 3762 N N . ALA A 1 479 ? 21.079 -13.782 -22.629 1.00 28.95 479 ALA A N 1
ATOM 3763 C CA . ALA A 1 479 ? 21.718 -14.943 -22.029 1.00 28.95 479 ALA A CA 1
ATOM 3764 C C . ALA A 1 479 ? 21.810 -16.059 -23.078 1.00 28.95 479 ALA A C 1
ATOM 3766 O O . ALA A 1 479 ? 20.809 -16.434 -23.693 1.00 28.95 479 ALA A O 1
ATOM 3767 N N . ASP A 1 480 ? 23.027 -16.564 -23.265 1.00 27.94 480 ASP A N 1
ATOM 3768 C CA . ASP A 1 480 ? 23.345 -17.765 -24.028 1.00 27.94 480 ASP A CA 1
ATOM 3769 C C . ASP A 1 480 ? 22.589 -18.983 -23.484 1.00 27.94 480 ASP A C 1
ATOM 3771 O O . ASP A 1 480 ? 22.727 -19.350 -22.316 1.00 27.94 480 ASP A O 1
ATOM 3775 N N . LEU A 1 481 ? 21.856 -19.671 -24.359 1.00 25.70 481 LEU A N 1
ATOM 3776 C CA . LEU A 1 481 ? 21.428 -21.049 -24.142 1.00 25.70 481 LEU A CA 1
ATOM 3777 C C . LEU A 1 481 ? 21.778 -21.876 -25.377 1.00 25.70 481 LEU A C 1
ATOM 3779 O O . LEU A 1 481 ? 21.118 -21.826 -26.414 1.00 25.70 481 LEU A O 1
ATOM 3783 N N . GLN A 1 482 ? 22.852 -22.652 -25.229 1.00 26.58 482 GLN A N 1
ATOM 3784 C CA . GLN A 1 482 ? 23.178 -23.775 -26.093 1.00 26.58 482 GLN A CA 1
ATOM 3785 C C . GLN A 1 482 ? 22.049 -24.808 -26.034 1.00 26.58 482 GLN A C 1
ATOM 3787 O O . GLN A 1 482 ? 21.739 -25.337 -24.968 1.00 26.58 482 GLN A O 1
ATOM 3792 N N . VAL A 1 483 ? 21.494 -25.157 -27.193 1.00 24.91 483 VAL A N 1
ATOM 3793 C CA . VAL A 1 483 ? 20.752 -26.406 -27.375 1.00 24.91 483 VAL A CA 1
ATOM 3794 C C . VAL A 1 483 ? 21.433 -27.195 -28.481 1.00 24.91 483 VAL A C 1
ATOM 3796 O O . VAL A 1 483 ? 21.486 -26.796 -29.642 1.00 24.91 483 VAL A O 1
ATOM 3799 N N . THR A 1 484 ? 21.995 -28.323 -28.070 1.00 26.53 484 THR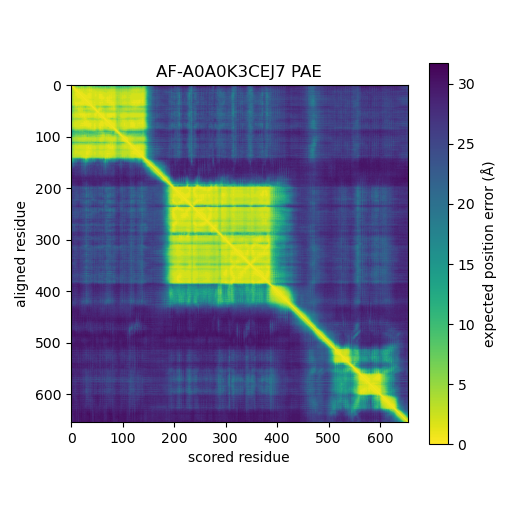 A N 1
ATOM 3800 C CA . THR A 1 484 ? 22.556 -29.372 -28.906 1.00 26.53 484 THR A CA 1
ATOM 3801 C C . THR A 1 484 ? 21.429 -30.113 -29.624 1.00 26.53 484 THR A C 1
ATOM 3803 O O . THR A 1 484 ? 20.557 -30.705 -28.995 1.00 26.53 484 THR A O 1
ATOM 3806 N N . ALA A 1 485 ? 21.472 -30.143 -30.954 1.00 25.22 485 ALA A N 1
ATOM 3807 C CA . ALA A 1 485 ? 20.708 -31.099 -31.746 1.00 25.22 485 ALA A CA 1
ATOM 3808 C C . ALA A 1 485 ? 21.660 -31.799 -32.717 1.00 25.22 485 ALA A C 1
ATOM 3810 O O . ALA A 1 485 ? 22.128 -31.232 -33.701 1.00 25.22 485 ALA A O 1
ATOM 3811 N N . SER A 1 486 ? 21.978 -33.048 -32.375 1.00 25.78 486 SER A N 1
ATOM 3812 C CA . SER A 1 486 ? 22.658 -34.004 -33.242 1.00 25.78 486 SER A CA 1
ATOM 3813 C C . SER A 1 486 ? 21.740 -34.393 -34.396 1.00 25.78 486 SER A C 1
ATOM 3815 O O . SER A 1 486 ? 20.602 -34.801 -34.171 1.00 25.78 486 SER A O 1
ATOM 3817 N N . THR A 1 487 ? 22.238 -34.366 -35.629 1.00 27.12 487 THR A N 1
ATOM 3818 C CA . THR A 1 487 ? 21.669 -35.186 -36.703 1.00 27.12 487 THR A CA 1
ATOM 3819 C C . THR A 1 487 ? 22.786 -35.654 -37.625 1.00 27.12 487 THR A C 1
ATOM 3821 O O . THR A 1 487 ? 23.678 -34.899 -38.000 1.00 27.12 487 THR A O 1
ATOM 3824 N N . ALA A 1 488 ? 22.765 -36.958 -37.869 1.00 27.67 488 ALA A N 1
ATOM 3825 C CA . ALA A 1 488 ? 23.834 -37.759 -38.425 1.00 27.67 488 ALA A CA 1
ATOM 3826 C C . ALA A 1 488 ? 24.091 -37.512 -39.921 1.00 27.67 488 ALA A C 1
ATOM 3828 O O . ALA A 1 488 ? 23.177 -37.266 -40.705 1.00 27.67 488 ALA A O 1
ATOM 3829 N N . LEU A 1 489 ? 25.362 -37.679 -40.291 1.00 29.98 489 LEU A N 1
ATOM 3830 C CA . LEU A 1 489 ? 25.845 -37.956 -41.645 1.00 29.98 489 LEU A CA 1
ATOM 3831 C C . LEU A 1 489 ? 25.228 -39.259 -42.198 1.00 29.98 489 LEU A C 1
ATOM 3833 O O . LEU A 1 489 ? 24.866 -40.154 -41.428 1.00 29.98 489 LEU A O 1
ATOM 3837 N N . PRO A 1 490 ? 25.241 -39.433 -43.530 1.00 37.09 490 PRO A N 1
ATOM 3838 C CA . PRO A 1 490 ? 26.311 -40.276 -44.048 1.00 37.09 490 PRO A CA 1
ATOM 3839 C C . PRO A 1 490 ? 27.085 -39.661 -45.215 1.00 37.09 490 PRO A C 1
ATOM 3841 O O . PRO A 1 490 ? 26.573 -38.954 -46.079 1.00 37.09 490 PRO A O 1
ATOM 3844 N N . SER A 1 491 ? 28.362 -40.015 -45.195 1.00 29.36 491 SER A N 1
ATOM 3845 C CA . SER A 1 491 ? 29.392 -39.854 -46.208 1.00 29.36 491 SER A CA 1
ATOM 3846 C C . SER A 1 491 ? 29.024 -40.449 -47.568 1.00 29.36 491 SER A C 1
ATOM 3848 O O . SER A 1 491 ? 28.545 -41.579 -47.631 1.00 29.36 491 SER A O 1
ATOM 3850 N N . ASN A 1 492 ? 29.425 -39.771 -48.644 1.00 29.38 492 ASN A N 1
ATOM 3851 C CA . ASN A 1 492 ? 30.168 -40.402 -49.737 1.00 29.38 492 ASN A CA 1
ATOM 3852 C C . ASN A 1 492 ? 30.950 -39.343 -50.518 1.00 29.38 492 ASN A C 1
ATOM 3854 O O . ASN A 1 492 ? 30.421 -38.293 -50.871 1.00 29.38 492 ASN A O 1
ATOM 3858 N N . GLY A 1 493 ? 32.237 -39.621 -50.718 1.00 29.41 493 GLY A N 1
ATOM 3859 C CA . GLY A 1 493 ? 33.183 -38.727 -51.367 1.00 29.41 493 GLY A CA 1
ATOM 3860 C C . GLY A 1 493 ? 33.248 -38.889 -52.881 1.00 29.41 493 GLY A C 1
ATOM 3861 O O . GLY A 1 493 ? 32.828 -39.901 -53.430 1.00 29.41 493 GLY A O 1
ATOM 3862 N N . ALA A 1 494 ? 33.856 -37.898 -53.524 1.00 29.97 494 ALA A N 1
ATOM 3863 C CA . ALA A 1 494 ? 34.745 -38.065 -54.669 1.00 29.97 494 ALA A CA 1
ATOM 3864 C C . ALA A 1 494 ? 35.475 -36.736 -54.898 1.00 29.97 494 ALA A C 1
ATOM 3866 O O . ALA A 1 494 ? 34.851 -35.689 -55.048 1.00 29.97 494 ALA A O 1
ATOM 3867 N N . ALA A 1 495 ? 36.802 -36.799 -54.883 1.00 32.28 495 ALA A N 1
ATOM 3868 C CA . ALA A 1 495 ? 37.696 -35.720 -55.262 1.00 32.28 495 ALA A CA 1
ATOM 3869 C C . ALA A 1 495 ? 37.730 -35.576 -56.788 1.00 32.28 495 ALA A C 1
ATOM 3871 O O . ALA A 1 495 ? 37.892 -36.589 -57.464 1.00 32.28 495 ALA A O 1
ATOM 3872 N N . VAL A 1 496 ? 37.655 -34.345 -57.307 1.00 34.78 496 VAL A N 1
ATOM 3873 C CA . VAL A 1 496 ? 38.233 -33.957 -58.606 1.00 34.78 496 VAL A CA 1
ATOM 3874 C C . VAL A 1 496 ? 38.648 -32.482 -58.538 1.00 34.78 496 VAL A C 1
ATOM 3876 O O . VAL A 1 496 ? 37.848 -31.621 -58.177 1.00 34.78 496 VAL A O 1
ATOM 3879 N N . ASP A 1 497 ? 39.911 -32.233 -58.881 1.00 32.97 497 ASP A N 1
ATOM 3880 C CA . ASP A 1 497 ? 40.552 -30.931 -59.063 1.00 32.97 497 ASP A CA 1
ATOM 3881 C C . ASP A 1 497 ? 39.904 -30.087 -60.174 1.00 32.97 497 ASP A C 1
ATOM 3883 O O . ASP A 1 497 ? 39.495 -30.604 -61.214 1.00 32.97 497 ASP A O 1
ATOM 3887 N N . GLY A 1 498 ? 39.902 -28.762 -60.006 1.00 30.33 498 GLY A N 1
ATOM 3888 C CA . GLY A 1 498 ? 39.507 -27.832 -61.063 1.00 30.33 498 GLY A CA 1
ATOM 3889 C C . GLY A 1 498 ? 39.684 -26.368 -60.671 1.00 30.33 498 GLY A C 1
ATOM 3890 O O . GLY A 1 498 ? 38.843 -25.778 -60.005 1.00 30.33 498 GLY A O 1
ATOM 3891 N N . SER A 1 499 ? 40.792 -25.783 -61.108 1.00 31.62 499 SER A N 1
ATOM 3892 C CA . SER A 1 499 ? 41.128 -24.362 -61.053 1.00 31.62 499 SER A CA 1
ATOM 3893 C C . SER A 1 499 ? 40.213 -23.497 -61.938 1.00 31.62 499 SER A C 1
ATOM 3895 O O . SER A 1 499 ? 40.078 -23.790 -63.120 1.00 31.62 499 SER A O 1
ATOM 3897 N N . SER A 1 500 ? 39.649 -22.401 -61.405 1.00 28.95 500 SER A N 1
ATOM 3898 C CA . SER A 1 500 ? 39.725 -21.022 -61.960 1.00 28.95 500 SER A CA 1
ATOM 3899 C C . SER A 1 500 ? 38.814 -20.033 -61.193 1.00 28.95 500 SER A C 1
ATOM 3901 O O . SER A 1 500 ? 37.814 -20.462 -60.619 1.00 28.95 500 SER A O 1
ATOM 3903 N N . PRO A 1 501 ? 39.115 -18.716 -61.184 1.00 42.66 501 PRO A N 1
ATOM 3904 C CA . PRO A 1 501 ? 38.479 -17.718 -60.326 1.00 42.66 501 PRO A CA 1
ATOM 3905 C C . PRO A 1 501 ? 37.384 -16.921 -61.056 1.00 42.66 501 PRO A C 1
ATOM 3907 O O . PRO A 1 501 ? 37.608 -16.481 -62.176 1.00 42.66 501 PRO A O 1
ATOM 3910 N N . HIS A 1 502 ? 36.248 -16.632 -60.410 1.00 31.19 502 HIS A N 1
ATOM 3911 C CA . HIS A 1 502 ? 35.389 -15.508 -60.808 1.00 31.19 502 HIS A CA 1
ATOM 3912 C C . HIS A 1 502 ? 34.561 -14.951 -59.637 1.00 31.19 502 HIS A C 1
ATOM 3914 O O . HIS A 1 502 ? 33.676 -15.605 -59.099 1.00 31.19 502 HIS A O 1
ATOM 3920 N N . ALA A 1 503 ? 34.928 -13.719 -59.271 1.00 30.30 503 ALA A N 1
ATOM 3921 C CA . ALA A 1 503 ? 34.111 -12.586 -58.837 1.00 30.30 503 ALA A CA 1
ATOM 3922 C C . ALA A 1 503 ? 32.749 -12.855 -58.163 1.00 30.30 503 ALA A C 1
ATOM 3924 O O . ALA A 1 503 ? 31.761 -13.195 -58.809 1.00 30.30 503 ALA A O 1
ATOM 3925 N N . ALA A 1 504 ? 32.678 -12.519 -56.874 1.00 31.19 504 ALA A N 1
ATOM 3926 C CA . ALA A 1 504 ? 31.428 -12.246 -56.181 1.00 31.19 504 ALA A CA 1
ATOM 3927 C C . ALA A 1 504 ? 30.805 -10.939 -56.707 1.00 31.19 504 ALA A C 1
ATOM 3929 O O . ALA A 1 504 ? 31.327 -9.845 -56.494 1.00 31.19 504 ALA A O 1
ATOM 3930 N N . THR A 1 505 ? 29.669 -11.052 -57.390 1.00 32.06 505 THR A N 1
ATOM 3931 C CA . THR A 1 505 ? 28.743 -9.949 -57.662 1.00 32.06 505 THR A CA 1
ATOM 3932 C C . THR A 1 505 ? 28.114 -9.482 -56.347 1.00 32.06 505 THR A C 1
ATOM 3934 O O . THR A 1 505 ? 27.198 -10.115 -55.824 1.00 32.06 505 THR A O 1
ATOM 3937 N N . HIS A 1 506 ? 28.598 -8.359 -55.812 1.00 30.73 506 HIS A N 1
ATOM 3938 C CA . HIS A 1 506 ? 27.859 -7.565 -54.834 1.00 30.73 506 HIS A CA 1
ATOM 3939 C C . HIS A 1 506 ? 26.555 -7.088 -55.486 1.00 30.73 506 HIS A C 1
ATOM 3941 O O . HIS A 1 506 ? 26.580 -6.326 -56.452 1.00 30.73 506 HIS A O 1
ATOM 3947 N N . SER A 1 507 ? 25.413 -7.537 -54.964 1.00 28.31 507 SER A N 1
ATOM 3948 C CA . SER A 1 507 ? 24.120 -6.937 -55.294 1.00 28.31 507 SER A CA 1
ATOM 3949 C C . SER A 1 507 ? 24.115 -5.499 -54.776 1.00 28.31 507 SER A C 1
ATOM 3951 O O . SER A 1 507 ? 24.122 -5.274 -53.567 1.00 28.31 507 SER A O 1
ATOM 3953 N N . GLN A 1 508 ? 24.146 -4.533 -55.695 1.00 28.77 508 GLN A N 1
ATOM 3954 C CA . GLN A 1 508 ? 23.867 -3.132 -55.402 1.00 28.77 508 GLN A CA 1
ATOM 3955 C C . GLN A 1 508 ? 22.414 -3.029 -54.930 1.00 28.77 508 GLN A C 1
ATOM 3957 O O . GLN A 1 508 ? 21.478 -3.149 -55.719 1.00 28.77 508 GLN A O 1
ATOM 3962 N N . LEU A 1 509 ? 22.223 -2.840 -53.627 1.00 28.89 509 LEU A N 1
ATOM 3963 C CA . LEU A 1 509 ? 20.955 -2.368 -53.090 1.00 28.89 509 LEU A CA 1
ATOM 3964 C C . LEU A 1 509 ? 20.799 -0.907 -53.526 1.00 28.89 509 LEU A C 1
ATOM 3966 O O . LEU A 1 509 ? 21.606 -0.053 -53.163 1.00 28.89 509 LEU A O 1
ATOM 3970 N N . HIS A 1 510 ? 19.786 -0.640 -54.347 1.00 32.75 510 HIS A N 1
ATOM 3971 C CA . HIS A 1 510 ? 19.362 0.716 -54.673 1.00 32.75 510 HIS A CA 1
ATOM 3972 C C . HIS A 1 510 ? 18.878 1.404 -53.389 1.00 32.75 510 HIS A C 1
ATOM 3974 O O . HIS A 1 510 ? 17.887 0.981 -52.797 1.00 32.75 510 HIS A O 1
ATOM 3980 N N . TYR A 1 511 ? 19.581 2.451 -52.963 1.00 37.28 511 TYR A N 1
ATOM 3981 C CA . TYR A 1 511 ? 19.112 3.364 -51.922 1.00 37.28 511 TYR A CA 1
ATOM 3982 C C . TYR A 1 511 ? 17.934 4.180 -52.476 1.00 37.28 511 TYR A C 1
ATOM 3984 O O . TYR A 1 511 ? 18.038 4.714 -53.583 1.00 37.28 511 TYR A O 1
ATOM 3992 N N . SER A 1 512 ? 16.818 4.261 -51.742 1.00 46.88 512 SER A N 1
ATOM 3993 C CA . SER A 1 512 ? 15.748 5.217 -52.052 1.00 46.88 512 SER A CA 1
ATOM 3994 C C . SER A 1 512 ? 16.289 6.630 -51.873 1.00 46.88 512 SER A C 1
ATOM 3996 O O . SER A 1 512 ? 17.019 6.909 -50.920 1.00 46.88 512 SER A O 1
ATOM 3998 N N . SER A 1 513 ? 15.991 7.518 -52.821 1.00 66.94 513 SER A N 1
ATOM 3999 C CA . SER A 1 513 ? 16.350 8.921 -52.649 1.00 66.94 513 SER A CA 1
ATOM 4000 C C . SER A 1 513 ? 15.430 9.538 -51.593 1.00 66.94 513 SER A C 1
ATOM 4002 O O . SER A 1 513 ? 14.266 9.155 -51.490 1.00 66.94 513 SER A O 1
ATOM 4004 N N . LEU A 1 514 ? 15.917 10.527 -50.838 1.00 62.91 514 LEU A N 1
ATOM 4005 C CA . LEU A 1 514 ? 15.109 11.285 -49.867 1.00 62.91 514 LEU A CA 1
ATOM 4006 C C . LEU A 1 514 ? 13.793 11.806 -50.486 1.00 62.91 514 LEU A C 1
ATOM 4008 O O . LEU A 1 514 ? 12.763 11.863 -49.823 1.00 62.91 514 LEU A O 1
ATOM 4012 N N . SER A 1 515 ? 13.817 12.112 -51.786 1.00 69.38 515 SER A N 1
ATOM 4013 C CA . SER A 1 515 ? 12.654 12.513 -52.584 1.00 69.38 515 SER A CA 1
ATOM 4014 C C . SER A 1 515 ? 11.575 11.424 -52.664 1.00 69.38 515 SER A C 1
ATOM 4016 O O . SER A 1 515 ? 10.382 11.726 -52.610 1.00 69.38 515 SER A O 1
ATOM 4018 N N . ASP A 1 516 ? 11.967 10.153 -52.769 1.00 70.56 516 ASP A N 1
ATOM 4019 C CA . ASP A 1 516 ? 11.030 9.025 -52.830 1.00 70.56 516 ASP A CA 1
ATOM 4020 C C . ASP A 1 516 ? 10.367 8.777 -51.471 1.00 70.56 516 ASP A C 1
ATOM 4022 O O . ASP A 1 516 ? 9.177 8.460 -51.403 1.00 70.56 516 ASP A O 1
ATOM 4026 N N . ASP A 1 517 ? 11.115 8.964 -50.384 1.00 67.88 517 ASP A N 1
ATOM 4027 C CA . ASP A 1 517 ? 10.610 8.786 -49.023 1.00 67.88 517 ASP A CA 1
ATOM 4028 C C . ASP A 1 517 ? 9.718 9.960 -48.584 1.00 67.88 517 ASP A C 1
ATOM 4030 O O . ASP A 1 517 ? 8.662 9.734 -47.988 1.00 67.88 517 ASP A O 1
ATOM 4034 N N . LEU A 1 518 ? 10.038 11.194 -48.991 1.00 69.94 518 LEU A N 1
ATOM 4035 C CA . LEU A 1 518 ? 9.138 12.342 -48.825 1.00 69.94 518 LEU A CA 1
ATOM 4036 C C . LEU A 1 518 ? 7.851 12.167 -49.637 1.00 69.94 518 LEU A C 1
ATOM 4038 O O . LEU A 1 518 ? 6.768 12.362 -49.096 1.00 69.94 518 LEU A O 1
ATOM 4042 N N . SER A 1 519 ? 7.936 11.685 -50.882 1.00 70.19 519 SER A N 1
ATOM 4043 C CA . SER A 1 519 ? 6.751 11.398 -51.709 1.00 70.19 519 SER A CA 1
ATOM 4044 C C . SER A 1 519 ? 5.829 10.352 -51.067 1.00 70.19 519 SER A C 1
ATOM 4046 O O . SER A 1 519 ? 4.602 10.442 -51.164 1.00 70.19 519 SER A O 1
ATOM 4048 N N . ARG A 1 520 ? 6.402 9.364 -50.367 1.00 61.81 520 ARG A N 1
ATOM 4049 C CA . ARG A 1 520 ? 5.640 8.369 -49.599 1.00 61.81 520 ARG A CA 1
ATOM 4050 C C . ARG A 1 520 ? 4.991 8.975 -48.360 1.00 61.81 520 ARG A C 1
ATOM 4052 O O . ARG A 1 520 ? 3.831 8.670 -48.105 1.00 61.81 520 ARG A O 1
ATOM 4059 N N . LEU A 1 521 ? 5.677 9.851 -47.630 1.00 55.94 521 LEU A N 1
ATOM 4060 C CA . LEU A 1 521 ? 5.084 10.566 -46.494 1.00 55.94 521 LEU A CA 1
ATOM 4061 C C . LEU A 1 521 ? 3.957 11.505 -46.928 1.00 55.94 521 LEU A C 1
ATOM 4063 O O . LEU A 1 521 ? 2.910 11.536 -46.287 1.00 55.94 521 LEU A O 1
ATOM 4067 N N . SER A 1 522 ? 4.113 12.197 -48.059 1.00 67.94 522 SER A N 1
ATOM 4068 C CA . SER A 1 522 ? 3.050 13.026 -48.637 1.00 67.94 522 SER A CA 1
ATOM 4069 C C . SER A 1 522 ? 1.817 12.200 -49.023 1.00 67.94 522 SER A C 1
ATOM 4071 O O . SER A 1 522 ? 0.695 12.695 -48.950 1.00 67.94 522 SER A O 1
ATOM 4073 N N . SER A 1 523 ? 1.995 10.922 -49.380 1.00 62.41 523 SER A N 1
ATOM 4074 C CA . SER A 1 523 ? 0.880 10.010 -49.676 1.00 62.41 523 SER A CA 1
ATOM 4075 C C . SER A 1 523 ? 0.076 9.572 -48.442 1.00 62.41 523 SER A C 1
ATOM 4077 O O . SER A 1 523 ? -1.004 9.008 -48.596 1.00 62.41 523 SER A O 1
ATOM 4079 N N . LEU A 1 524 ? 0.564 9.859 -47.228 1.00 53.81 524 LEU A N 1
ATOM 4080 C CA . LEU A 1 524 ? -0.132 9.582 -45.963 1.00 53.81 524 LEU A CA 1
ATOM 4081 C C . LEU A 1 524 ? -1.128 10.685 -45.565 1.00 53.81 524 LEU A C 1
ATOM 4083 O O . LEU A 1 524 ? -1.677 10.639 -44.466 1.00 53.81 524 LEU A O 1
ATOM 4087 N N . GLU A 1 525 ? -1.348 11.681 -46.432 1.00 64.50 525 GLU A N 1
ATOM 4088 C CA . GLU A 1 525 ? -2.194 12.854 -46.162 1.00 64.50 525 GLU A CA 1
ATOM 4089 C C . GLU A 1 525 ? -1.819 13.590 -44.859 1.00 64.50 525 GLU A C 1
ATOM 4091 O O . GLU A 1 525 ? -2.677 14.165 -44.178 1.00 64.50 525 GLU A O 1
ATOM 4096 N N . LEU A 1 526 ? -0.544 13.553 -44.468 1.00 61.56 526 LEU A N 1
ATOM 4097 C CA . LEU A 1 526 ? -0.057 14.356 -43.351 1.00 61.56 526 LEU A CA 1
ATOM 4098 C C . LEU A 1 526 ? -0.222 15.851 -43.686 1.00 61.56 526 LEU A C 1
ATOM 4100 O O . LEU A 1 526 ? -0.098 16.222 -44.859 1.00 61.56 526 LEU A O 1
ATOM 4104 N N . PRO A 1 527 ? -0.512 16.715 -42.694 1.00 72.00 527 PRO A N 1
ATOM 4105 C CA . PRO A 1 527 ? -0.455 18.160 -42.881 1.00 72.00 527 PRO A CA 1
ATOM 4106 C C . PRO A 1 527 ? 0.874 18.559 -43.527 1.00 72.00 527 PRO A C 1
ATOM 4108 O O . PRO A 1 527 ? 1.929 18.039 -43.163 1.00 72.00 527 PRO A O 1
ATOM 4111 N N . SER A 1 528 ? 0.837 19.486 -44.485 1.00 71.31 528 SER A N 1
ATOM 4112 C CA . SER A 1 528 ? 2.045 19.936 -45.188 1.00 71.31 528 SER A CA 1
ATOM 4113 C C . SER A 1 528 ? 3.111 20.464 -44.225 1.00 71.31 528 SER A C 1
ATOM 4115 O O . SER A 1 528 ? 4.292 20.247 -44.454 1.00 71.31 528 SER A O 1
ATOM 4117 N N . GLU A 1 529 ? 2.693 21.065 -43.108 1.00 67.81 529 GLU A N 1
ATOM 4118 C CA . GLU A 1 529 ? 3.577 21.561 -42.048 1.00 67.81 529 GLU A CA 1
ATOM 4119 C C . GLU A 1 529 ? 4.405 20.447 -41.386 1.00 67.81 529 GLU A C 1
ATOM 4121 O O . GLU A 1 529 ? 5.587 20.651 -41.100 1.00 67.81 529 GLU A O 1
ATOM 4126 N N . ASP A 1 530 ? 3.822 19.259 -41.202 1.00 63.25 530 ASP A N 1
ATOM 4127 C CA . ASP A 1 530 ? 4.501 18.103 -40.608 1.00 63.25 530 ASP A CA 1
ATOM 4128 C C . ASP A 1 530 ? 5.494 17.487 -41.598 1.00 63.25 530 ASP A C 1
ATOM 4130 O O . ASP A 1 530 ? 6.615 17.133 -41.230 1.00 63.25 530 ASP A O 1
ATOM 4134 N N . VAL A 1 531 ? 5.111 17.408 -42.877 1.00 74.38 531 VAL A N 1
ATOM 4135 C CA . VAL A 1 531 ? 5.999 16.938 -43.951 1.00 74.38 531 VAL A CA 1
ATOM 4136 C C . VAL A 1 531 ? 7.188 17.890 -44.114 1.00 74.38 531 VAL A C 1
ATOM 4138 O O . VAL A 1 531 ? 8.324 17.432 -44.198 1.00 74.38 531 VAL A O 1
ATOM 4141 N N . GLU A 1 532 ? 6.953 19.203 -44.067 1.00 73.44 532 GLU A N 1
ATOM 4142 C CA . GLU A 1 532 ? 8.004 20.225 -44.110 1.00 73.44 532 GLU A CA 1
ATOM 4143 C C . GLU A 1 532 ? 8.893 20.224 -42.859 1.00 73.44 532 GLU A C 1
ATOM 4145 O O . GLU A 1 532 ? 10.085 20.521 -42.946 1.00 73.44 532 GLU A O 1
ATOM 4150 N N . ALA A 1 533 ? 8.346 19.918 -41.678 1.00 67.88 533 ALA A N 1
ATOM 4151 C CA . ALA A 1 533 ? 9.132 19.786 -40.453 1.00 67.88 533 ALA A CA 1
ATOM 4152 C C . ALA A 1 533 ? 10.075 18.580 -40.531 1.00 67.88 533 ALA A C 1
ATOM 4154 O O . ALA A 1 533 ? 11.252 18.687 -40.181 1.00 67.88 533 ALA A O 1
ATOM 4155 N N . VAL A 1 534 ? 9.573 17.457 -41.044 1.00 66.06 534 VAL A N 1
ATOM 4156 C CA . VAL A 1 534 ? 10.361 16.252 -41.311 1.00 66.06 534 VAL A CA 1
ATOM 4157 C C . VAL A 1 534 ? 11.428 16.520 -42.376 1.00 66.06 534 VAL A C 1
ATOM 4159 O O . VAL A 1 534 ? 12.591 16.180 -42.167 1.00 66.06 534 VAL A O 1
ATOM 4162 N N . GLU A 1 535 ? 11.080 17.219 -43.459 1.00 79.12 535 GLU A N 1
ATOM 4163 C CA . GLU A 1 535 ? 12.035 17.654 -44.480 1.00 79.12 535 GLU A CA 1
ATOM 4164 C C . GLU A 1 535 ? 13.124 18.562 -43.888 1.00 79.12 535 GLU A C 1
ATOM 4166 O O . GLU A 1 535 ? 14.304 18.290 -44.087 1.00 79.12 535 GLU A O 1
ATOM 4171 N N . ARG A 1 536 ? 12.770 19.567 -43.071 1.00 67.94 536 ARG A N 1
ATOM 4172 C CA . ARG A 1 536 ? 13.734 20.456 -42.389 1.00 67.94 536 ARG A CA 1
ATOM 4173 C C . ARG A 1 536 ? 14.670 19.721 -41.431 1.00 67.94 536 ARG A C 1
ATOM 4175 O O . ARG A 1 536 ? 15.839 20.086 -41.321 1.00 67.94 536 ARG A O 1
ATOM 4182 N N . MET A 1 537 ? 14.181 18.700 -40.730 1.00 61.59 537 MET A N 1
ATOM 4183 C CA . MET A 1 537 ? 15.026 17.863 -39.870 1.00 61.59 537 MET A CA 1
ATOM 4184 C C . MET A 1 537 ? 15.986 16.979 -40.679 1.00 61.59 537 MET A C 1
ATOM 4186 O O . MET A 1 537 ? 17.066 16.639 -40.187 1.00 61.59 537 MET A O 1
ATOM 4190 N N . TRP A 1 538 ? 15.604 16.609 -41.905 1.00 67.88 538 TRP A N 1
ATOM 4191 C CA . TRP A 1 538 ? 16.366 15.720 -42.784 1.00 67.88 538 TRP A CA 1
ATOM 4192 C C . TRP A 1 538 ? 17.255 16.427 -43.804 1.00 67.88 538 TRP A C 1
ATOM 4194 O O . TRP A 1 538 ? 18.203 15.813 -44.298 1.00 67.88 538 TRP A O 1
ATOM 4204 N N . THR A 1 539 ? 17.020 17.705 -44.105 1.00 70.62 539 TH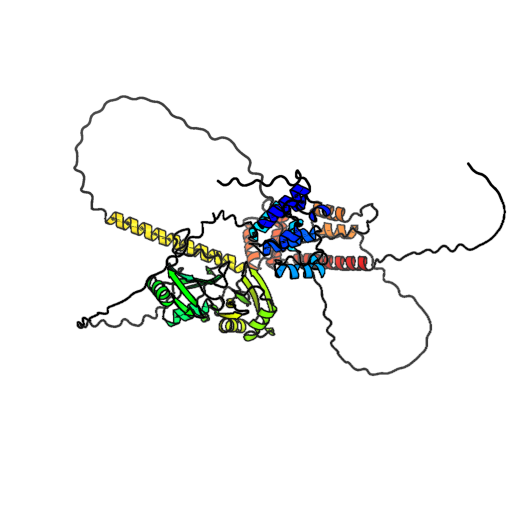R A N 1
ATOM 4205 C CA . THR A 1 539 ? 17.951 18.503 -44.906 1.00 70.62 539 THR A CA 1
ATOM 4206 C C . THR A 1 539 ? 19.292 18.595 -44.181 1.00 70.62 539 THR A C 1
ATOM 4208 O O . THR A 1 539 ? 19.366 19.023 -43.027 1.00 70.62 539 THR A O 1
ATOM 4211 N N . SER A 1 540 ? 20.354 18.142 -44.851 1.00 51.34 540 SER A N 1
ATOM 4212 C CA . SER A 1 540 ? 21.715 18.155 -44.314 1.00 51.34 540 SER A CA 1
ATOM 4213 C C . SER A 1 540 ? 22.109 19.573 -43.894 1.00 51.34 540 SER A C 1
ATOM 4215 O O . SER A 1 540 ? 21.897 20.522 -44.645 1.00 51.34 540 SER A O 1
ATOM 4217 N N . PHE A 1 541 ? 22.688 19.727 -42.701 1.00 52.81 541 PHE A N 1
ATOM 4218 C CA . PHE A 1 541 ? 23.304 20.995 -42.310 1.00 52.81 541 PHE A CA 1
ATOM 4219 C C . PHE A 1 541 ? 24.626 21.155 -43.072 1.00 52.81 541 PHE A C 1
ATOM 4221 O O . PHE A 1 541 ? 25.497 20.292 -42.964 1.00 52.81 541 PHE A O 1
ATOM 4228 N N . ASP A 1 542 ? 24.805 22.273 -43.778 1.00 45.03 542 ASP A N 1
ATOM 4229 C CA . ASP A 1 542 ? 26.060 22.659 -44.446 1.00 45.03 542 ASP A CA 1
ATOM 4230 C C . ASP A 1 542 ? 27.131 23.123 -43.435 1.00 45.03 542 ASP A C 1
ATOM 4232 O O . ASP A 1 542 ? 27.649 24.238 -43.487 1.00 45.03 542 ASP A O 1
ATOM 4236 N N . GLY A 1 543 ? 27.462 22.268 -42.465 1.00 56.22 543 GLY A N 1
ATOM 4237 C CA . GLY A 1 543 ? 28.509 22.509 -41.475 1.00 56.22 543 GLY A CA 1
ATOM 4238 C C . GLY A 1 543 ? 29.322 21.242 -41.198 1.00 56.22 543 GLY A C 1
ATOM 4239 O O . GLY A 1 543 ? 28.780 20.139 -41.284 1.00 56.22 543 GLY A O 1
ATOM 4240 N N . PRO A 1 544 ? 30.625 21.358 -40.871 1.00 46.28 544 PRO A N 1
ATOM 4241 C CA . PRO A 1 544 ? 31.449 20.199 -40.553 1.00 46.28 544 PRO A CA 1
ATOM 4242 C C . PRO A 1 544 ? 30.864 19.476 -39.334 1.00 46.28 544 PRO A C 1
ATOM 4244 O O . PRO A 1 544 ? 30.666 20.086 -38.284 1.00 46.28 544 PRO A O 1
ATOM 4247 N N . ALA A 1 545 ? 30.574 18.182 -39.486 1.00 50.88 545 ALA A N 1
ATOM 4248 C CA . ALA A 1 545 ? 30.028 17.353 -38.419 1.00 50.88 545 ALA A CA 1
ATOM 4249 C C . ALA A 1 545 ? 30.971 17.382 -37.204 1.00 50.88 545 ALA A C 1
ATOM 4251 O O . ALA A 1 545 ? 32.093 16.875 -37.267 1.00 50.88 545 ALA A O 1
ATOM 4252 N N . SER A 1 546 ? 30.540 17.997 -36.099 1.00 51.12 546 SER A N 1
ATOM 4253 C CA . SER A 1 546 ? 31.257 17.867 -34.835 1.00 51.12 546 SER A CA 1
ATOM 4254 C C . SER A 1 546 ? 31.115 16.424 -34.348 1.00 51.12 546 SER A C 1
ATOM 4256 O O . SER A 1 546 ? 30.042 15.827 -34.431 1.00 51.12 546 SER A O 1
ATOM 4258 N N . ALA A 1 547 ? 32.205 15.846 -33.841 1.00 53.38 547 ALA A N 1
ATOM 4259 C CA . ALA A 1 547 ? 32.300 14.439 -33.437 1.00 53.38 547 ALA A CA 1
ATOM 4260 C C . ALA A 1 547 ? 31.389 14.031 -32.252 1.00 53.38 547 ALA A C 1
ATOM 4262 O O . ALA A 1 547 ? 31.534 12.935 -31.723 1.00 53.38 547 ALA A O 1
ATOM 4263 N N . SER A 1 548 ? 30.470 14.898 -31.817 1.00 46.06 548 SER A N 1
ATOM 4264 C CA . SER A 1 548 ? 29.596 14.696 -30.657 1.00 46.06 548 SER A CA 1
ATOM 4265 C C . SER A 1 548 ? 28.109 14.925 -30.946 1.00 46.06 548 SER A C 1
ATOM 4267 O O . SER A 1 548 ? 27.325 15.023 -30.006 1.00 46.06 548 SER A O 1
ATOM 4269 N N . ALA A 1 549 ? 27.700 15.071 -32.208 1.00 45.47 549 ALA A N 1
ATOM 4270 C CA . ALA A 1 549 ? 26.293 15.272 -32.539 1.00 45.47 549 ALA A CA 1
ATOM 4271 C C . ALA A 1 549 ? 25.569 13.923 -32.663 1.00 45.47 549 ALA A C 1
ATOM 4273 O O . ALA A 1 549 ? 25.407 13.402 -33.765 1.00 45.47 549 ALA A O 1
ATOM 4274 N N . ASP A 1 550 ? 25.141 13.363 -31.531 1.00 46.91 550 ASP A N 1
ATOM 4275 C CA . ASP A 1 550 ? 24.164 12.274 -31.531 1.00 46.91 550 ASP A CA 1
ATOM 4276 C C . ASP A 1 550 ? 22.769 12.869 -31.774 1.00 46.91 550 ASP A C 1
ATOM 4278 O O . ASP A 1 550 ? 22.374 13.841 -31.124 1.00 46.91 550 ASP A O 1
ATOM 4282 N N . ARG A 1 551 ? 22.046 12.350 -32.768 1.00 51.34 551 ARG A N 1
ATOM 4283 C CA . ARG A 1 551 ? 20.697 12.815 -33.119 1.00 51.34 551 ARG A CA 1
ATOM 4284 C C . ARG A 1 551 ? 19.733 11.659 -32.912 1.00 51.34 551 ARG A C 1
ATOM 4286 O O . ARG A 1 551 ? 19.726 10.719 -33.702 1.00 51.34 551 ARG A O 1
ATOM 4293 N N . SER A 1 552 ? 18.894 11.749 -31.887 1.00 44.69 552 SER A N 1
ATOM 4294 C CA . SER A 1 552 ? 17.766 10.841 -31.692 1.00 44.69 552 SER A CA 1
ATOM 4295 C C . SER A 1 552 ? 16.459 11.543 -32.068 1.00 44.69 552 SER A C 1
ATOM 4297 O O . SER A 1 552 ? 16.262 12.724 -31.790 1.00 44.69 552 SER A O 1
ATOM 4299 N N . VAL A 1 553 ? 15.567 10.814 -32.737 1.00 44.00 553 VAL A N 1
ATOM 4300 C CA . VAL A 1 553 ? 14.187 11.239 -32.995 1.00 44.00 553 VAL A CA 1
ATOM 4301 C C . VAL A 1 553 ? 13.282 10.207 -32.340 1.00 44.00 553 VAL A C 1
ATOM 4303 O O . VAL A 1 553 ? 13.337 9.027 -32.685 1.00 44.00 553 VAL A O 1
ATOM 4306 N N . GLU A 1 554 ? 12.468 10.642 -31.381 1.00 41.47 554 GLU A N 1
ATOM 4307 C CA . GLU A 1 554 ? 11.482 9.795 -30.713 1.00 41.47 554 GLU A CA 1
ATOM 4308 C C . GLU A 1 554 ? 10.102 10.037 -31.333 1.00 41.47 554 GLU A C 1
ATOM 4310 O O . GLU A 1 554 ? 9.533 11.121 -31.229 1.00 41.47 554 GLU A O 1
ATOM 4315 N N . LEU A 1 555 ? 9.564 9.018 -32.003 1.00 43.72 555 LEU A N 1
ATOM 4316 C CA . LEU A 1 555 ? 8.224 9.051 -32.584 1.00 43.72 555 LEU A CA 1
ATOM 4317 C C . LEU A 1 555 ? 7.264 8.313 -31.649 1.00 43.72 555 LEU A C 1
ATOM 4319 O O . LEU A 1 555 ? 7.389 7.105 -31.452 1.00 43.72 555 LEU A O 1
ATOM 4323 N N . THR A 1 556 ? 6.285 9.027 -31.093 1.00 38.44 556 THR A N 1
ATOM 4324 C CA . THR A 1 556 ? 5.214 8.426 -30.285 1.00 38.44 556 THR A CA 1
ATOM 4325 C C . THR A 1 556 ? 3.916 8.412 -31.088 1.00 38.44 556 THR A C 1
ATOM 4327 O O . THR A 1 556 ? 3.416 9.462 -31.478 1.00 38.44 556 THR A O 1
ATOM 4330 N N . ALA A 1 557 ? 3.347 7.225 -31.313 1.00 45.28 557 ALA A N 1
ATOM 4331 C CA . ALA A 1 557 ? 2.027 7.059 -31.918 1.00 45.28 557 ALA A CA 1
ATOM 4332 C C . ALA A 1 557 ? 1.051 6.477 -30.885 1.00 45.28 557 ALA A C 1
ATOM 4334 O O . ALA A 1 557 ? 1.317 5.432 -30.291 1.00 45.28 557 ALA A O 1
ATOM 4335 N N . ILE A 1 558 ? -0.080 7.152 -30.668 1.00 44.94 558 ILE A N 1
ATOM 4336 C CA . ILE A 1 558 ? -1.142 6.707 -29.757 1.00 44.94 558 ILE A CA 1
ATOM 4337 C C . ILE A 1 558 ? -2.324 6.242 -30.601 1.00 44.94 558 ILE A C 1
ATOM 4339 O O . ILE A 1 558 ? -2.852 6.996 -31.415 1.00 44.94 558 ILE A O 1
ATOM 4343 N N . PHE A 1 559 ? -2.757 5.002 -30.387 1.00 53.97 559 PHE A N 1
ATOM 4344 C CA . PHE A 1 559 ? -3.890 4.423 -31.099 1.00 53.97 559 PHE A CA 1
ATOM 4345 C C . PHE A 1 559 ? -5.108 4.345 -30.181 1.00 53.97 559 PHE A C 1
ATOM 4347 O O . PHE A 1 559 ? -5.040 3.777 -29.091 1.00 53.97 559 PHE A O 1
ATOM 4354 N N . GLY A 1 560 ? -6.235 4.892 -30.634 1.00 69.56 560 GLY A N 1
ATOM 4355 C CA . GLY A 1 560 ? -7.536 4.597 -30.040 1.00 69.56 560 GLY A CA 1
ATOM 4356 C C . GLY A 1 560 ? -8.001 3.196 -30.445 1.00 69.56 560 GLY A C 1
ATOM 4357 O O . GLY A 1 560 ? -7.780 2.775 -31.578 1.00 69.56 560 GLY A O 1
ATOM 4358 N N . PHE A 1 561 ? -8.663 2.480 -29.538 1.00 79.25 561 PHE A N 1
ATOM 4359 C CA . PHE A 1 561 ? -9.329 1.206 -29.821 1.00 79.25 561 PHE A CA 1
ATOM 4360 C C . PHE A 1 561 ? -10.788 1.298 -29.373 1.00 79.25 561 PHE A C 1
ATOM 4362 O O . PHE A 1 561 ? -11.061 1.750 -28.262 1.00 79.25 561 PHE A O 1
ATOM 4369 N N . ALA A 1 562 ? -11.710 0.862 -30.229 1.00 83.19 562 ALA A N 1
ATOM 4370 C CA . ALA A 1 562 ? -13.126 0.724 -29.911 1.00 83.19 562 ALA A CA 1
ATOM 4371 C C . ALA A 1 562 ? -13.522 -0.733 -30.149 1.00 83.19 562 ALA A C 1
ATOM 4373 O O . ALA A 1 562 ? -13.071 -1.341 -31.120 1.00 83.19 562 ALA A O 1
ATOM 4374 N N . THR A 1 563 ? -14.349 -1.313 -29.275 1.00 87.75 563 THR A N 1
ATOM 4375 C CA . THR A 1 563 ? -14.887 -2.648 -29.563 1.00 87.75 563 THR A CA 1
ATOM 4376 C C . THR A 1 563 ? -15.775 -2.588 -30.806 1.00 87.75 563 THR A C 1
ATOM 4378 O O . THR A 1 563 ? -16.254 -1.517 -31.177 1.00 87.75 563 THR A O 1
ATOM 4381 N N . GLN A 1 564 ? -16.004 -3.729 -31.458 1.00 90.19 564 GLN A N 1
ATOM 4382 C CA . GLN A 1 564 ? -16.842 -3.772 -32.655 1.00 90.19 564 GLN A CA 1
ATOM 4383 C C . GLN A 1 564 ? -18.242 -3.192 -32.389 1.00 90.19 564 GLN A C 1
ATOM 4385 O O . GLN A 1 564 ? -18.727 -2.384 -33.180 1.00 90.19 564 GLN A O 1
ATOM 4390 N N . ASP A 1 565 ? -18.845 -3.542 -31.250 1.00 91.00 565 ASP A N 1
ATOM 4391 C CA . ASP A 1 565 ? -20.169 -3.058 -30.848 1.00 91.00 565 ASP A CA 1
ATOM 4392 C C . ASP A 1 565 ? -20.156 -1.551 -30.550 1.00 91.00 565 ASP A C 1
ATOM 4394 O O . ASP A 1 565 ? -21.021 -0.817 -31.031 1.00 91.00 565 ASP A O 1
ATOM 4398 N N . ASP A 1 566 ? -19.134 -1.065 -29.834 1.00 90.81 566 ASP A N 1
ATOM 4399 C CA . ASP A 1 566 ? -18.979 0.367 -29.545 1.00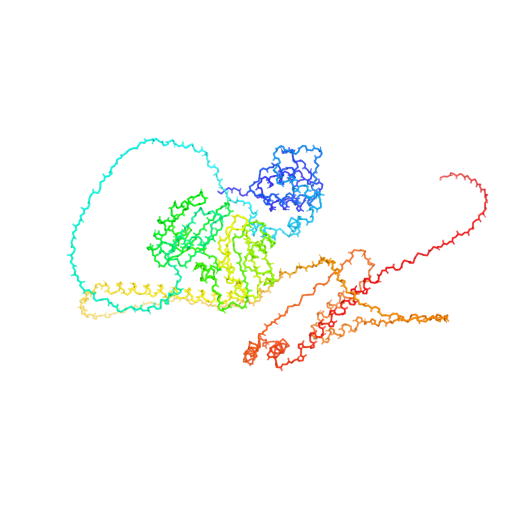 90.81 566 ASP A CA 1
ATOM 4400 C C . ASP A 1 566 ? -18.744 1.177 -30.824 1.00 90.81 566 ASP A C 1
ATOM 4402 O O . ASP A 1 566 ? -19.249 2.289 -30.961 1.00 90.81 566 ASP A O 1
ATOM 4406 N N . ALA A 1 567 ? -18.000 0.627 -31.785 1.00 93.19 567 ALA A N 1
ATOM 4407 C CA . ALA A 1 567 ? -17.727 1.273 -33.061 1.00 93.19 567 ALA A CA 1
ATOM 4408 C C . ALA A 1 567 ? -18.986 1.378 -33.936 1.00 93.19 567 ALA A C 1
ATOM 4410 O O . ALA A 1 567 ? -19.204 2.410 -34.575 1.00 93.19 567 ALA A O 1
ATOM 4411 N N . VAL A 1 568 ? -19.842 0.348 -33.930 1.00 95.38 568 VAL A N 1
ATOM 4412 C CA . VAL A 1 568 ? -21.160 0.385 -34.585 1.00 95.38 568 VAL A CA 1
ATOM 4413 C C . VAL A 1 568 ? -22.059 1.425 -33.915 1.00 95.38 568 VAL A C 1
ATOM 4415 O O . VAL A 1 568 ? -22.615 2.280 -34.606 1.00 95.38 568 VAL A O 1
ATOM 4418 N N . ALA A 1 569 ? -22.146 1.416 -32.582 1.00 94.12 569 ALA A N 1
ATOM 4419 C CA . ALA A 1 569 ? -22.944 2.386 -31.832 1.00 94.12 569 ALA A CA 1
ATOM 4420 C C . ALA A 1 569 ? -22.456 3.829 -32.057 1.00 94.12 569 ALA A C 1
ATOM 4422 O O . ALA A 1 569 ? -23.257 4.740 -32.280 1.00 94.12 569 ALA A O 1
ATOM 4423 N N . ALA A 1 570 ? -21.139 4.043 -32.073 1.00 94.31 570 ALA A N 1
ATOM 4424 C CA . ALA A 1 570 ? -20.536 5.339 -32.356 1.00 94.31 570 ALA A CA 1
ATOM 4425 C C . ALA A 1 570 ? -20.792 5.789 -33.801 1.00 94.31 570 ALA A C 1
ATOM 4427 O O . ALA A 1 570 ? -21.063 6.966 -34.021 1.00 94.31 570 ALA A O 1
ATOM 4428 N N . LEU A 1 571 ? -20.776 4.883 -34.788 1.00 97.12 571 LEU A N 1
ATOM 4429 C CA . LEU A 1 571 ? -21.151 5.206 -36.170 1.00 97.12 571 LEU A CA 1
ATOM 4430 C C . LEU A 1 571 ? -22.605 5.657 -36.281 1.00 97.12 571 LEU A C 1
ATOM 4432 O O . LEU A 1 571 ? -22.896 6.596 -37.022 1.00 97.12 571 LEU A O 1
ATOM 4436 N N . GLU A 1 572 ? -23.515 5.000 -35.565 1.00 96.56 572 GLU A N 1
ATOM 4437 C CA . GLU A 1 572 ? -24.925 5.386 -35.529 1.00 96.56 572 GLU A CA 1
ATOM 4438 C C . GLU A 1 572 ? -25.119 6.751 -34.867 1.00 96.56 572 GLU A C 1
ATOM 4440 O O . GLU A 1 572 ? -25.779 7.617 -35.445 1.00 96.56 572 GLU A O 1
ATOM 4445 N N . ALA A 1 573 ? -24.476 6.987 -33.721 1.00 95.19 573 ALA A N 1
ATOM 4446 C CA . ALA A 1 573 ? -24.491 8.286 -33.054 1.00 95.19 573 ALA A CA 1
ATOM 4447 C C . ALA A 1 573 ? -23.928 9.388 -33.966 1.00 95.19 573 ALA A C 1
ATOM 4449 O O . ALA A 1 573 ? -24.559 10.431 -34.149 1.00 95.19 573 ALA A O 1
ATOM 4450 N N . ASN A 1 574 ? -22.804 9.114 -34.630 1.00 96.50 574 ASN A N 1
ATOM 4451 C CA . ASN A 1 574 ? -22.107 10.045 -35.508 1.00 96.50 574 ASN A CA 1
ATOM 4452 C C . ASN A 1 574 ? -22.918 10.433 -36.763 1.00 96.50 574 ASN A C 1
ATOM 4454 O O . ASN A 1 574 ? -22.717 11.514 -37.310 1.00 96.50 574 ASN A O 1
ATOM 4458 N N . ARG A 1 575 ? -23.887 9.608 -37.197 1.00 96.00 575 ARG A N 1
ATOM 4459 C CA . ARG A 1 575 ? -24.855 9.986 -38.251 1.00 96.00 575 ARG A CA 1
ATOM 4460 C C . ARG A 1 575 ? -25.827 11.070 -37.795 1.00 96.00 575 ARG A C 1
ATOM 4462 O O . ARG A 1 575 ? -26.281 11.864 -38.613 1.00 96.00 575 ARG A O 1
ATOM 4469 N N . THR A 1 576 ? -26.189 11.059 -36.515 1.00 96.31 576 THR A N 1
ATOM 4470 C CA . THR A 1 576 ? -27.138 12.024 -35.941 1.00 96.31 576 THR A CA 1
ATOM 4471 C C . THR A 1 576 ? -26.444 13.289 -35.456 1.00 96.31 576 THR A C 1
ATOM 4473 O O . THR A 1 576 ? -26.991 14.381 -35.596 1.00 96.31 576 THR A O 1
ATOM 4476 N N . LEU A 1 577 ? -25.227 13.147 -34.933 1.00 96.56 577 LEU A N 1
ATOM 4477 C CA . LEU A 1 577 ? -24.413 14.233 -34.422 1.00 96.56 577 LEU A CA 1
ATOM 4478 C C . LEU A 1 577 ? -22.945 13.963 -34.789 1.00 96.56 577 LEU A C 1
ATOM 4480 O O . LEU A 1 577 ? -22.300 13.162 -34.110 1.00 96.56 577 LEU A O 1
ATOM 4484 N N . PRO A 1 578 ? -22.421 14.592 -35.857 1.00 96.50 578 PRO A N 1
ATOM 4485 C CA . PRO A 1 578 ? -21.032 14.420 -36.266 1.00 96.50 578 PRO A CA 1
ATOM 4486 C C . PRO A 1 578 ? -20.082 14.748 -35.111 1.00 96.50 578 PRO A C 1
ATOM 4488 O O . PRO A 1 578 ? -20.242 15.788 -34.472 1.00 96.50 578 PRO A O 1
ATOM 4491 N N . GLY A 1 579 ? -19.094 13.889 -34.853 1.00 91.81 579 GLY A N 1
ATOM 4492 C CA . GLY A 1 579 ? -18.084 14.119 -33.816 1.00 91.81 579 GLY A CA 1
ATOM 4493 C C . GLY A 1 579 ? -17.235 15.366 -34.085 1.00 91.81 579 GLY A C 1
ATOM 4494 O O . GLY A 1 579 ? -16.834 16.058 -33.153 1.00 91.81 579 GLY A O 1
ATOM 4495 N N . PHE A 1 580 ? -17.027 15.695 -35.364 1.00 93.56 580 PHE A N 1
ATOM 4496 C CA . PHE A 1 580 ? -16.259 16.849 -35.825 1.00 93.56 580 PHE A CA 1
ATOM 4497 C C . PHE A 1 580 ? -17.073 17.665 -36.846 1.00 93.56 580 PHE A C 1
ATOM 4499 O O . PHE A 1 580 ? -16.765 17.674 -38.038 1.00 93.56 580 PHE A O 1
ATOM 4506 N N . PRO A 1 581 ? -18.128 18.384 -36.419 1.00 92.75 581 PRO A N 1
ATOM 4507 C CA . PRO A 1 581 ? -19.053 19.050 -37.341 1.00 92.75 581 PRO A CA 1
ATOM 4508 C C . PRO A 1 581 ? -18.405 20.199 -38.129 1.00 92.75 581 PRO A C 1
ATOM 4510 O O . PRO A 1 581 ? -18.883 20.556 -39.204 1.00 92.75 581 PRO A O 1
ATOM 4513 N N . ASN A 1 582 ? -17.307 20.758 -37.612 1.00 94.12 582 ASN A N 1
ATOM 4514 C CA . ASN A 1 582 ? -16.604 21.900 -38.199 1.00 94.12 582 ASN A CA 1
ATOM 4515 C C . ASN A 1 582 ? -15.344 21.506 -38.991 1.00 94.12 582 ASN A C 1
ATOM 4517 O O . ASN A 1 582 ? -14.736 22.374 -39.610 1.00 94.12 582 ASN A O 1
ATOM 4521 N N . ASP A 1 583 ? -14.956 20.227 -38.992 1.00 90.50 583 ASP A N 1
ATOM 4522 C CA . ASP A 1 583 ? -13.756 19.734 -39.675 1.00 90.50 583 ASP A CA 1
ATOM 4523 C C . ASP A 1 583 ? -14.096 18.479 -40.486 1.00 90.50 583 ASP A C 1
ATOM 4525 O O . ASP A 1 583 ? -14.150 17.358 -39.977 1.00 90.50 583 ASP A O 1
ATOM 4529 N N . GLN A 1 584 ? -14.339 18.676 -41.784 1.00 89.88 584 GLN A N 1
ATOM 4530 C CA . GLN A 1 584 ? -14.750 17.595 -42.680 1.00 89.88 584 GLN A CA 1
ATOM 4531 C C . GLN A 1 584 ? -13.669 16.526 -42.867 1.00 89.88 584 GLN A C 1
ATOM 4533 O O . GLN A 1 584 ? -14.001 15.374 -43.151 1.00 89.88 584 GLN A O 1
ATOM 4538 N N . LEU A 1 585 ? -12.391 16.889 -42.743 1.00 80.44 585 LEU A N 1
ATOM 4539 C CA . LEU A 1 585 ? -11.287 15.958 -42.935 1.00 80.44 585 LEU A CA 1
ATOM 4540 C C . LEU A 1 585 ? -11.154 15.050 -41.710 1.00 80.44 585 LEU A C 1
ATOM 4542 O O . LEU A 1 585 ? -11.142 13.825 -41.855 1.00 80.44 585 LEU A O 1
ATOM 4546 N N . MET A 1 586 ? -11.176 15.628 -40.507 1.00 74.75 586 MET A N 1
ATOM 4547 C CA . MET A 1 586 ? -11.212 14.856 -39.260 1.00 74.75 586 MET A CA 1
ATOM 4548 C C . MET A 1 586 ? -12.480 14.010 -39.143 1.00 74.75 586 MET A C 1
ATOM 4550 O O . MET A 1 586 ? -12.401 12.847 -38.749 1.00 74.75 586 MET A O 1
ATOM 4554 N N . GLN A 1 587 ? -13.632 14.527 -39.581 1.00 93.50 587 GLN A N 1
ATOM 4555 C CA . GLN A 1 587 ? -14.882 13.769 -39.614 1.00 93.50 587 GLN A CA 1
ATOM 4556 C C . GLN A 1 587 ? -14.779 12.516 -40.499 1.00 93.50 587 GLN A C 1
ATOM 4558 O O . GLN A 1 587 ? -15.193 11.432 -40.087 1.00 93.50 587 GLN A O 1
ATOM 4563 N N . ARG A 1 588 ? -14.185 12.628 -41.697 1.00 86.69 588 ARG A N 1
ATOM 4564 C CA . ARG A 1 588 ? -13.972 11.474 -42.592 1.00 86.69 588 ARG A CA 1
ATOM 4565 C C . ARG A 1 588 ? -13.002 10.457 -41.996 1.00 86.69 588 ARG A C 1
ATOM 4567 O O . ARG A 1 588 ? -13.260 9.258 -42.086 1.00 86.69 588 ARG A O 1
ATOM 4574 N N . ARG A 1 589 ? -11.917 10.916 -41.362 1.00 83.69 589 ARG A N 1
ATOM 4575 C CA . ARG A 1 589 ? -10.944 10.042 -40.681 1.00 83.69 589 ARG A CA 1
ATOM 4576 C C . ARG A 1 589 ? -11.583 9.293 -39.516 1.00 83.69 589 ARG A C 1
ATOM 4578 O O . ARG A 1 589 ? -11.401 8.084 -39.402 1.00 83.69 589 ARG A O 1
ATOM 4585 N N . TYR A 1 590 ? -12.384 9.986 -38.711 1.00 89.25 590 TYR A N 1
ATOM 4586 C CA . TYR A 1 590 ? -13.120 9.398 -37.597 1.00 89.25 590 TYR A CA 1
ATOM 4587 C C . TYR A 1 590 ? -14.138 8.347 -38.066 1.00 89.25 590 TYR A C 1
ATOM 4589 O O . TYR A 1 590 ? -14.157 7.234 -37.547 1.00 89.25 590 TYR A O 1
ATOM 4597 N N . GLU A 1 591 ? -14.922 8.640 -39.108 1.00 92.88 591 GLU A N 1
ATOM 4598 C CA . GLU A 1 591 ? -15.844 7.661 -39.703 1.00 92.88 591 GLU A CA 1
ATOM 4599 C C . GLU A 1 591 ? -15.126 6.438 -40.273 1.00 92.88 591 GLU A C 1
ATOM 4601 O O . GLU A 1 591 ? -15.588 5.312 -40.084 1.00 92.88 591 GLU A O 1
ATOM 4606 N N . SER A 1 592 ? -14.003 6.648 -40.961 1.00 86.31 592 SER A N 1
ATOM 4607 C CA . SER A 1 592 ? -13.192 5.566 -41.525 1.00 86.31 592 SER A CA 1
ATOM 4608 C C . SER A 1 592 ? -12.610 4.675 -40.425 1.00 86.31 592 SER A C 1
ATOM 4610 O O . SER A 1 592 ? -12.691 3.448 -40.500 1.00 86.31 592 SER A O 1
ATOM 4612 N N . PHE A 1 593 ? -12.103 5.287 -39.350 1.00 87.69 593 PHE A N 1
ATOM 4613 C CA . PHE A 1 593 ? -11.636 4.578 -38.164 1.00 87.69 593 PHE A CA 1
ATOM 4614 C C . PHE A 1 593 ? -12.746 3.712 -37.554 1.00 87.69 593 PHE A C 1
ATOM 4616 O O . PHE A 1 593 ? -12.545 2.513 -37.363 1.00 87.69 593 PHE A O 1
ATOM 4623 N N . LEU A 1 594 ? -13.936 4.273 -37.313 1.00 92.00 594 LEU A N 1
ATOM 4624 C CA . LEU A 1 594 ? -15.040 3.511 -36.728 1.00 92.00 594 LEU A CA 1
ATOM 4625 C C . LEU A 1 594 ? -15.548 2.397 -37.657 1.00 92.00 594 LEU A C 1
ATOM 4627 O O . LEU A 1 594 ? -15.851 1.309 -37.179 1.00 92.00 594 LEU A O 1
ATOM 4631 N N . ARG A 1 595 ? -15.600 2.611 -38.982 1.00 91.31 595 ARG A N 1
ATOM 4632 C CA . ARG A 1 595 ? -15.972 1.553 -39.948 1.00 91.31 595 ARG A CA 1
ATOM 4633 C C . ARG A 1 595 ? -14.983 0.397 -39.937 1.00 91.31 595 ARG A C 1
ATOM 4635 O O . ARG A 1 595 ? -15.400 -0.758 -40.026 1.00 91.31 595 ARG A O 1
ATOM 4642 N N . SER A 1 596 ? -13.700 0.703 -39.777 1.00 85.31 596 SER A N 1
ATOM 4643 C CA . SER A 1 596 ? -12.662 -0.308 -39.608 1.00 85.31 596 SER A CA 1
ATOM 4644 C C . SER A 1 596 ? -12.847 -1.101 -38.309 1.00 85.31 596 SER A C 1
ATOM 4646 O O . SER A 1 596 ? -12.929 -2.328 -38.346 1.00 85.31 596 SER A O 1
ATOM 4648 N N . GLN A 1 597 ? -13.024 -0.420 -37.169 1.00 88.06 597 GLN A N 1
ATOM 4649 C CA . GLN A 1 597 ? -13.247 -1.084 -35.874 1.00 88.06 597 GLN A CA 1
ATOM 4650 C C . GLN A 1 597 ? -14.563 -1.887 -35.835 1.00 88.06 597 GLN A C 1
ATOM 4652 O O . GLN A 1 597 ? -14.630 -2.937 -35.201 1.00 88.06 597 GLN A O 1
ATOM 4657 N N . ALA A 1 598 ? -15.588 -1.456 -36.577 1.00 92.31 598 ALA A N 1
ATOM 4658 C CA . ALA A 1 598 ? -16.853 -2.172 -36.750 1.00 92.31 598 ALA A CA 1
ATOM 4659 C C . ALA A 1 598 ? -16.744 -3.417 -37.663 1.00 92.31 598 ALA A C 1
ATOM 4661 O O . ALA A 1 598 ? -17.719 -4.156 -37.827 1.00 92.31 598 ALA A O 1
ATOM 4662 N N . GLY A 1 599 ? -15.581 -3.656 -38.284 1.00 88.75 599 GLY A N 1
ATOM 4663 C CA . GLY A 1 599 ? -15.366 -4.742 -39.243 1.00 88.75 599 GLY A CA 1
ATOM 4664 C C . GLY A 1 599 ? -16.063 -4.525 -40.591 1.00 88.75 599 GLY A C 1
ATOM 4665 O O . GLY A 1 599 ? -16.207 -5.474 -41.363 1.00 88.75 599 GLY A O 1
ATOM 4666 N N . MET A 1 600 ? -16.509 -3.296 -40.870 1.00 89.44 600 MET A N 1
ATOM 4667 C CA . MET A 1 600 ? -17.198 -2.924 -42.109 1.00 89.44 600 MET A CA 1
ATOM 4668 C C . MET A 1 600 ? -16.222 -2.603 -43.241 1.00 89.44 600 MET A C 1
ATOM 4670 O O . MET A 1 600 ? -16.594 -2.715 -44.405 1.00 89.44 600 MET A O 1
ATOM 4674 N N . ASP A 1 601 ? -14.989 -2.222 -42.904 1.00 84.12 601 ASP A N 1
ATOM 4675 C CA . ASP A 1 601 ? -13.952 -1.901 -43.877 1.00 84.12 601 ASP A CA 1
ATOM 4676 C C . ASP A 1 601 ? -12.614 -2.526 -43.457 1.00 84.12 601 ASP A C 1
ATOM 4678 O O . ASP A 1 601 ? -12.071 -2.219 -42.397 1.00 84.12 601 ASP A O 1
ATOM 4682 N N . LYS A 1 602 ? -12.102 -3.468 -44.256 1.00 69.00 602 LYS A N 1
ATOM 4683 C CA . LYS A 1 602 ? -10.873 -4.222 -43.941 1.00 69.00 602 LYS A CA 1
ATOM 4684 C C . LYS A 1 602 ? -9.618 -3.597 -44.543 1.00 69.00 602 LYS A C 1
ATOM 4686 O O . LYS A 1 602 ? -8.512 -3.946 -44.133 1.00 69.00 602 LYS A O 1
ATOM 4691 N N . GLU A 1 603 ? -9.768 -2.717 -45.526 1.00 64.06 603 GLU A N 1
ATOM 4692 C CA . GLU A 1 603 ? -8.657 -2.326 -46.396 1.00 64.06 603 GLU A CA 1
ATOM 4693 C C . GLU A 1 603 ? -7.786 -1.241 -45.761 1.00 64.06 603 GLU A C 1
ATOM 4695 O O . GLU A 1 603 ? -6.561 -1.281 -45.870 1.00 64.06 603 GLU A O 1
ATOM 4700 N N . TRP A 1 604 ? -8.391 -0.325 -45.005 1.00 58.84 604 TRP A N 1
ATOM 4701 C CA . TRP A 1 604 ? -7.677 0.835 -44.477 1.00 58.84 604 TRP A CA 1
ATOM 4702 C C . TRP A 1 604 ? -6.713 0.493 -43.330 1.00 58.84 604 TRP A C 1
ATOM 4704 O O . TRP A 1 604 ? -5.568 0.941 -43.327 1.00 58.84 604 TRP A O 1
ATOM 4714 N N . TYR A 1 605 ? -7.123 -0.368 -42.390 1.00 60.47 605 TYR A N 1
ATOM 4715 C CA . TYR A 1 605 ? -6.244 -0.804 -41.293 1.00 60.47 605 TYR A CA 1
ATOM 4716 C C . TYR A 1 605 ? -5.081 -1.658 -41.807 1.00 60.47 605 TYR A C 1
ATOM 4718 O O . TYR A 1 605 ? -3.969 -1.560 -41.300 1.00 60.47 605 TYR A O 1
ATOM 4726 N N . MET A 1 606 ? -5.319 -2.460 -42.850 1.00 59.94 606 MET A N 1
ATOM 4727 C CA . MET A 1 606 ? -4.270 -3.247 -43.492 1.00 59.94 606 MET A CA 1
ATOM 4728 C C . MET A 1 606 ? -3.302 -2.364 -44.278 1.00 59.94 606 MET A C 1
ATOM 4730 O O . MET A 1 606 ? -2.101 -2.595 -44.190 1.00 59.94 606 MET A O 1
ATOM 4734 N N . ALA A 1 607 ? -3.776 -1.334 -44.986 1.00 53.09 607 ALA A N 1
ATOM 4735 C CA . ALA A 1 607 ? -2.909 -0.367 -45.660 1.00 53.09 607 ALA A CA 1
ATOM 4736 C C . ALA A 1 607 ? -2.035 0.403 -44.655 1.00 53.09 607 ALA A C 1
ATOM 4738 O O . ALA A 1 607 ? -0.819 0.465 -44.827 1.00 53.09 607 ALA A O 1
ATOM 4739 N N . PHE A 1 608 ? -2.630 0.883 -43.559 1.00 62.66 608 PHE A N 1
ATOM 4740 C CA . PHE A 1 608 ? -1.918 1.585 -42.492 1.00 62.66 608 PHE A CA 1
ATOM 4741 C C . PHE A 1 608 ? -0.905 0.684 -41.763 1.00 62.66 608 PHE A C 1
ATOM 4743 O O . PHE A 1 608 ? 0.258 1.055 -41.615 1.00 62.66 608 PHE A O 1
ATOM 4750 N N . LEU A 1 609 ? -1.291 -0.536 -41.367 1.00 60.31 609 LEU A N 1
ATOM 4751 C CA . LEU A 1 609 ? -0.367 -1.499 -40.751 1.00 60.31 609 LEU A CA 1
ATOM 4752 C C . LEU A 1 609 ? 0.751 -1.915 -41.715 1.00 60.31 609 LEU A C 1
ATOM 4754 O O . LEU A 1 609 ? 1.895 -2.069 -41.296 1.00 60.31 609 LEU A O 1
ATOM 4758 N N . THR A 1 610 ? 0.452 -2.053 -43.007 1.00 55.47 610 THR A N 1
ATOM 4759 C CA . THR A 1 610 ? 1.461 -2.350 -44.036 1.00 55.47 610 THR A CA 1
ATOM 4760 C C . THR A 1 610 ? 2.446 -1.191 -44.192 1.00 55.47 610 THR A C 1
ATOM 4762 O O . THR A 1 610 ? 3.645 -1.427 -44.331 1.00 55.47 610 THR A O 1
ATOM 4765 N N . GLN A 1 611 ? 1.977 0.055 -44.109 1.00 53.62 611 GLN A N 1
ATOM 4766 C CA . GLN A 1 611 ? 2.833 1.243 -44.118 1.00 53.62 611 GLN A CA 1
ATOM 4767 C C . GLN A 1 611 ? 3.674 1.360 -42.840 1.00 53.62 611 GLN A C 1
ATOM 4769 O O . GLN A 1 611 ? 4.858 1.671 -42.936 1.00 53.62 611 GLN A O 1
ATOM 4774 N N . LEU A 1 612 ? 3.123 1.024 -41.670 1.00 58.69 612 LEU A N 1
ATOM 4775 C CA . LEU A 1 612 ? 3.852 0.999 -40.396 1.00 58.69 612 LEU A CA 1
ATOM 4776 C C . LEU A 1 612 ? 4.958 -0.073 -40.391 1.00 58.69 612 LEU A C 1
ATOM 4778 O O . LEU A 1 612 ? 6.087 0.180 -39.973 1.00 58.69 612 LEU A O 1
ATOM 4782 N N . VAL A 1 613 ? 4.658 -1.267 -40.909 1.00 59.12 613 VAL A N 1
ATOM 4783 C CA . VAL A 1 613 ? 5.647 -2.341 -41.101 1.00 59.12 613 VAL A CA 1
ATOM 4784 C C . VAL A 1 613 ? 6.701 -1.931 -42.132 1.00 59.12 613 VAL A C 1
ATOM 4786 O O . VAL A 1 613 ? 7.887 -2.192 -41.933 1.00 59.12 613 VAL A O 1
ATOM 4789 N N . GLY A 1 614 ? 6.287 -1.258 -43.209 1.00 55.94 614 GLY A N 1
ATOM 4790 C CA . GLY A 1 614 ? 7.190 -0.672 -44.196 1.00 55.94 614 GLY A CA 1
ATOM 4791 C C . GLY A 1 614 ? 8.155 0.326 -43.560 1.00 55.94 614 GLY A C 1
ATOM 4792 O O . GLY A 1 614 ? 9.359 0.192 -43.741 1.00 55.94 614 GLY A O 1
ATOM 4793 N N . PHE A 1 615 ? 7.642 1.255 -42.755 1.00 58.53 615 PHE A N 1
ATOM 4794 C CA . PHE A 1 615 ? 8.427 2.255 -42.035 1.00 58.53 615 PHE A CA 1
ATOM 4795 C C . PHE A 1 615 ? 9.457 1.622 -41.089 1.00 58.53 615 PHE A C 1
ATOM 4797 O O . PHE A 1 615 ? 10.639 1.951 -41.168 1.00 58.53 615 PHE A O 1
ATOM 4804 N N . ASN A 1 616 ? 9.044 0.651 -40.266 1.00 53.84 616 ASN A N 1
ATOM 4805 C CA . ASN A 1 616 ? 9.959 -0.059 -39.366 1.00 53.84 616 ASN A CA 1
ATOM 4806 C C . ASN A 1 616 ? 11.069 -0.789 -40.131 1.00 53.84 616 ASN A C 1
ATOM 4808 O O . ASN A 1 616 ? 12.235 -0.711 -39.756 1.00 53.84 616 ASN A O 1
ATOM 4812 N N . ARG A 1 617 ? 10.733 -1.428 -41.258 1.00 59.03 617 ARG A N 1
ATOM 4813 C CA . ARG A 1 617 ? 11.724 -2.099 -42.106 1.00 59.03 617 ARG A CA 1
ATOM 4814 C C . ARG A 1 617 ? 12.735 -1.116 -42.701 1.00 59.03 617 ARG A C 1
ATOM 4816 O O . ARG A 1 617 ? 13.917 -1.440 -42.783 1.00 59.03 617 ARG A O 1
ATOM 4823 N N . THR A 1 618 ? 12.294 0.068 -43.124 1.00 58.25 618 THR A N 1
ATOM 4824 C CA . THR A 1 618 ? 13.193 1.110 -43.644 1.00 58.25 618 THR A CA 1
ATOM 4825 C C . THR A 1 618 ? 14.096 1.662 -42.539 1.00 58.25 618 THR A C 1
ATOM 4827 O O . THR A 1 618 ? 15.283 1.876 -42.777 1.00 58.25 618 THR A O 1
ATOM 4830 N N . ASN A 1 619 ? 13.572 1.805 -41.318 1.00 56.16 619 ASN A N 1
ATOM 4831 C CA . ASN A 1 619 ? 14.345 2.223 -40.150 1.00 56.16 619 ASN A CA 1
ATOM 4832 C C . ASN A 1 619 ? 15.440 1.201 -39.783 1.00 56.16 619 ASN A C 1
ATOM 4834 O O . ASN A 1 619 ? 16.592 1.572 -39.576 1.00 56.16 619 ASN A O 1
ATOM 4838 N N . ASP A 1 620 ? 15.128 -0.098 -39.801 1.00 55.19 620 ASP A N 1
ATOM 4839 C CA . ASP A 1 620 ? 16.115 -1.156 -39.541 1.00 55.19 620 ASP A CA 1
ATOM 4840 C C . ASP A 1 620 ? 17.237 -1.179 -40.594 1.00 55.19 620 ASP A C 1
ATOM 4842 O O . ASP A 1 620 ? 18.418 -1.360 -40.269 1.00 55.19 620 ASP A O 1
ATOM 4846 N N . LEU A 1 621 ? 16.887 -0.963 -41.868 1.00 56.94 621 LEU A N 1
ATOM 4847 C CA . LEU A 1 621 ? 17.859 -0.855 -42.960 1.00 56.94 621 LEU A CA 1
ATOM 4848 C C . LEU A 1 621 ? 18.747 0.386 -42.807 1.00 56.94 621 LEU A C 1
ATOM 4850 O O . LEU A 1 621 ? 19.952 0.305 -43.048 1.00 56.94 621 LEU A O 1
ATOM 4854 N N . PHE A 1 622 ? 18.179 1.503 -42.356 1.00 53.34 622 PHE A N 1
ATOM 4855 C CA . PHE A 1 622 ? 18.904 2.738 -42.070 1.00 53.34 622 PHE A CA 1
ATOM 4856 C C . PHE A 1 622 ? 19.901 2.571 -40.913 1.00 53.34 622 PHE A C 1
ATOM 4858 O O . PHE A 1 622 ? 21.089 2.859 -41.077 1.00 53.34 622 PHE A O 1
ATOM 4865 N N . VAL A 1 623 ? 19.464 2.014 -39.779 1.00 55.69 623 VAL A N 1
ATOM 4866 C CA . VAL A 1 623 ? 20.337 1.724 -38.625 1.00 55.69 623 VAL A CA 1
ATOM 4867 C C . VAL A 1 623 ? 21.461 0.759 -39.019 1.00 55.69 623 VAL A C 1
ATOM 4869 O O . VAL A 1 623 ? 22.608 0.919 -38.598 1.00 55.69 623 VAL A O 1
ATOM 4872 N N . SER A 1 624 ? 21.162 -0.216 -39.879 1.00 59.25 624 SER A N 1
ATOM 4873 C CA . SER A 1 624 ? 22.160 -1.151 -40.406 1.00 59.25 624 SER A CA 1
ATOM 4874 C C . SER A 1 624 ? 23.167 -0.473 -41.342 1.00 59.25 624 SER A C 1
ATOM 4876 O O . SER A 1 624 ? 24.358 -0.777 -41.282 1.00 59.25 624 SER A O 1
ATOM 4878 N N . ALA A 1 625 ? 22.727 0.465 -42.185 1.00 55.19 625 ALA A N 1
ATOM 4879 C CA . ALA A 1 625 ? 23.607 1.228 -43.069 1.00 55.19 625 ALA A CA 1
ATOM 4880 C C . ALA A 1 625 ? 24.569 2.131 -42.278 1.00 55.19 625 ALA A C 1
ATOM 4882 O O . ALA A 1 625 ? 25.764 2.133 -42.570 1.00 55.19 625 ALA A O 1
ATOM 4883 N N . LEU A 1 626 ? 24.079 2.806 -41.231 1.00 51.75 626 LEU A N 1
ATOM 4884 C CA . LEU A 1 626 ? 24.900 3.633 -40.339 1.00 51.75 626 LEU A CA 1
ATOM 4885 C C . LEU A 1 626 ? 25.942 2.821 -39.559 1.00 51.75 626 LEU A C 1
ATOM 4887 O O . LEU A 1 626 ? 27.071 3.270 -39.377 1.00 51.75 626 LEU A O 1
ATOM 4891 N N . ARG A 1 627 ? 25.598 1.600 -39.128 1.00 56.06 627 ARG A N 1
ATOM 4892 C CA . ARG A 1 627 ? 26.551 0.700 -38.455 1.00 56.06 627 ARG A CA 1
ATOM 4893 C C . ARG A 1 627 ? 27.649 0.185 -39.387 1.00 56.06 627 ARG A C 1
ATOM 4895 O O . ARG A 1 627 ? 28.760 -0.072 -38.931 1.00 56.06 627 ARG A O 1
ATOM 4902 N N . ASN A 1 628 ? 27.352 0.047 -40.677 1.00 53.09 628 ASN A N 1
ATOM 4903 C CA . ASN A 1 628 ? 28.290 -0.486 -41.666 1.00 53.09 628 ASN A CA 1
ATOM 4904 C C . ASN A 1 628 ? 29.177 0.591 -42.311 1.00 53.09 628 ASN A C 1
ATOM 4906 O O . ASN A 1 628 ? 30.209 0.258 -42.894 1.00 53.09 628 ASN A O 1
ATOM 4910 N N . SER A 1 629 ? 28.839 1.875 -42.176 1.00 42.31 629 SER A N 1
ATOM 4911 C CA . SER A 1 629 ? 29.711 2.987 -42.561 1.00 42.31 629 SER A CA 1
ATOM 4912 C C . SER A 1 629 ? 30.738 3.296 -41.461 1.00 42.31 629 SER A C 1
ATOM 4914 O O . SER A 1 629 ? 30.665 4.328 -40.802 1.00 42.31 629 SER A O 1
ATOM 4916 N N . SER A 1 630 ? 31.711 2.404 -41.248 1.00 40.06 630 SER A N 1
ATOM 4917 C CA . SER A 1 630 ? 32.962 2.792 -40.575 1.00 40.06 630 SER A CA 1
ATOM 4918 C C . SER A 1 630 ? 33.868 3.542 -41.560 1.00 40.06 630 SER A C 1
ATOM 4920 O O . SER A 1 630 ? 33.901 3.188 -42.743 1.00 40.06 630 SER A O 1
ATOM 4922 N N . PRO A 1 631 ? 34.623 4.564 -41.119 1.00 45.16 631 PRO A N 1
ATOM 4923 C CA . PRO A 1 631 ? 35.467 5.337 -42.013 1.00 45.16 631 PRO A CA 1
ATOM 4924 C C . PRO A 1 631 ? 36.632 4.464 -42.487 1.00 45.16 631 PRO A C 1
ATOM 4926 O O . PRO A 1 631 ? 37.501 4.071 -41.708 1.00 45.16 631 PRO A O 1
ATOM 4929 N N . ILE A 1 632 ? 36.654 4.155 -43.784 1.00 42.47 632 ILE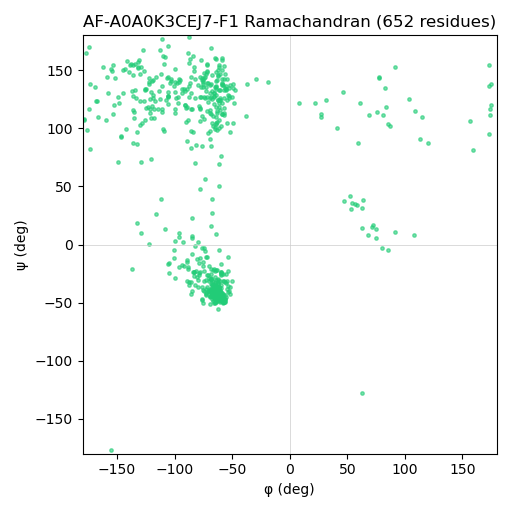 A N 1
ATOM 4930 C CA . ILE A 1 632 ? 37.818 3.568 -44.447 1.00 42.47 632 ILE A CA 1
ATOM 4931 C C . ILE A 1 632 ? 38.959 4.582 -44.323 1.00 42.47 632 ILE A C 1
ATOM 4933 O O . ILE A 1 632 ? 38.955 5.632 -44.965 1.00 42.47 632 ILE A O 1
ATOM 4937 N N . GLY A 1 633 ? 39.927 4.274 -43.459 1.00 43.00 633 GLY A N 1
ATOM 4938 C CA . GLY A 1 633 ? 41.148 5.046 -43.295 1.00 43.00 633 GLY A CA 1
ATOM 4939 C C . GLY A 1 633 ? 41.988 5.011 -44.568 1.00 43.00 633 GLY A C 1
ATOM 4940 O O . GLY A 1 633 ? 42.679 4.032 -44.841 1.00 43.00 633 GLY A O 1
ATOM 4941 N N . LEU A 1 634 ? 41.970 6.103 -45.329 1.00 37.81 634 LEU A N 1
ATOM 4942 C CA . LEU A 1 634 ? 42.994 6.399 -46.327 1.00 37.81 634 LEU A CA 1
ATOM 4943 C C . LEU A 1 634 ? 44.202 7.019 -45.613 1.00 37.81 634 LEU A C 1
ATOM 4945 O O . LEU A 1 634 ? 44.336 8.235 -45.521 1.00 37.81 634 LEU A O 1
ATOM 4949 N N . SER A 1 635 ? 45.090 6.166 -45.098 1.00 36.34 635 SER A N 1
ATOM 4950 C CA . SER A 1 635 ? 46.454 6.569 -44.748 1.00 36.34 635 SER A CA 1
ATOM 4951 C C . SER A 1 635 ? 47.313 6.494 -46.010 1.00 36.34 635 SER A C 1
ATOM 4953 O O . SER A 1 635 ? 47.765 5.424 -46.413 1.00 36.34 635 SER A O 1
ATOM 4955 N N . ALA A 1 636 ? 47.485 7.634 -46.680 1.00 34.47 636 ALA A N 1
ATOM 4956 C CA . ALA A 1 636 ? 48.447 7.790 -47.761 1.00 34.47 636 ALA A CA 1
ATOM 4957 C C . ALA A 1 636 ? 49.817 8.145 -47.161 1.00 34.47 636 ALA A C 1
ATOM 4959 O O . ALA A 1 636 ? 50.099 9.298 -46.843 1.00 34.47 636 ALA A O 1
ATOM 4960 N N . THR A 1 637 ? 50.684 7.148 -47.002 1.00 34.44 637 THR A N 1
ATOM 4961 C CA . THR A 1 637 ? 52.106 7.356 -46.705 1.00 34.44 637 THR A CA 1
ATOM 4962 C C . THR A 1 637 ? 52.830 7.835 -47.966 1.00 34.44 637 THR A C 1
ATOM 4964 O O . THR A 1 637 ? 53.052 7.051 -48.891 1.00 34.44 637 THR A O 1
ATOM 4967 N N . MET A 1 638 ? 53.222 9.112 -48.008 1.00 29.92 638 MET A N 1
ATOM 4968 C CA . MET A 1 638 ? 54.233 9.600 -48.951 1.00 29.92 638 MET A CA 1
ATOM 4969 C C . MET A 1 638 ? 55.624 9.165 -48.476 1.00 29.92 638 MET A C 1
ATOM 4971 O O . MET A 1 638 ? 56.144 9.669 -47.483 1.00 29.92 638 MET A O 1
ATOM 4975 N N . ASN A 1 639 ? 56.236 8.244 -49.219 1.00 33.44 639 ASN A N 1
ATOM 4976 C CA . ASN A 1 639 ? 57.662 7.947 -49.138 1.00 33.44 639 ASN A CA 1
ATOM 4977 C C . ASN A 1 639 ? 58.452 9.027 -49.893 1.00 33.44 639 ASN A C 1
ATOM 4979 O O . ASN A 1 639 ? 58.338 9.136 -51.112 1.00 33.44 639 ASN A O 1
ATOM 4983 N N . GLY A 1 640 ? 59.286 9.781 -49.176 1.00 29.31 640 GLY A N 1
ATOM 4984 C CA . GLY A 1 640 ? 60.370 10.583 -49.743 1.00 29.31 640 GLY A CA 1
ATOM 4985 C C . GLY A 1 640 ? 61.720 9.979 -49.356 1.00 29.31 640 GLY A C 1
ATOM 4986 O O . GLY A 1 640 ? 62.076 9.949 -48.181 1.00 29.31 640 GLY A O 1
ATOM 4987 N N . HIS A 1 641 ? 62.462 9.476 -50.341 1.00 33.28 641 HIS A N 1
ATOM 4988 C CA . HIS A 1 641 ? 63.848 9.016 -50.223 1.00 33.28 641 HIS A CA 1
ATOM 4989 C C . HIS A 1 641 ? 64.744 9.846 -51.152 1.00 33.28 641 HIS A C 1
ATOM 4991 O O . HIS A 1 641 ? 64.362 10.097 -52.293 1.00 33.28 641 HIS A O 1
ATOM 4997 N N . GLY A 1 642 ? 65.952 10.177 -50.675 1.00 29.48 642 GLY A N 1
ATOM 4998 C CA . GLY A 1 642 ? 67.090 10.680 -51.465 1.00 29.48 642 GLY A CA 1
ATOM 4999 C C . GLY A 1 642 ? 67.560 12.072 -51.015 1.00 29.48 642 GLY A C 1
ATOM 5000 O O . GLY A 1 642 ? 66.960 13.056 -51.416 1.00 29.48 642 GLY A O 1
ATOM 5001 N N . ALA A 1 643 ? 68.458 12.234 -50.036 1.00 33.94 643 ALA A N 1
ATOM 5002 C CA . ALA A 1 643 ? 69.897 11.911 -49.975 1.00 33.94 643 ALA A CA 1
ATOM 5003 C C . ALA A 1 643 ? 70.831 12.985 -50.589 1.00 33.94 643 ALA A C 1
ATOM 5005 O O . ALA A 1 643 ? 70.815 13.211 -51.791 1.00 33.94 643 ALA A O 1
ATOM 5006 N N . ASN A 1 644 ? 71.697 13.516 -49.707 1.00 33.38 644 ASN A N 1
ATOM 5007 C CA . ASN A 1 644 ? 73.056 14.063 -49.888 1.00 33.38 644 ASN A CA 1
ATOM 5008 C C . ASN A 1 644 ? 73.264 15.274 -50.822 1.00 33.38 644 ASN A C 1
ATOM 5010 O O . ASN A 1 644 ? 73.127 15.165 -52.031 1.00 33.38 644 ASN A O 1
ATOM 5014 N N . SER A 1 645 ? 73.805 16.390 -50.314 1.00 30.94 645 SER A N 1
ATOM 5015 C CA . SER A 1 645 ? 75.240 16.583 -50.039 1.00 30.94 645 SER A CA 1
ATOM 5016 C C . SER A 1 645 ? 75.559 18.015 -49.570 1.00 30.94 645 SER A C 1
ATOM 5018 O O . SER A 1 645 ? 75.056 18.975 -50.135 1.00 30.94 645 SER A O 1
ATOM 5020 N N . ALA A 1 646 ? 76.427 18.083 -48.557 1.00 33.97 646 ALA A N 1
ATOM 5021 C CA . ALA A 1 646 ? 77.575 18.977 -48.364 1.00 33.97 646 ALA A CA 1
ATOM 5022 C C . ALA A 1 646 ? 77.507 20.509 -48.603 1.00 33.97 646 ALA A C 1
ATOM 5024 O O . ALA A 1 646 ? 77.244 20.995 -49.695 1.00 33.97 646 ALA A O 1
ATOM 5025 N N . GLU A 1 647 ? 78.031 21.188 -47.573 1.00 32.19 647 GLU A N 1
ATOM 5026 C CA . GLU A 1 647 ? 79.014 22.287 -47.602 1.00 32.19 647 GLU A CA 1
ATOM 5027 C C . GLU A 1 647 ? 78.592 23.756 -47.385 1.00 32.19 647 GLU A C 1
ATOM 5029 O O . GLU A 1 647 ? 77.831 24.355 -48.135 1.00 32.19 647 GLU A O 1
ATOM 5034 N N . ASN A 1 648 ? 79.300 24.319 -46.392 1.00 32.78 648 ASN A N 1
ATOM 5035 C CA . ASN A 1 648 ? 79.762 25.697 -46.203 1.00 32.78 648 ASN A CA 1
ATOM 5036 C C . ASN A 1 648 ? 78.806 26.772 -45.656 1.00 32.78 648 ASN A C 1
ATOM 5038 O O . ASN A 1 648 ? 77.977 27.327 -46.363 1.00 32.78 648 ASN A O 1
ATOM 5042 N N . GLY A 1 649 ? 79.117 27.197 -44.424 1.00 31.23 649 GLY A N 1
ATOM 5043 C CA . GLY A 1 649 ? 79.818 28.477 -44.262 1.00 31.23 649 GLY A CA 1
ATOM 5044 C C . GLY A 1 649 ? 79.026 29.648 -43.674 1.00 31.23 649 GLY A C 1
ATOM 5045 O O . GLY A 1 649 ? 78.157 30.205 -44.327 1.00 31.23 649 GLY A O 1
ATOM 5046 N N . ASP A 1 650 ? 79.477 30.063 -42.488 1.00 30.78 650 ASP A N 1
ATOM 5047 C CA . ASP A 1 650 ? 79.598 31.446 -42.006 1.00 30.78 650 ASP A CA 1
ATOM 5048 C C . ASP A 1 650 ? 78.366 32.326 -41.685 1.00 30.78 650 ASP A C 1
ATOM 5050 O O . ASP A 1 650 ? 77.693 32.888 -42.537 1.00 30.78 650 ASP A O 1
ATOM 5054 N N . ALA A 1 651 ? 78.255 32.569 -40.371 1.00 35.59 651 ALA A N 1
ATOM 5055 C CA . ALA A 1 651 ? 78.464 33.865 -39.707 1.00 35.59 651 ALA A CA 1
ATOM 5056 C C . ALA A 1 651 ? 77.353 34.944 -39.636 1.00 35.59 651 ALA A C 1
ATOM 5058 O O . ALA A 1 651 ? 76.790 35.400 -40.621 1.00 35.59 651 ALA A O 1
ATOM 5059 N N . LEU A 1 652 ? 77.272 35.468 -38.399 1.00 35.69 652 LEU A N 1
ATOM 5060 C CA . LEU A 1 652 ? 76.934 36.829 -37.945 1.00 35.69 652 LEU A CA 1
ATOM 5061 C C . LEU A 1 652 ? 75.462 37.247 -37.754 1.00 35.69 652 LEU A C 1
ATOM 5063 O O . LEU A 1 652 ? 74.749 37.619 -38.673 1.00 35.69 652 LEU A O 1
ATOM 5067 N N . ALA A 1 653 ? 75.100 37.276 -36.465 1.00 38.00 653 ALA A N 1
ATOM 5068 C CA . ALA A 1 653 ? 74.532 38.396 -35.704 1.00 38.00 653 ALA A CA 1
ATOM 5069 C C . ALA A 1 653 ? 73.823 39.544 -36.453 1.00 38.00 653 ALA A C 1
ATOM 5071 O O . ALA A 1 653 ? 74.466 40.335 -37.144 1.00 38.00 653 ALA A O 1
ATOM 5072 N N . SER A 1 654 ? 72.548 39.753 -36.111 1.00 37.25 654 SER A N 1
ATOM 5073 C CA . SER A 1 654 ? 71.974 40.985 -35.528 1.00 37.25 654 SER A CA 1
ATOM 5074 C C . SER A 1 654 ? 70.581 40.688 -34.987 1.00 37.25 654 SER A C 1
ATOM 5076 O O . SER A 1 654 ? 69.859 39.925 -35.667 1.00 37.25 654 SER A O 1
#